Protein AF-A0A2V7MHG0-F1 (afdb_monomer_lite)

Secondary structure (DSSP, 8-state):
-HHHHHHHHHHHHHHHHHHHHHHHHS-----PPPP-----TT--HHHHHHHHHHIIIIIT-GGGTSSSSSSS--SSS-STTS--HHHHGGGTSTT--HHHHHHHHHH-TTSS--TTS-S----GGGTS-HHHHHHHHHHHHTTTS-----GGGS---------PPPPPPP-------------------------------------S--HHHHHHHTSHHHHHHHHHHHHHHIIIIIGGGSTTPPPPPHHHHHHHHHHHHHHHHHHHHTSHHHHHHHHHHHHHHHH-GGGHHHHHHHHHHHHHHHHHHHHHHHS---PPP-----SSPPPPSEEEETTEEEE-TT---GGGG-GGGHHHHHHHHHHHIIIIIHHHH-TTSSS--TTGGG-SSPPP-TTSTTSGGGSBHHHHHHHHHH-STT--GGGTT-------GGGTS-HHHHHHHHHHHHHHHTPPPB----------

Sequence (472 aa):
MWATNAKIVGIVLGTLALYTLIANKIPQVQSEVPQALTLGANVTPEQLVAAGEKVYTGIGGCTTCHGLGERAPNLLTDEKGQGTIGARCGKREPGKTCKQYLYESLDNPTAYVVSGYQPIMPVMTKQLSPAQVWSVIAFLESQGGTVDVTASDIPTTSPASPTSPTSPGGGGGAGGAAFAGEELRHHDERGPARSAGAVSGGAQMSSPLRPAIRRYAEHPFWQAVGILLLAYIVVVGVVPILPGSAIVPKSVVLQYMITVLVGVLIYVSDNEERWRQFKEPIQAVLVEPRLKVVRAVVVAGVTALVGLVAYGQVKTTVAAPPNLRSIHPAPPAEITFRGKTITLTGLENPLRRYPDSLPSYLAEGKRVYYQNCLPCHGDHLDGQGHFAPGFNPLPANFQDNGTIAQLTESFVFWRVAKGGPGLPREGTPWNSAMPVWEDFLTEREIWSVILFLYEQTGWTPRTWEKSVSGEK

Structure (mmCIF, N/CA/C/O backbone):
data_AF-A0A2V7MHG0-F1
#
_entry.id   AF-A0A2V7MHG0-F1
#
loop_
_atom_site.group_PDB
_atom_site.id
_atom_site.type_symbol
_atom_site.label_atom_id
_atom_site.label_alt_id
_atom_site.label_comp_id
_atom_site.label_asym_id
_atom_site.label_entity_id
_atom_site.label_seq_id
_atom_site.pdbx_PDB_ins_code
_atom_site.Cartn_x
_atom_site.Cartn_y
_atom_site.Cartn_z
_atom_site.occupancy
_atom_site.B_iso_or_equiv
_atom_site.auth_seq_id
_atom_site.auth_comp_id
_atom_site.auth_asym_id
_atom_site.auth_atom_id
_atom_site.pdbx_PDB_model_num
ATOM 1 N N . MET A 1 1 ? -11.656 14.873 60.793 1.00 48.03 1 MET A N 1
ATOM 2 C CA . MET A 1 1 ? -12.183 14.552 59.445 1.00 48.03 1 MET A CA 1
ATOM 3 C C . MET A 1 1 ? -11.266 15.038 58.319 1.00 48.03 1 MET A C 1
ATOM 5 O O . MET A 1 1 ? -10.893 14.219 57.492 1.00 48.03 1 MET A O 1
ATOM 9 N N . TRP A 1 2 ? -10.814 16.300 58.309 1.00 44.00 2 TRP A N 1
ATOM 10 C CA . TRP A 1 2 ? -9.915 16.827 57.261 1.00 44.00 2 TRP A CA 1
ATOM 11 C C . TRP A 1 2 ? -8.542 16.134 57.167 1.00 44.00 2 TRP A C 1
ATOM 13 O O . TRP A 1 2 ? -8.100 15.804 56.073 1.00 44.00 2 TRP A O 1
ATOM 23 N N . ALA A 1 3 ? -7.900 15.835 58.301 1.00 47.72 3 ALA A N 1
ATOM 24 C CA . ALA A 1 3 ? -6.584 15.184 58.319 1.00 47.72 3 ALA A CA 1
ATOM 25 C C . ALA A 1 3 ? -6.590 13.766 57.712 1.00 47.72 3 ALA A C 1
ATOM 27 O O . ALA A 1 3 ? -5.614 13.348 57.098 1.00 47.72 3 ALA A O 1
ATOM 28 N N . THR A 1 4 ? -7.690 13.025 57.857 1.00 51.66 4 THR A N 1
ATOM 29 C CA . THR A 1 4 ? -7.834 11.676 57.289 1.00 51.66 4 THR A CA 1
ATOM 30 C C . THR A 1 4 ? -8.115 11.741 55.790 1.00 51.66 4 THR A C 1
ATOM 32 O O . THR A 1 4 ? -7.491 11.019 55.019 1.00 51.66 4 THR A O 1
ATOM 35 N N . ASN A 1 5 ? -8.969 12.675 55.358 1.00 50.91 5 ASN A N 1
ATOM 36 C CA . ASN A 1 5 ? -9.228 12.910 53.938 1.00 50.91 5 ASN A CA 1
ATOM 37 C C . ASN A 1 5 ? -7.965 13.399 53.207 1.00 50.91 5 ASN A C 1
ATOM 39 O O . ASN A 1 5 ? -7.698 12.953 52.097 1.00 50.91 5 ASN A O 1
ATOM 43 N N . ALA A 1 6 ? -7.133 14.227 53.849 1.00 62.84 6 ALA A N 1
ATOM 44 C CA . ALA A 1 6 ? -5.852 14.670 53.298 1.00 62.84 6 ALA A CA 1
ATOM 45 C C . ALA A 1 6 ? -4.851 13.515 53.111 1.00 62.84 6 ALA A C 1
ATOM 47 O O . ALA A 1 6 ? -4.135 13.481 52.114 1.00 62.84 6 ALA A O 1
ATOM 48 N N . LYS A 1 7 ? -4.833 12.530 54.022 1.00 55.34 7 LYS A N 1
ATOM 49 C CA . LYS A 1 7 ? -3.999 11.323 53.884 1.00 55.34 7 LYS A CA 1
ATOM 50 C C . LYS A 1 7 ? -4.448 10.450 52.714 1.00 55.34 7 LYS A C 1
ATOM 52 O O . LYS A 1 7 ? -3.609 9.968 51.964 1.00 55.34 7 LYS A O 1
ATOM 57 N N . ILE A 1 8 ? -5.758 10.292 52.527 1.00 56.62 8 ILE A N 1
ATOM 58 C CA . ILE A 1 8 ? -6.320 9.515 51.413 1.00 56.62 8 ILE A CA 1
ATOM 59 C C . ILE A 1 8 ? -6.037 10.212 50.082 1.00 56.62 8 ILE A C 1
ATOM 61 O O . ILE A 1 8 ? -5.542 9.573 49.160 1.00 56.62 8 ILE A O 1
ATOM 65 N N . VAL A 1 9 ? -6.265 11.526 49.999 1.00 66.69 9 VAL A N 1
ATOM 66 C CA . VAL A 1 9 ? -5.901 12.324 48.818 1.00 66.69 9 VAL A CA 1
ATOM 67 C C . VAL A 1 9 ? -4.401 12.217 48.539 1.00 66.69 9 VAL A C 1
ATOM 69 O O . VAL A 1 9 ? -4.018 12.007 47.395 1.00 66.69 9 VAL A O 1
ATOM 72 N N . GLY A 1 10 ? -3.553 12.261 49.570 1.00 73.19 10 GLY A N 1
ATOM 73 C CA . GLY A 1 10 ? -2.109 12.065 49.436 1.00 73.19 10 GLY A CA 1
ATOM 74 C C . GLY A 1 10 ? -1.726 10.692 48.878 1.00 73.19 10 GLY A C 1
ATOM 75 O O . GLY A 1 10 ? -0.889 10.613 47.985 1.00 73.19 10 GLY A O 1
ATOM 76 N N . ILE A 1 11 ? -2.364 9.613 49.342 1.00 69.94 11 ILE A N 1
ATOM 77 C CA . ILE A 1 11 ? -2.108 8.252 48.844 1.00 69.94 11 ILE A CA 1
ATOM 78 C C . ILE A 1 11 ? -2.608 8.093 47.406 1.00 69.94 11 ILE A C 1
ATOM 80 O O . ILE A 1 11 ? -1.903 7.520 46.579 1.00 69.94 11 ILE A O 1
ATOM 84 N N . VAL A 1 12 ? -3.787 8.626 47.079 1.00 65.25 12 VAL A N 1
ATOM 85 C CA . VAL A 1 12 ? -4.346 8.571 45.720 1.00 65.25 12 VAL A CA 1
ATOM 86 C C . VAL A 1 12 ? -3.472 9.363 44.750 1.00 65.25 12 VAL A C 1
ATOM 88 O O . VAL A 1 12 ? -3.076 8.825 43.720 1.00 65.25 12 VAL A O 1
ATOM 91 N N . LEU A 1 13 ? -3.101 10.599 45.097 1.00 70.69 13 LEU A N 1
ATOM 92 C CA . LEU A 1 13 ? -2.202 11.418 44.283 1.00 70.69 13 LEU A CA 1
ATOM 93 C C . LEU A 1 13 ? -0.810 10.795 44.175 1.00 70.69 13 LEU A C 1
ATOM 95 O O . LEU A 1 13 ? -0.239 10.801 43.093 1.00 70.69 13 LEU A O 1
ATOM 99 N N . GLY A 1 14 ? -0.285 10.210 45.253 1.00 73.12 14 GLY A N 1
ATOM 100 C CA . GLY A 1 14 ? 1.003 9.515 45.246 1.00 73.12 14 GLY A CA 1
ATOM 101 C C . GLY A 1 14 ? 0.990 8.265 44.368 1.00 73.12 14 GLY A C 1
ATOM 102 O O . GLY A 1 14 ? 1.928 8.033 43.613 1.00 73.12 14 GLY A O 1
ATOM 103 N N . THR A 1 15 ? -0.097 7.495 44.404 1.00 63.59 15 THR A N 1
ATOM 104 C CA . THR A 1 15 ? -0.268 6.298 43.570 1.00 63.59 15 THR A CA 1
ATOM 105 C C . THR A 1 15 ? -0.423 6.688 42.103 1.00 63.59 15 THR A C 1
ATOM 107 O O . THR A 1 15 ? 0.276 6.145 41.254 1.00 63.59 15 THR A O 1
ATOM 110 N N . LEU A 1 16 ? -1.263 7.683 41.798 1.00 64.25 16 LEU A N 1
ATOM 111 C CA . LEU A 1 16 ? -1.399 8.227 40.444 1.00 64.25 16 LEU A CA 1
ATOM 112 C C . LEU A 1 16 ? -0.069 8.785 39.930 1.00 64.25 16 LEU A C 1
ATOM 114 O O . LEU A 1 16 ? 0.328 8.458 38.818 1.00 64.25 16 LEU A O 1
ATOM 118 N N . ALA A 1 17 ? 0.654 9.559 40.742 1.00 65.62 17 ALA A N 1
ATOM 119 C CA . ALA A 1 17 ? 1.959 10.100 40.379 1.00 65.62 17 ALA A CA 1
ATOM 120 C C . ALA A 1 17 ? 2.984 8.992 40.116 1.00 65.62 17 ALA A C 1
ATOM 122 O O . ALA A 1 17 ? 3.704 9.068 39.125 1.00 65.62 17 ALA A O 1
ATOM 123 N N . LEU A 1 18 ? 3.023 7.945 40.948 1.00 69.00 18 LEU A N 1
ATOM 124 C CA . LEU A 1 18 ? 3.916 6.800 40.774 1.00 69.00 18 LEU A CA 1
ATOM 125 C C . LEU A 1 18 ? 3.593 6.013 39.500 1.00 69.00 18 LEU A C 1
ATOM 127 O O . LEU A 1 18 ? 4.503 5.703 38.735 1.00 69.00 18 LEU A O 1
ATOM 131 N N . TYR A 1 19 ? 2.315 5.725 39.238 1.00 61.84 19 TYR A N 1
ATOM 132 C CA . TYR A 1 19 ? 1.898 5.039 38.014 1.00 61.84 19 TYR A CA 1
ATOM 133 C C . TYR A 1 19 ? 2.173 5.877 36.767 1.00 61.84 19 TYR A C 1
ATOM 135 O O . TYR A 1 19 ? 2.659 5.333 35.784 1.00 61.84 19 TYR A O 1
ATOM 143 N N . THR A 1 20 ? 1.945 7.190 36.808 1.00 65.31 20 THR A N 1
ATOM 144 C CA . THR A 1 20 ? 2.307 8.101 35.713 1.00 65.31 20 THR A CA 1
ATOM 145 C C . THR A 1 20 ? 3.825 8.160 35.510 1.00 65.31 20 THR A C 1
ATOM 147 O O . THR A 1 20 ? 4.291 8.148 34.375 1.00 65.31 20 THR A O 1
ATOM 150 N N . LEU A 1 21 ? 4.617 8.141 36.588 1.00 69.50 21 LEU A N 1
ATOM 151 C CA . LEU A 1 21 ? 6.081 8.060 36.520 1.00 69.50 21 LEU A CA 1
ATOM 152 C C . LEU A 1 21 ? 6.553 6.757 35.872 1.00 69.50 21 LEU A C 1
ATOM 154 O O . LEU A 1 21 ? 7.440 6.783 35.026 1.00 69.50 21 LEU A O 1
ATOM 158 N N . ILE A 1 22 ? 5.969 5.623 36.263 1.00 61.97 22 ILE A N 1
ATOM 159 C CA . ILE A 1 22 ? 6.299 4.312 35.695 1.00 61.97 22 ILE A CA 1
ATOM 160 C C . ILE A 1 22 ? 5.834 4.231 34.238 1.00 61.97 22 ILE A C 1
ATOM 162 O O . ILE A 1 22 ? 6.602 3.788 33.392 1.00 61.97 22 ILE A O 1
ATOM 166 N N . ALA A 1 23 ? 4.635 4.720 33.916 1.00 54.16 23 ALA A N 1
ATOM 167 C CA . ALA A 1 23 ? 4.130 4.787 32.548 1.00 54.16 23 ALA A CA 1
ATOM 168 C C . ALA A 1 23 ? 5.045 5.636 31.651 1.00 54.16 23 ALA A C 1
ATOM 170 O O . ALA A 1 23 ? 5.384 5.201 30.557 1.00 54.16 23 ALA A O 1
ATOM 171 N N . ASN A 1 24 ? 5.543 6.775 32.139 1.00 59.16 24 ASN A N 1
ATOM 172 C CA . ASN A 1 24 ? 6.528 7.591 31.420 1.00 59.16 24 ASN A CA 1
ATOM 173 C C . ASN A 1 24 ? 7.928 6.952 31.342 1.00 59.16 24 ASN A C 1
ATOM 175 O O . ASN A 1 24 ? 8.736 7.371 30.518 1.00 59.16 24 ASN A O 1
ATOM 179 N N . LYS A 1 25 ? 8.234 5.952 32.181 1.00 64.12 25 LYS A N 1
ATOM 180 C CA . LYS A 1 25 ? 9.471 5.156 32.097 1.00 64.12 25 LYS A CA 1
ATOM 181 C C . LYS A 1 25 ? 9.364 3.962 31.150 1.00 64.12 25 LYS A C 1
ATOM 183 O O . LYS A 1 25 ? 10.397 3.452 30.723 1.00 64.12 25 LYS A O 1
ATOM 188 N N . ILE A 1 26 ? 8.155 3.501 30.836 1.00 48.84 26 ILE A N 1
ATOM 189 C CA . ILE A 1 26 ? 7.943 2.519 29.771 1.00 48.84 26 ILE A CA 1
ATOM 190 C C . ILE A 1 26 ? 8.166 3.260 28.447 1.00 48.84 26 ILE A C 1
ATOM 192 O O . ILE A 1 26 ? 7.513 4.287 28.245 1.00 48.84 26 ILE A O 1
ATOM 196 N N . PRO A 1 27 ? 9.057 2.778 27.553 1.00 42.41 27 PRO A N 1
ATOM 197 C CA . PRO A 1 27 ? 9.242 3.368 26.235 1.00 42.41 27 PRO A CA 1
ATOM 198 C C . PRO A 1 27 ? 7.888 3.411 25.537 1.00 42.41 27 PRO A C 1
ATOM 200 O O . PRO A 1 27 ? 7.330 2.379 25.161 1.00 42.41 27 PRO A O 1
ATOM 203 N N . GLN A 1 28 ? 7.319 4.608 25.444 1.00 42.12 28 GLN A N 1
ATOM 204 C CA . GLN A 1 28 ? 6.084 4.816 24.718 1.00 42.12 28 GLN A CA 1
ATOM 205 C C . GLN A 1 28 ? 6.428 4.506 23.267 1.00 42.12 28 GLN A C 1
ATOM 207 O O . GLN A 1 28 ? 7.201 5.242 22.655 1.00 42.12 28 GLN A O 1
ATOM 212 N N . VAL A 1 29 ? 5.902 3.403 22.725 1.00 42.78 29 VAL A N 1
ATOM 213 C CA . VAL A 1 29 ? 5.927 3.166 21.279 1.00 42.78 29 VAL A CA 1
ATOM 214 C C . VAL A 1 29 ? 4.945 4.166 20.690 1.00 42.78 29 VAL A C 1
ATOM 216 O O . VAL A 1 29 ? 3.790 3.864 20.395 1.00 42.78 29 VAL A O 1
ATOM 219 N N . GLN A 1 30 ? 5.386 5.416 20.637 1.00 35.84 30 GLN A N 1
ATOM 220 C CA . GLN A 1 30 ? 4.719 6.422 19.864 1.00 35.84 30 GLN A CA 1
ATOM 221 C C . GLN A 1 30 ? 4.852 5.971 18.416 1.00 35.84 30 GLN A C 1
ATOM 223 O O . GLN A 1 30 ? 5.944 5.645 17.949 1.00 35.84 30 GLN A O 1
ATOM 228 N N . SER A 1 31 ? 3.746 6.008 17.682 1.00 42.22 31 SER A N 1
ATOM 229 C CA . SER A 1 31 ? 3.824 6.250 16.247 1.00 42.22 31 SER A CA 1
ATOM 230 C C . SER A 1 31 ? 4.272 7.705 16.055 1.00 42.22 31 SER A C 1
ATOM 232 O O . SER A 1 31 ? 3.534 8.521 15.513 1.00 42.22 31 SER A O 1
ATOM 234 N N . GLU A 1 32 ? 5.437 8.064 16.598 1.00 38.81 32 GLU A N 1
ATOM 235 C CA . GLU A 1 32 ? 6.089 9.319 16.279 1.00 38.81 32 GLU A CA 1
ATOM 236 C C . GLU A 1 32 ? 6.453 9.215 14.806 1.00 38.81 32 GLU A C 1
ATOM 238 O O . GLU A 1 32 ? 7.151 8.291 14.378 1.00 38.81 32 GLU A O 1
ATOM 243 N N . VAL A 1 33 ? 5.934 10.156 14.017 1.00 43.06 33 VAL A N 1
ATOM 244 C CA . VAL A 1 33 ? 6.520 10.471 12.718 1.00 43.06 33 VAL A CA 1
ATOM 245 C C . VAL A 1 33 ? 8.023 10.594 12.968 1.00 43.06 33 VAL A C 1
ATOM 247 O O . VAL A 1 33 ? 8.396 11.343 13.876 1.00 43.06 33 VAL A O 1
ATOM 250 N N . PRO A 1 34 ? 8.873 9.842 12.249 1.00 42.84 34 PRO A N 1
ATOM 251 C CA . PRO A 1 34 ? 10.302 9.864 12.485 1.00 42.84 34 PRO A CA 1
ATOM 252 C C . PRO A 1 34 ? 10.779 11.302 12.561 1.00 42.84 34 PRO A C 1
ATOM 254 O O . PRO A 1 34 ? 10.522 12.081 11.639 1.00 42.84 34 PRO A O 1
ATOM 257 N N . GLN A 1 35 ? 11.421 11.654 13.676 1.00 45.56 35 GLN A N 1
ATOM 258 C CA . GLN A 1 35 ? 12.018 12.969 13.858 1.00 45.56 35 GLN A CA 1
ATOM 259 C C . GLN A 1 35 ? 12.815 13.285 12.594 1.00 45.56 35 GLN A C 1
ATOM 261 O O . GLN A 1 35 ? 13.667 12.492 12.178 1.00 45.56 35 GLN A O 1
ATOM 266 N N . ALA A 1 36 ? 12.476 14.397 11.937 1.00 48.62 36 ALA A N 1
ATOM 267 C CA . ALA A 1 36 ? 13.204 14.848 10.767 1.00 48.62 36 ALA A CA 1
ATOM 268 C C . ALA A 1 36 ? 14.670 14.946 11.182 1.00 48.62 36 ALA A C 1
ATOM 270 O O . ALA A 1 36 ? 15.014 15.695 12.094 1.00 48.62 36 ALA A O 1
ATOM 271 N N . LEU A 1 37 ? 15.511 14.116 10.576 1.00 55.53 37 LEU A N 1
ATOM 272 C CA . LEU A 1 37 ? 16.921 14.059 10.902 1.00 55.53 37 LEU A CA 1
ATOM 273 C C . LEU A 1 37 ? 17.545 15.394 10.461 1.00 55.53 37 LEU A C 1
ATOM 275 O O . LEU A 1 37 ? 17.865 15.575 9.288 1.00 55.53 37 LEU A O 1
ATOM 279 N N . THR A 1 38 ? 17.638 16.370 11.367 1.00 54.75 38 THR A N 1
ATOM 280 C CA . THR A 1 38 ? 18.233 17.681 11.081 1.00 54.75 38 THR A CA 1
ATOM 281 C C . THR A 1 38 ? 19.745 17.556 11.160 1.00 54.75 38 THR A C 1
ATOM 283 O O . THR A 1 38 ? 20.354 17.801 12.202 1.00 54.75 38 THR A O 1
ATOM 286 N N . LEU A 1 39 ? 20.355 17.126 10.061 1.00 60.44 39 LEU A N 1
ATOM 287 C CA . LEU A 1 39 ? 21.802 17.171 9.908 1.00 60.44 39 LEU A CA 1
ATOM 288 C C . LEU A 1 39 ? 22.213 18.628 9.661 1.00 60.44 39 LEU A C 1
ATOM 290 O O . LEU A 1 39 ? 21.728 19.265 8.727 1.00 60.44 39 LEU A O 1
ATOM 294 N N . GLY A 1 40 ? 23.046 19.181 10.543 1.00 57.31 40 GLY A N 1
ATOM 295 C CA . GLY A 1 40 ? 23.592 20.532 10.390 1.00 57.31 40 GLY A CA 1
ATOM 296 C C . GLY A 1 40 ? 24.649 20.610 9.282 1.00 57.31 40 GLY A C 1
ATOM 297 O O . GLY A 1 40 ? 25.142 19.591 8.808 1.00 57.31 40 GLY A O 1
ATOM 298 N N . ALA A 1 41 ? 25.053 21.830 8.915 1.00 58.72 41 ALA A N 1
ATOM 299 C CA . ALA A 1 41 ? 26.010 22.093 7.829 1.00 58.72 41 ALA A CA 1
ATOM 300 C C . ALA A 1 41 ? 27.419 21.475 8.022 1.00 58.72 41 ALA A C 1
ATOM 302 O O . ALA A 1 41 ? 28.178 21.398 7.063 1.00 58.72 41 ALA A O 1
ATOM 303 N N . ASN A 1 42 ? 27.754 21.006 9.232 1.00 64.75 42 ASN A N 1
ATOM 304 C CA . ASN A 1 42 ? 29.045 20.400 9.590 1.00 64.75 42 ASN A CA 1
ATOM 305 C C . ASN A 1 42 ? 28.885 18.940 10.064 1.00 64.75 42 ASN A C 1
ATOM 307 O O . ASN A 1 42 ? 29.391 18.572 11.124 1.00 64.75 42 ASN A O 1
ATOM 311 N N . VAL A 1 43 ? 28.127 18.121 9.334 1.00 75.69 43 VAL A N 1
ATOM 312 C CA . VAL A 1 43 ? 27.974 16.689 9.647 1.00 75.69 43 VAL A CA 1
ATOM 313 C C . VAL A 1 43 ? 29.230 15.902 9.242 1.00 75.69 43 VAL A C 1
ATOM 315 O O . VAL A 1 43 ? 29.750 16.093 8.141 1.00 75.69 43 VAL A O 1
ATOM 318 N N . THR A 1 44 ? 29.733 15.027 10.122 1.00 83.69 44 THR A N 1
ATOM 319 C CA . THR A 1 44 ? 30.878 14.150 9.801 1.00 83.69 44 THR A CA 1
ATOM 320 C C . THR A 1 44 ? 30.431 12.889 9.043 1.00 83.69 44 THR A C 1
ATOM 322 O O . THR A 1 44 ? 29.278 12.469 9.194 1.00 83.69 44 THR A O 1
ATOM 325 N N . PRO A 1 45 ? 31.310 12.235 8.256 1.00 83.44 45 PRO A N 1
ATOM 326 C CA . PRO A 1 45 ? 30.985 10.974 7.582 1.00 83.44 45 PRO A CA 1
ATOM 327 C C . PRO A 1 45 ? 30.478 9.887 8.539 1.00 83.44 45 PRO A C 1
ATOM 329 O O . PRO A 1 45 ? 29.528 9.179 8.229 1.00 83.44 45 PRO A O 1
ATOM 332 N N . GLU A 1 46 ? 31.030 9.796 9.749 1.00 83.12 46 GLU A N 1
ATOM 333 C CA . GLU A 1 46 ? 30.615 8.816 10.760 1.00 83.12 46 GLU A CA 1
ATOM 334 C C . GLU A 1 46 ? 29.194 9.093 11.265 1.00 83.12 46 GLU A C 1
ATOM 336 O O . GLU A 1 46 ? 28.414 8.167 11.495 1.00 83.12 46 GLU A O 1
ATOM 341 N N . GLN A 1 47 ? 28.829 10.370 11.410 1.00 84.06 47 GLN A N 1
ATOM 342 C CA . GLN A 1 47 ? 27.470 10.768 11.773 1.00 84.06 47 GLN A CA 1
ATOM 343 C C . GLN A 1 47 ? 26.476 10.450 10.652 1.00 84.06 47 GLN A C 1
ATOM 345 O O . GLN A 1 47 ? 25.366 10.005 10.944 1.00 84.06 47 GLN A O 1
ATOM 350 N N . LEU A 1 48 ? 26.876 10.630 9.387 1.00 86.06 48 LEU A N 1
ATOM 351 C CA . LEU A 1 48 ? 26.075 10.240 8.223 1.00 86.06 48 LEU A CA 1
ATOM 352 C C . LEU A 1 48 ? 25.872 8.729 8.151 1.00 86.06 48 LEU A C 1
ATOM 354 O O . LEU A 1 48 ? 24.750 8.282 7.934 1.00 86.06 48 LEU A O 1
ATOM 358 N N . VAL A 1 49 ? 26.921 7.945 8.399 1.00 90.06 49 VAL A N 1
ATOM 359 C CA . VAL A 1 49 ? 26.845 6.479 8.449 1.00 90.06 49 VAL A CA 1
ATOM 360 C C . VAL A 1 49 ? 25.896 6.023 9.559 1.00 90.06 49 VAL A C 1
ATOM 362 O O . VAL A 1 49 ? 24.978 5.248 9.300 1.00 90.06 49 VAL A O 1
ATOM 365 N N . ALA A 1 50 ? 26.045 6.550 10.778 1.00 86.06 50 ALA A N 1
ATOM 366 C CA . ALA A 1 50 ? 25.179 6.191 11.904 1.00 86.06 50 ALA A CA 1
ATOM 367 C C . ALA A 1 50 ? 23.713 6.612 11.683 1.00 86.06 50 ALA A C 1
ATOM 369 O O . ALA A 1 50 ? 22.778 5.928 12.108 1.00 86.06 50 ALA A O 1
ATOM 370 N N . ALA A 1 51 ? 23.489 7.744 11.016 1.00 86.50 51 ALA A N 1
ATOM 371 C CA . ALA A 1 51 ? 22.166 8.166 10.574 1.00 86.50 51 ALA A CA 1
ATOM 372 C C . ALA A 1 51 ? 21.595 7.237 9.495 1.00 86.50 51 ALA A C 1
ATOM 374 O O . ALA A 1 51 ? 20.433 6.836 9.572 1.00 86.50 51 ALA A O 1
ATOM 375 N N . GLY A 1 52 ? 22.413 6.877 8.509 1.00 89.81 52 GLY A N 1
ATOM 376 C CA . GLY A 1 52 ? 22.052 6.001 7.406 1.00 89.81 52 GLY A CA 1
ATOM 377 C C . GLY A 1 52 ? 21.663 4.611 7.865 1.00 89.81 52 GLY A C 1
ATOM 378 O O . GLY A 1 52 ? 20.659 4.084 7.396 1.00 89.81 52 GLY A O 1
ATOM 379 N N . GLU A 1 53 ? 22.379 4.057 8.842 1.00 90.31 53 GLU A N 1
ATOM 380 C CA . GLU A 1 53 ? 22.060 2.764 9.451 1.00 90.31 53 GLU A CA 1
ATOM 381 C C . GLU A 1 53 ? 20.649 2.759 10.059 1.00 90.31 53 GLU A C 1
ATOM 383 O O . GLU A 1 53 ? 19.870 1.826 9.846 1.00 90.31 53 GLU A O 1
ATOM 388 N N . LYS A 1 54 ? 20.271 3.834 10.764 1.00 86.06 54 LYS A N 1
ATOM 389 C CA . LYS A 1 54 ? 18.924 3.984 11.343 1.00 86.06 54 LYS A CA 1
ATOM 390 C C . LYS A 1 54 ? 17.844 4.102 10.275 1.00 86.06 54 LYS A C 1
ATOM 392 O O . LYS A 1 54 ? 16.748 3.572 10.447 1.00 86.06 54 LYS A O 1
ATOM 397 N N . VAL A 1 55 ? 18.129 4.795 9.173 1.00 86.75 55 VAL A N 1
ATOM 398 C CA . VAL A 1 55 ? 17.191 4.874 8.047 1.00 86.75 55 VAL A CA 1
ATOM 399 C C . VAL A 1 55 ? 17.068 3.505 7.375 1.00 86.75 55 VAL A C 1
ATOM 401 O O . VAL A 1 55 ? 15.953 3.046 7.152 1.00 86.75 55 VAL A O 1
ATOM 404 N N . TYR A 1 56 ? 18.182 2.814 7.135 1.00 89.00 56 TYR A N 1
ATOM 405 C CA . TYR A 1 56 ? 18.220 1.502 6.493 1.00 89.00 56 TYR A CA 1
ATOM 406 C C . TYR A 1 56 ? 17.449 0.430 7.279 1.00 89.00 56 TYR A C 1
ATOM 408 O O . TYR A 1 56 ? 16.654 -0.318 6.707 1.00 89.00 56 TYR A O 1
ATOM 416 N N . THR A 1 57 ? 17.671 0.367 8.594 1.00 85.12 57 THR A N 1
ATOM 417 C CA . THR A 1 57 ? 17.059 -0.629 9.493 1.00 85.12 57 THR A CA 1
ATOM 418 C C . THR A 1 57 ? 15.668 -0.242 9.992 1.00 85.12 57 THR A C 1
ATOM 420 O O . THR A 1 57 ? 14.925 -1.110 10.447 1.00 85.12 57 THR A O 1
ATOM 423 N N . GLY A 1 58 ? 15.307 1.039 9.902 1.00 82.75 58 GLY A N 1
ATOM 424 C CA . GLY A 1 58 ? 14.035 1.574 10.370 1.00 82.75 58 GLY A CA 1
ATOM 425 C C . GLY A 1 58 ? 13.193 2.143 9.235 1.00 82.75 58 GLY A C 1
ATOM 426 O O . GLY A 1 58 ? 12.547 1.422 8.479 1.00 82.75 58 GLY A O 1
ATOM 427 N N . ILE A 1 59 ? 13.164 3.471 9.151 1.00 74.38 59 ILE A N 1
ATOM 428 C CA . ILE A 1 59 ? 12.123 4.227 8.436 1.00 74.38 59 ILE A CA 1
ATOM 429 C C . ILE A 1 59 ? 12.211 4.133 6.912 1.00 74.38 59 ILE A C 1
ATOM 431 O O . ILE A 1 59 ? 11.214 4.337 6.231 1.00 74.38 59 ILE A O 1
ATOM 435 N N . GLY A 1 60 ? 13.390 3.810 6.380 1.00 79.38 60 GLY A N 1
ATOM 436 C CA . GLY A 1 60 ? 13.599 3.551 4.959 1.00 79.38 60 GLY A CA 1
ATOM 437 C C . GLY A 1 60 ? 13.117 2.171 4.529 1.00 79.38 60 GLY A C 1
ATOM 438 O O . GLY A 1 60 ? 13.091 1.890 3.334 1.00 79.38 60 GLY A O 1
ATOM 439 N N . GLY A 1 61 ? 12.751 1.295 5.476 1.00 83.56 61 GLY A N 1
ATOM 440 C CA . GLY A 1 61 ? 12.187 -0.026 5.197 1.00 83.56 61 GLY A CA 1
ATOM 441 C C . GLY A 1 61 ? 13.093 -0.935 4.361 1.00 83.56 61 GLY A C 1
ATOM 442 O O . GLY A 1 61 ? 12.611 -1.938 3.830 1.00 83.56 61 GLY A O 1
ATOM 443 N N . CYS A 1 62 ? 14.384 -0.606 4.223 1.00 87.69 62 CYS A N 1
ATOM 444 C CA . CYS A 1 62 ? 15.287 -1.235 3.262 1.00 87.69 62 CYS A CA 1
ATOM 445 C C . CYS A 1 62 ? 15.483 -2.725 3.563 1.00 87.69 62 CYS A C 1
ATOM 447 O O . CYS A 1 62 ? 15.495 -3.539 2.638 1.00 87.69 62 CYS A O 1
ATOM 449 N N . THR A 1 63 ? 15.533 -3.092 4.847 1.00 87.25 63 THR A N 1
ATOM 450 C CA . THR A 1 63 ? 15.657 -4.479 5.333 1.00 87.25 63 THR A CA 1
ATOM 451 C C . THR A 1 63 ? 14.488 -5.384 4.945 1.00 87.25 63 THR A C 1
ATOM 453 O O . THR A 1 63 ? 14.645 -6.602 4.901 1.00 87.25 63 THR A O 1
ATOM 456 N N . THR A 1 64 ? 13.330 -4.815 4.594 1.00 83.31 64 THR A N 1
ATOM 457 C CA . THR A 1 64 ? 12.162 -5.579 4.117 1.00 83.31 64 THR A CA 1
ATOM 458 C C . THR A 1 64 ? 12.463 -6.319 2.812 1.00 83.31 64 THR A C 1
ATOM 460 O O . THR A 1 64 ? 11.871 -7.360 2.532 1.00 83.31 64 THR A O 1
ATOM 463 N N . CYS A 1 65 ? 13.368 -5.775 1.992 1.00 85.75 65 CYS A N 1
ATOM 464 C CA . CYS A 1 65 ? 13.747 -6.362 0.707 1.00 85.75 65 CYS A CA 1
ATOM 465 C C . CYS A 1 65 ? 15.234 -6.735 0.642 1.00 85.75 65 CYS A C 1
ATOM 467 O O . CYS A 1 65 ? 15.576 -7.765 0.062 1.00 85.75 65 CYS A O 1
ATOM 469 N N . HIS A 1 66 ? 16.112 -5.929 1.237 1.00 88.81 66 HIS A N 1
ATOM 470 C CA . HIS A 1 66 ? 17.560 -6.102 1.191 1.00 88.81 66 HIS A CA 1
ATOM 471 C C . HIS A 1 66 ? 18.078 -6.741 2.485 1.00 88.81 66 HIS A C 1
ATOM 473 O O . HIS A 1 66 ? 18.072 -6.113 3.537 1.00 88.81 66 HIS A O 1
ATOM 479 N N . GLY A 1 67 ? 18.553 -7.988 2.402 1.00 78.25 67 GLY A N 1
ATOM 480 C CA . GLY A 1 67 ? 19.195 -8.670 3.535 1.00 78.25 67 GLY A CA 1
ATOM 481 C C . GLY A 1 67 ? 19.348 -10.183 3.374 1.00 78.25 67 GLY A C 1
ATOM 482 O O . GLY A 1 67 ? 20.362 -10.733 3.780 1.00 78.25 67 GLY A O 1
ATOM 483 N N . LEU A 1 68 ? 18.377 -10.850 2.738 1.00 73.19 68 LEU A N 1
ATOM 484 C CA . LEU A 1 68 ? 18.432 -12.299 2.476 1.00 73.19 68 LEU A CA 1
ATOM 485 C C . LEU A 1 68 ? 18.949 -12.647 1.070 1.00 73.19 68 LEU A C 1
ATOM 487 O O . LEU A 1 68 ? 19.238 -13.803 0.795 1.00 73.19 68 LEU A O 1
ATOM 491 N N . GLY A 1 69 ? 19.043 -11.666 0.164 1.00 71.44 69 GLY A N 1
ATOM 492 C CA . GLY A 1 69 ? 19.438 -11.895 -1.232 1.00 71.44 69 GLY A CA 1
ATOM 493 C C . GLY A 1 69 ? 18.362 -12.573 -2.093 1.00 71.44 69 GLY A C 1
ATOM 494 O O . GLY A 1 69 ? 18.602 -12.846 -3.262 1.00 71.44 69 GLY A O 1
ATOM 495 N N . GLU A 1 70 ? 17.170 -12.844 -1.559 1.00 76.25 70 GLU A N 1
ATOM 496 C CA . GLU A 1 70 ? 16.087 -13.495 -2.313 1.00 76.25 70 GLU A CA 1
ATOM 497 C C . GLU A 1 70 ? 15.200 -12.477 -3.044 1.00 76.25 70 GLU A C 1
ATOM 499 O O . GLU A 1 70 ? 14.966 -12.587 -4.244 1.00 76.25 70 GLU A O 1
ATOM 504 N N . ARG A 1 71 ? 14.722 -11.455 -2.322 1.00 78.12 71 ARG A N 1
ATOM 505 C CA . ARG A 1 71 ? 13.774 -10.451 -2.837 1.00 78.12 71 ARG A CA 1
ATOM 506 C C . ARG A 1 71 ? 14.458 -9.297 -3.567 1.00 78.12 71 ARG A C 1
ATOM 508 O O . ARG A 1 71 ? 13.937 -8.794 -4.558 1.00 78.12 71 ARG A O 1
ATOM 515 N N . ALA A 1 72 ? 15.606 -8.870 -3.060 1.00 85.81 72 ALA A N 1
ATOM 516 C CA . ALA A 1 72 ? 16.457 -7.848 -3.647 1.00 85.81 72 ALA A CA 1
ATOM 517 C C . ALA A 1 72 ? 17.929 -8.202 -3.367 1.00 85.81 72 ALA A C 1
ATOM 519 O O . ALA A 1 72 ? 18.186 -9.010 -2.465 1.00 85.81 72 ALA A O 1
ATOM 520 N N . PRO A 1 73 ? 18.893 -7.607 -4.097 1.00 87.31 73 PRO A N 1
ATOM 521 C CA . PRO A 1 73 ? 20.311 -7.880 -3.889 1.00 87.31 73 PRO A CA 1
ATOM 522 C C . PRO A 1 73 ? 20.707 -7.670 -2.431 1.00 87.31 73 PRO A C 1
ATOM 524 O O . PRO A 1 73 ? 20.332 -6.662 -1.820 1.00 87.31 73 PRO A O 1
ATOM 527 N N . ASN A 1 74 ? 21.489 -8.585 -1.873 1.00 89.25 74 ASN A N 1
ATOM 528 C CA . ASN A 1 74 ? 22.022 -8.437 -0.533 1.00 89.25 74 ASN A CA 1
ATOM 529 C C . ASN A 1 74 ? 23.020 -7.274 -0.490 1.00 89.25 74 ASN A C 1
ATOM 531 O O . ASN A 1 74 ? 23.995 -7.235 -1.243 1.00 89.25 74 ASN A O 1
ATOM 535 N N . LEU A 1 75 ? 22.750 -6.277 0.350 1.00 91.81 75 LEU A N 1
ATOM 536 C CA . LEU A 1 75 ? 23.573 -5.069 0.423 1.00 91.81 75 LEU A CA 1
ATOM 537 C C . LEU A 1 75 ? 24.627 -5.154 1.529 1.00 91.81 75 LEU A C 1
ATOM 539 O O . LEU A 1 75 ? 25.735 -4.658 1.342 1.00 91.81 75 LEU A O 1
ATOM 543 N N . LEU A 1 76 ? 24.295 -5.784 2.657 1.00 88.62 76 LEU A N 1
ATOM 544 C CA . LEU A 1 76 ? 25.130 -5.758 3.861 1.00 88.62 76 LEU A CA 1
ATOM 545 C C . LEU A 1 76 ? 26.146 -6.892 3.911 1.00 88.62 76 LEU A C 1
ATOM 547 O O . LEU A 1 76 ? 27.206 -6.735 4.508 1.00 88.62 76 LEU A O 1
ATOM 551 N N . THR A 1 77 ? 25.834 -8.029 3.296 1.00 86.12 77 THR A N 1
ATOM 552 C CA . THR A 1 77 ? 26.760 -9.157 3.201 1.00 86.12 77 THR A CA 1
ATOM 553 C C . THR A 1 77 ? 27.125 -9.419 1.748 1.00 86.12 77 THR A C 1
ATOM 555 O O . THR A 1 77 ? 26.772 -8.664 0.839 1.00 86.12 77 THR A O 1
ATOM 558 N N . ASP A 1 78 ? 27.865 -10.499 1.533 1.00 81.19 78 ASP A N 1
ATOM 559 C CA . ASP A 1 78 ? 28.226 -10.954 0.204 1.00 81.19 78 ASP A CA 1
ATOM 560 C C . ASP A 1 78 ? 26.983 -11.313 -0.634 1.00 81.19 78 ASP A C 1
ATOM 562 O O . ASP A 1 78 ? 26.123 -12.079 -0.196 1.00 81.19 78 ASP A O 1
ATOM 566 N N . GLU A 1 79 ? 26.891 -10.747 -1.838 1.00 83.31 79 GLU A N 1
ATOM 567 C CA . GLU A 1 79 ? 25.868 -11.078 -2.835 1.00 83.31 79 GLU A CA 1
ATOM 568 C C . GLU A 1 79 ? 26.469 -12.064 -3.840 1.00 83.31 79 GLU A C 1
ATOM 570 O O . GLU A 1 79 ? 27.115 -11.661 -4.807 1.00 83.31 79 GLU A O 1
ATOM 575 N N . LYS A 1 80 ? 26.290 -13.369 -3.594 1.00 81.62 80 LYS A N 1
ATOM 576 C CA . LYS A 1 80 ? 26.746 -14.463 -4.480 1.00 81.62 80 LYS A CA 1
ATOM 577 C C . LYS A 1 80 ? 28.236 -14.372 -4.867 1.00 81.62 80 LYS A C 1
ATOM 579 O O . LYS A 1 80 ? 28.587 -14.595 -6.025 1.00 81.62 80 LYS A O 1
ATOM 584 N N . GLY A 1 81 ? 29.118 -14.044 -3.923 1.00 79.06 81 GLY A N 1
ATOM 585 C CA . GLY A 1 81 ? 30.563 -13.934 -4.152 1.00 79.06 81 GLY A CA 1
ATOM 586 C C . GLY A 1 81 ? 31.038 -12.585 -4.702 1.00 79.06 81 GLY A C 1
ATOM 587 O O . GLY A 1 81 ? 32.211 -12.469 -5.056 1.00 79.06 81 GLY A O 1
ATOM 588 N N . GLN A 1 82 ? 30.164 -11.577 -4.825 1.00 79.88 82 GLN A N 1
ATOM 589 C CA . GLN A 1 82 ? 30.500 -10.257 -5.385 1.00 79.88 82 GLN A CA 1
ATOM 590 C C . GLN A 1 82 ? 30.942 -9.213 -4.341 1.00 79.88 82 GLN A C 1
ATOM 592 O O . GLN A 1 82 ? 31.287 -8.089 -4.708 1.00 79.88 82 GLN A O 1
ATOM 597 N N . GLY A 1 83 ? 30.934 -9.558 -3.056 1.00 85.00 83 GLY A N 1
ATOM 598 C CA . GLY A 1 83 ? 31.193 -8.668 -1.928 1.00 85.00 83 GLY A CA 1
ATOM 599 C C . GLY A 1 83 ? 29.967 -7.864 -1.490 1.00 85.00 83 GLY A C 1
ATOM 600 O O . GLY A 1 83 ? 28.895 -7.929 -2.095 1.00 85.00 83 GLY A O 1
ATOM 601 N N . THR A 1 84 ? 30.133 -7.088 -0.420 1.00 91.88 84 THR A N 1
ATOM 602 C CA . THR A 1 84 ? 29.143 -6.135 0.113 1.00 91.88 84 THR A CA 1
ATOM 603 C C . THR A 1 84 ? 28.913 -4.961 -0.841 1.00 91.88 84 THR A C 1
ATOM 605 O O . THR A 1 84 ? 29.681 -4.752 -1.784 1.00 91.88 84 THR A O 1
ATOM 608 N N . ILE A 1 85 ? 27.847 -4.177 -0.635 1.00 93.12 85 ILE A N 1
ATOM 609 C CA . ILE A 1 85 ? 27.497 -3.103 -1.576 1.00 93.12 85 ILE A CA 1
ATOM 610 C C . ILE A 1 85 ? 28.598 -2.044 -1.697 1.00 93.12 85 ILE A C 1
ATOM 612 O O . ILE A 1 85 ? 28.928 -1.673 -2.822 1.00 93.12 85 ILE A O 1
ATOM 616 N N . GLY A 1 86 ? 29.221 -1.631 -0.590 1.00 91.62 86 GLY A N 1
ATOM 617 C CA . GLY A 1 86 ? 30.313 -0.654 -0.594 1.00 91.62 86 GLY A CA 1
ATOM 618 C C . GLY A 1 86 ? 31.565 -1.146 -1.324 1.00 91.62 86 GLY A C 1
ATOM 619 O O . GLY A 1 86 ? 32.267 -0.357 -1.948 1.00 91.62 86 GLY A O 1
ATOM 620 N N . ALA A 1 87 ? 31.811 -2.461 -1.350 1.00 90.19 87 ALA A N 1
ATOM 621 C CA . ALA A 1 87 ? 32.933 -3.042 -2.088 1.00 90.19 87 ALA A CA 1
ATOM 622 C C . ALA A 1 87 ? 32.700 -3.096 -3.613 1.00 90.19 87 ALA A C 1
ATOM 624 O O . ALA A 1 87 ? 33.660 -3.127 -4.391 1.00 90.19 87 ALA A O 1
ATOM 625 N N . ARG A 1 88 ? 31.434 -3.130 -4.059 1.00 90.94 88 ARG A N 1
ATOM 626 C CA . ARG A 1 88 ? 31.076 -3.387 -5.468 1.00 90.94 88 ARG A CA 1
ATOM 627 C C . ARG A 1 88 ? 30.422 -2.217 -6.201 1.00 90.94 88 ARG A C 1
ATOM 629 O O . ARG A 1 88 ? 30.530 -2.173 -7.422 1.00 90.94 88 ARG A O 1
ATOM 636 N N . CYS A 1 89 ? 29.763 -1.286 -5.508 1.00 91.75 89 CYS A N 1
ATOM 637 C CA . CYS A 1 89 ? 28.989 -0.173 -6.084 1.00 91.75 89 CYS A CA 1
ATOM 638 C C . CYS A 1 89 ? 29.738 0.595 -7.187 1.00 91.75 89 CYS A C 1
ATOM 640 O O . CYS A 1 89 ? 29.205 0.759 -8.279 1.00 91.75 89 CYS A O 1
ATOM 642 N N . GLY A 1 90 ? 31.000 0.975 -6.958 1.00 88.81 90 GLY A N 1
ATOM 643 C CA . GLY A 1 90 ? 31.809 1.723 -7.932 1.00 88.81 90 GLY A CA 1
ATOM 644 C C . GLY A 1 90 ? 32.235 0.930 -9.176 1.00 88.81 90 GLY A C 1
ATOM 645 O O . GLY A 1 90 ? 32.876 1.484 -10.060 1.00 88.81 90 GLY A O 1
ATOM 646 N N . LYS A 1 91 ? 31.921 -0.369 -9.248 1.00 88.56 91 LYS A N 1
ATOM 647 C CA . LYS A 1 91 ? 32.198 -1.244 -10.401 1.00 88.56 91 LYS A CA 1
ATOM 648 C C . LYS A 1 91 ? 30.919 -1.734 -11.083 1.00 88.56 91 LYS A C 1
ATOM 650 O O . LYS A 1 91 ? 31.011 -2.505 -12.033 1.00 88.56 91 LYS A O 1
ATOM 655 N N . ARG A 1 92 ? 29.739 -1.353 -10.574 1.00 86.88 92 ARG A N 1
ATOM 656 C CA . ARG A 1 92 ? 28.448 -1.834 -11.089 1.00 86.88 92 ARG A CA 1
ATOM 657 C C . ARG A 1 92 ? 28.138 -1.263 -12.457 1.00 86.88 92 ARG A C 1
ATOM 659 O O . ARG A 1 92 ? 27.721 -2.009 -13.331 1.00 86.88 92 ARG A O 1
ATOM 666 N N . GLU A 1 93 ? 28.381 0.028 -12.636 1.00 86.19 93 GLU A N 1
ATOM 667 C CA . GLU A 1 93 ? 28.103 0.711 -13.888 1.00 86.19 93 GLU A CA 1
ATOM 668 C C . GLU A 1 93 ? 29.342 1.482 -14.363 1.00 86.19 93 GLU A C 1
ATOM 670 O O . GLU A 1 93 ? 29.882 2.300 -13.609 1.00 86.19 93 GLU A O 1
ATOM 675 N N . PRO A 1 94 ? 29.828 1.229 -15.593 1.00 86.00 94 PRO A N 1
ATOM 676 C CA . PRO A 1 94 ? 30.979 1.937 -16.135 1.00 86.00 94 PRO A CA 1
ATOM 677 C C . PRO A 1 94 ? 30.775 3.457 -16.132 1.00 86.00 94 PRO A C 1
ATOM 679 O O . PRO A 1 94 ? 29.787 3.964 -16.655 1.00 86.00 94 PRO A O 1
ATOM 682 N N . GLY A 1 95 ? 31.740 4.193 -15.578 1.00 86.12 95 GLY A N 1
ATOM 683 C CA . GLY A 1 95 ? 31.743 5.660 -15.593 1.00 86.12 95 GLY A CA 1
ATOM 684 C C . GLY A 1 95 ? 30.995 6.342 -14.442 1.00 86.12 95 GLY A C 1
ATOM 685 O O . GLY A 1 95 ? 31.022 7.570 -14.385 1.00 86.12 95 GLY A O 1
ATOM 686 N N . LYS A 1 96 ? 30.389 5.593 -13.509 1.00 89.75 96 LYS A N 1
ATOM 687 C CA . LYS A 1 96 ? 29.770 6.145 -12.291 1.00 89.75 96 LYS A CA 1
ATOM 688 C C . LYS A 1 96 ? 30.604 5.859 -11.045 1.00 89.75 96 LYS A C 1
ATOM 690 O O . LYS A 1 96 ? 31.154 4.771 -10.884 1.00 89.75 96 LYS A O 1
ATOM 695 N N . THR A 1 97 ? 30.673 6.831 -10.135 1.00 93.19 97 THR A N 1
ATOM 696 C CA . THR A 1 97 ? 31.207 6.598 -8.784 1.00 93.19 97 THR A CA 1
ATOM 697 C C . THR A 1 97 ? 30.222 5.788 -7.936 1.00 93.19 97 THR A C 1
ATOM 699 O O . THR A 1 97 ? 29.048 5.654 -8.290 1.00 93.19 97 THR A O 1
ATOM 702 N N . CYS A 1 98 ? 30.680 5.270 -6.790 1.00 93.19 98 CYS A N 1
ATOM 703 C CA . CYS A 1 98 ? 29.824 4.536 -5.857 1.00 93.19 98 CYS A CA 1
ATOM 704 C C . CYS A 1 98 ? 28.598 5.366 -5.439 1.00 93.19 98 CYS A C 1
ATOM 706 O O . CYS A 1 98 ? 27.469 4.930 -5.675 1.00 93.19 98 CYS A O 1
ATOM 708 N N . LYS A 1 99 ? 28.795 6.595 -4.938 1.00 93.69 99 LYS A N 1
ATOM 709 C CA . LYS A 1 99 ? 27.678 7.482 -4.596 1.00 93.69 99 LYS A CA 1
ATOM 710 C C . LYS A 1 99 ? 26.740 7.815 -5.748 1.00 93.69 99 LYS A C 1
ATOM 712 O O . LYS A 1 99 ? 25.535 7.870 -5.533 1.00 93.69 99 LYS A O 1
ATOM 717 N N . GLN A 1 100 ? 27.253 8.017 -6.965 1.00 93.38 100 GLN A N 1
ATOM 718 C CA . GLN A 1 100 ? 26.415 8.332 -8.128 1.00 93.38 100 GLN A CA 1
ATOM 719 C C . GLN A 1 100 ? 25.507 7.154 -8.475 1.00 93.38 100 GLN A C 1
ATOM 721 O O . GLN A 1 100 ? 24.307 7.334 -8.672 1.00 93.38 100 GLN A O 1
ATOM 726 N N . TYR A 1 101 ? 26.075 5.948 -8.484 1.00 93.88 101 TYR A N 1
ATOM 727 C CA . TYR A 1 101 ? 25.332 4.713 -8.694 1.00 93.88 101 TYR A CA 1
ATOM 728 C C . TYR A 1 101 ? 24.268 4.490 -7.608 1.00 93.88 101 TYR A C 1
ATOM 730 O O . TYR A 1 101 ? 23.120 4.166 -7.911 1.00 93.88 101 TYR A O 1
ATOM 738 N N . LEU A 1 102 ? 24.625 4.686 -6.335 1.00 95.19 102 LEU A N 1
ATOM 739 C CA . LEU A 1 102 ? 23.704 4.501 -5.212 1.00 95.19 102 LEU A CA 1
ATOM 740 C C . LEU A 1 102 ? 22.583 5.548 -5.198 1.00 95.19 102 LEU A C 1
ATOM 742 O O . LEU A 1 102 ? 21.436 5.196 -4.930 1.00 95.19 102 LEU A O 1
ATOM 746 N N . TYR A 1 103 ? 22.885 6.807 -5.521 1.00 95.00 103 TYR A N 1
ATOM 747 C CA . TYR A 1 103 ? 21.876 7.858 -5.636 1.00 95.00 103 TYR A CA 1
ATOM 748 C C . TYR A 1 103 ? 20.887 7.562 -6.765 1.00 95.00 103 TYR A C 1
ATOM 750 O O . TYR A 1 103 ? 19.679 7.582 -6.537 1.00 95.00 103 TYR A O 1
ATOM 758 N N . GLU A 1 104 ? 21.372 7.212 -7.960 1.00 92.94 104 GLU A N 1
ATOM 759 C CA . GLU A 1 104 ? 20.493 6.844 -9.072 1.00 92.94 104 GLU A CA 1
ATOM 760 C C . GLU A 1 104 ? 19.680 5.583 -8.753 1.00 92.94 104 GLU A C 1
ATOM 762 O O . GLU A 1 104 ? 18.493 5.540 -9.045 1.00 92.94 104 GLU A O 1
ATOM 767 N N . SER A 1 105 ? 20.257 4.600 -8.056 1.00 93.25 105 SER A N 1
ATOM 768 C CA . SER A 1 105 ? 19.512 3.420 -7.595 1.00 93.25 105 SER A CA 1
ATOM 769 C C . SER A 1 105 ? 18.361 3.777 -6.639 1.00 93.25 105 SER A C 1
ATOM 771 O O . SER A 1 105 ? 17.381 3.043 -6.560 1.00 93.25 105 SER A O 1
ATOM 773 N N . LEU A 1 106 ? 18.456 4.891 -5.904 1.00 93.81 106 LEU A N 1
ATOM 774 C CA . LEU A 1 106 ? 17.410 5.377 -4.997 1.00 93.81 106 LEU A CA 1
ATOM 775 C C . LEU A 1 106 ? 16.398 6.303 -5.696 1.00 93.81 106 LEU A C 1
ATOM 777 O O . LEU A 1 106 ? 15.221 6.292 -5.330 1.00 93.81 106 LEU A O 1
ATOM 781 N N . ASP A 1 107 ? 16.835 7.091 -6.681 1.00 92.94 107 ASP A N 1
ATOM 782 C CA . ASP A 1 107 ? 16.016 8.078 -7.402 1.00 92.94 107 ASP A CA 1
ATOM 783 C C . ASP A 1 107 ? 15.318 7.500 -8.643 1.00 92.94 107 ASP A C 1
ATOM 785 O O . ASP A 1 107 ? 14.140 7.741 -8.904 1.00 92.94 107 ASP A O 1
ATOM 789 N N . ASN A 1 108 ? 16.030 6.655 -9.378 1.00 87.19 108 ASN A N 1
ATOM 790 C CA . ASN A 1 108 ? 15.549 5.909 -10.527 1.00 87.19 108 ASN A CA 1
ATOM 791 C C . ASN A 1 108 ? 15.983 4.432 -10.421 1.00 87.19 108 ASN A C 1
ATOM 793 O O . ASN A 1 108 ? 16.827 3.974 -11.196 1.00 87.19 108 ASN A O 1
ATOM 797 N N . PRO A 1 109 ? 15.367 3.640 -9.518 1.00 88.44 109 PRO A N 1
ATOM 798 C CA . PRO A 1 109 ? 15.721 2.232 -9.269 1.00 88.44 109 PRO A CA 1
ATOM 799 C C . PRO A 1 109 ? 15.582 1.301 -10.487 1.00 88.44 109 PRO A C 1
ATOM 801 O O . PRO A 1 109 ? 15.861 0.108 -10.397 1.00 88.44 109 PRO A O 1
ATOM 804 N N . THR A 1 110 ? 15.094 1.821 -11.612 1.00 81.44 110 THR A N 1
ATOM 805 C CA . THR A 1 110 ? 14.903 1.090 -12.869 1.00 81.44 110 THR A CA 1
ATOM 806 C C . THR A 1 110 ? 15.942 1.394 -13.921 1.00 81.44 110 THR A C 1
ATOM 808 O O . THR A 1 110 ? 16.004 0.669 -14.909 1.00 81.44 110 THR A O 1
ATOM 811 N N . ALA A 1 111 ? 16.746 2.441 -13.720 1.00 83.00 111 ALA A N 1
ATOM 812 C CA . ALA A 1 111 ? 17.829 2.779 -14.631 1.00 83.00 111 ALA A CA 1
ATOM 813 C C . ALA A 1 111 ? 18.820 1.614 -14.747 1.00 83.00 111 ALA A C 1
ATOM 815 O O . ALA A 1 111 ? 19.262 1.284 -15.846 1.00 83.00 111 ALA A O 1
ATOM 816 N N . TYR A 1 112 ? 19.102 0.957 -13.617 1.00 82.3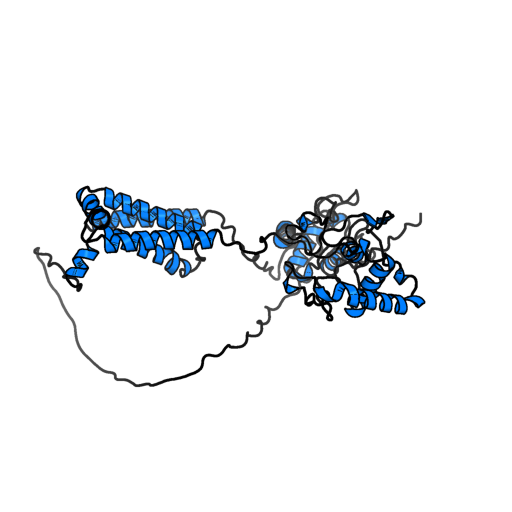1 112 TYR A N 1
ATOM 817 C CA . TYR A 1 112 ? 20.034 -0.157 -13.541 1.00 82.31 112 TYR A CA 1
ATOM 818 C C . TYR A 1 112 ? 19.544 -1.233 -12.555 1.00 82.31 112 TYR A C 1
ATOM 820 O O . TYR A 1 112 ? 19.646 -1.091 -11.336 1.00 82.31 112 TYR A O 1
ATOM 828 N N . VAL A 1 113 ? 18.986 -2.328 -13.083 1.00 84.06 113 VAL A N 1
ATOM 829 C CA . VAL A 1 113 ? 18.386 -3.417 -12.290 1.00 84.06 113 VAL A CA 1
ATOM 830 C C . VAL A 1 113 ? 19.347 -4.592 -12.235 1.00 84.06 113 VAL A C 1
ATOM 832 O O . VAL A 1 113 ? 19.684 -5.147 -13.269 1.00 84.06 113 VAL A O 1
ATOM 835 N N . VAL A 1 114 ? 19.750 -5.019 -11.038 1.00 82.19 114 VAL A N 1
ATOM 836 C CA . VAL A 1 114 ? 20.674 -6.152 -10.883 1.00 82.19 114 VAL A CA 1
ATOM 837 C C . VAL A 1 114 ? 20.092 -7.425 -11.507 1.00 82.19 114 VAL A C 1
ATOM 839 O O . VAL A 1 114 ? 19.006 -7.867 -11.128 1.00 82.19 114 VAL A O 1
ATOM 842 N N . SER A 1 115 ? 20.854 -8.048 -12.411 1.00 78.50 115 SER A N 1
ATOM 843 C CA . SER A 1 115 ? 20.512 -9.337 -13.020 1.00 78.50 115 SER A CA 1
ATOM 844 C C . SER A 1 115 ? 19.986 -10.378 -12.018 1.00 78.50 115 SER A C 1
ATOM 846 O O . SER A 1 115 ? 20.572 -10.623 -10.960 1.00 78.50 115 SER A O 1
ATOM 848 N N . GLY A 1 116 ? 18.856 -10.997 -12.370 1.00 76.50 116 GLY A N 1
ATOM 849 C CA . GLY A 1 116 ? 18.147 -11.976 -11.542 1.00 76.50 116 GLY A CA 1
ATOM 850 C C . GLY A 1 116 ? 17.116 -11.384 -10.576 1.00 76.50 116 GLY A C 1
ATOM 851 O O . GLY A 1 116 ? 16.363 -12.155 -9.984 1.00 76.50 116 GLY A O 1
ATOM 852 N N . TYR A 1 117 ? 17.026 -10.056 -10.448 1.00 78.81 117 TYR A N 1
ATOM 853 C CA . TYR A 1 117 ? 16.032 -9.389 -9.605 1.00 78.81 117 TYR A CA 1
ATOM 854 C C . TYR A 1 117 ? 14.966 -8.660 -10.415 1.00 78.81 117 TYR A C 1
ATOM 856 O O . TYR A 1 117 ? 15.201 -8.155 -11.509 1.00 78.81 117 TYR A O 1
ATOM 864 N N . GLN A 1 118 ? 13.769 -8.599 -9.838 1.00 74.81 118 GLN A N 1
ATOM 865 C CA . GLN A 1 118 ? 12.637 -7.850 -10.374 1.00 74.81 118 GLN A CA 1
ATOM 866 C C . GLN A 1 118 ? 12.808 -6.354 -10.042 1.00 74.81 118 GLN A C 1
ATOM 868 O O . GLN A 1 118 ? 13.258 -6.035 -8.937 1.00 74.81 118 GLN A O 1
ATOM 873 N N . PRO A 1 119 ? 12.410 -5.415 -10.920 1.00 80.25 119 PRO A N 1
ATOM 874 C CA . PRO A 1 119 ? 12.510 -3.980 -10.657 1.00 80.25 119 PRO A CA 1
ATOM 875 C C . PRO A 1 119 ? 11.384 -3.510 -9.725 1.00 80.25 119 PRO A C 1
ATOM 877 O O . PRO A 1 119 ? 10.526 -2.720 -10.110 1.00 80.25 119 PRO A O 1
ATOM 880 N N . ILE A 1 120 ? 11.371 -4.011 -8.491 1.00 76.81 120 ILE A N 1
ATOM 881 C CA . ILE A 1 120 ? 10.319 -3.764 -7.489 1.00 76.81 120 ILE A CA 1
ATOM 882 C C . ILE A 1 120 ? 10.660 -2.634 -6.515 1.00 76.81 120 ILE A C 1
ATOM 884 O O . ILE A 1 120 ? 9.815 -2.236 -5.715 1.00 76.81 120 ILE A O 1
ATOM 888 N N . MET A 1 121 ? 11.898 -2.134 -6.542 1.00 85.69 121 MET A N 1
ATOM 889 C CA . MET A 1 121 ? 12.342 -1.095 -5.619 1.00 85.69 121 MET A CA 1
ATOM 890 C C . MET A 1 121 ? 11.568 0.213 -5.890 1.00 85.69 121 MET A C 1
ATOM 892 O O . MET A 1 121 ? 11.519 0.666 -7.046 1.00 85.69 121 MET A O 1
ATOM 896 N N . PRO A 1 122 ? 10.915 0.800 -4.865 1.00 84.38 122 PRO A N 1
ATOM 897 C CA . PRO A 1 122 ? 10.220 2.074 -4.998 1.00 84.38 122 PRO A CA 1
ATOM 898 C C . PRO A 1 122 ? 11.220 3.230 -5.104 1.00 84.38 122 PRO A C 1
ATOM 900 O O . PRO A 1 122 ? 12.383 3.098 -4.730 1.00 84.38 122 PRO A O 1
ATOM 903 N N . VAL A 1 123 ? 10.752 4.374 -5.606 1.00 86.19 123 VAL A N 1
ATOM 904 C CA . VAL A 1 123 ? 11.558 5.599 -5.693 1.00 86.19 123 VAL A CA 1
ATOM 905 C C . VAL A 1 123 ? 11.751 6.173 -4.288 1.00 86.19 123 VAL A C 1
ATOM 907 O O . VAL A 1 123 ? 10.849 6.808 -3.736 1.00 86.19 123 VAL A O 1
ATOM 910 N N . MET A 1 124 ? 12.918 5.931 -3.697 1.00 88.38 124 MET A N 1
ATOM 911 C CA . MET A 1 124 ? 13.207 6.270 -2.303 1.00 88.38 124 MET A CA 1
ATOM 912 C C . MET A 1 124 ? 13.358 7.775 -2.091 1.00 88.38 124 MET A C 1
ATOM 914 O O . MET A 1 124 ? 12.993 8.272 -1.030 1.00 88.38 124 MET A O 1
ATOM 918 N N . THR A 1 125 ? 13.791 8.530 -3.102 1.00 87.06 125 THR A N 1
ATOM 919 C CA . THR A 1 125 ? 13.867 10.005 -3.047 1.00 87.06 125 THR A CA 1
ATOM 920 C C . THR A 1 125 ? 12.503 10.687 -2.915 1.00 87.06 125 THR A C 1
ATOM 922 O O . THR A 1 125 ? 12.430 11.838 -2.494 1.00 87.06 125 THR A O 1
ATOM 925 N N . LYS A 1 126 ? 11.404 9.980 -3.216 1.00 85.06 126 LYS A N 1
ATOM 926 C CA . LYS A 1 126 ? 10.030 10.453 -2.971 1.00 85.06 126 LYS A CA 1
ATOM 927 C C . LYS A 1 126 ? 9.509 10.105 -1.574 1.00 85.06 126 LYS A C 1
ATOM 929 O O . LYS A 1 126 ? 8.475 10.629 -1.171 1.00 85.06 126 LYS A O 1
ATOM 934 N N . GLN A 1 127 ? 10.183 9.203 -0.862 1.00 80.44 127 GLN A N 1
ATOM 935 C CA . GLN A 1 127 ? 9.770 8.704 0.455 1.00 80.44 127 GLN A CA 1
ATOM 936 C C . GLN A 1 127 ? 10.661 9.226 1.585 1.00 80.44 127 GLN A C 1
ATOM 938 O O . GLN A 1 127 ? 10.207 9.350 2.720 1.00 80.44 127 GLN A O 1
ATOM 943 N N . LEU A 1 128 ? 11.918 9.538 1.273 1.00 84.69 128 LEU A N 1
ATOM 944 C CA . LEU A 1 128 ? 12.937 9.985 2.209 1.00 84.69 128 LEU A CA 1
ATOM 945 C C . LEU A 1 128 ? 13.323 11.437 1.932 1.00 84.69 128 LEU A C 1
ATOM 947 O O . LEU A 1 128 ? 13.358 11.884 0.787 1.00 84.69 128 LEU A O 1
ATOM 951 N N . SER A 1 129 ? 13.660 12.174 2.990 1.00 86.88 129 SER A N 1
ATOM 952 C CA . SER A 1 129 ? 14.227 13.513 2.846 1.00 86.88 129 SER A CA 1
ATOM 953 C C . SER A 1 129 ? 15.620 13.450 2.201 1.00 86.88 129 SER A C 1
ATOM 955 O O . SER A 1 129 ? 16.310 12.436 2.337 1.00 86.88 129 SER A O 1
ATOM 957 N N . PRO A 1 130 ? 16.104 14.532 1.562 1.00 88.12 130 PRO A N 1
ATOM 958 C CA . PRO A 1 130 ? 17.439 14.537 0.963 1.00 88.12 130 PRO A CA 1
ATOM 959 C C . PRO A 1 130 ? 18.546 14.156 1.959 1.00 88.12 130 PRO A C 1
ATOM 961 O O . PRO A 1 130 ? 19.429 13.368 1.635 1.00 88.12 130 PRO A O 1
ATOM 964 N N . ALA A 1 131 ? 18.455 14.636 3.203 1.00 86.69 131 ALA A N 1
ATOM 965 C CA . ALA A 1 131 ? 19.379 14.268 4.275 1.00 86.69 131 ALA A CA 1
ATOM 966 C C . ALA A 1 131 ? 19.352 12.759 4.584 1.00 86.69 131 ALA A C 1
ATOM 968 O O . ALA A 1 131 ? 20.401 12.151 4.786 1.00 86.69 131 ALA A O 1
ATOM 969 N N . GLN A 1 132 ? 18.168 12.139 4.591 1.00 89.38 132 GLN A N 1
ATOM 970 C CA . GLN A 1 132 ? 18.011 10.700 4.825 1.00 89.38 132 GLN A CA 1
ATOM 971 C C . GLN A 1 132 ? 18.557 9.870 3.659 1.00 89.38 132 GLN A C 1
ATOM 973 O O . GLN A 1 132 ? 19.247 8.884 3.906 1.00 89.38 132 GLN A O 1
ATOM 978 N N . VAL A 1 133 ? 18.303 10.284 2.413 1.00 92.62 133 VAL A N 1
ATOM 979 C CA . VAL A 1 133 ? 18.837 9.630 1.205 1.00 92.62 133 VAL A CA 1
ATOM 980 C C . VAL A 1 133 ? 20.362 9.582 1.261 1.00 92.62 133 VAL A C 1
ATOM 982 O O . VAL A 1 133 ? 20.947 8.503 1.205 1.00 92.62 133 VAL A O 1
ATOM 985 N N . TRP A 1 134 ? 21.009 10.732 1.450 1.00 93.12 134 TRP A N 1
ATOM 986 C CA . TRP A 1 134 ? 22.470 10.813 1.489 1.00 93.12 134 TRP A CA 1
ATOM 987 C C . TRP A 1 134 ? 23.084 10.110 2.702 1.00 93.12 134 TRP A C 1
ATOM 989 O O . TRP A 1 134 ? 24.152 9.514 2.582 1.00 93.12 134 TRP A O 1
ATOM 999 N N . SER A 1 135 ? 22.389 10.089 3.842 1.00 92.75 135 SER A N 1
ATOM 1000 C CA . SER A 1 135 ? 22.817 9.294 5.000 1.00 92.75 135 SER A CA 1
ATOM 1001 C C . SER A 1 135 ? 22.810 7.795 4.687 1.00 92.75 135 SER A C 1
ATOM 1003 O O . SER A 1 135 ? 23.775 7.100 4.991 1.00 92.75 135 SER A O 1
ATOM 1005 N N . VAL A 1 136 ? 21.752 7.284 4.041 1.00 94.75 136 VAL A N 1
ATOM 1006 C CA . VAL A 1 136 ? 21.692 5.873 3.617 1.00 94.75 136 VAL A CA 1
ATOM 1007 C C . VAL A 1 136 ? 22.811 5.553 2.636 1.00 94.75 136 VAL A C 1
ATOM 1009 O O . VAL A 1 136 ? 23.447 4.518 2.792 1.00 94.75 136 VAL A O 1
ATOM 1012 N N . ILE A 1 137 ? 23.090 6.433 1.670 1.00 95.62 137 ILE A N 1
ATOM 1013 C CA . ILE A 1 137 ? 24.206 6.242 0.733 1.00 95.62 137 ILE A CA 1
ATOM 1014 C C . ILE A 1 137 ? 25.521 6.104 1.508 1.00 95.62 137 ILE A C 1
ATOM 1016 O O . ILE A 1 137 ? 26.192 5.091 1.342 1.00 95.62 137 ILE A O 1
ATOM 1020 N N . ALA A 1 138 ? 25.831 7.025 2.427 1.00 94.75 138 ALA A N 1
ATOM 1021 C CA . ALA A 1 138 ? 27.039 6.954 3.256 1.00 94.75 138 ALA A CA 1
ATOM 1022 C C . ALA A 1 138 ? 27.154 5.627 4.030 1.00 94.75 138 ALA A C 1
ATOM 1024 O O . ALA A 1 138 ? 28.215 5.004 4.056 1.00 94.75 138 ALA A O 1
ATOM 1025 N N . PHE A 1 139 ? 26.055 5.154 4.623 1.00 95.75 139 PHE A N 1
ATOM 1026 C CA . PHE A 1 139 ? 26.018 3.857 5.303 1.00 95.75 139 PHE A CA 1
ATOM 1027 C C . PHE A 1 139 ? 26.249 2.669 4.358 1.00 95.75 139 PHE A C 1
ATOM 1029 O O . PHE A 1 139 ? 26.914 1.703 4.733 1.00 95.75 139 PHE A O 1
ATOM 1036 N N . LEU A 1 140 ? 25.714 2.712 3.135 1.00 95.69 140 LEU A N 1
ATOM 1037 C CA . LEU A 1 140 ? 25.935 1.662 2.139 1.00 95.69 140 LEU A CA 1
ATOM 1038 C C . LEU A 1 140 ? 27.395 1.647 1.668 1.00 95.69 140 LEU A C 1
ATOM 1040 O O . LEU A 1 140 ? 27.981 0.573 1.545 1.00 95.69 140 LEU A O 1
ATOM 1044 N N . GLU A 1 141 ? 28.013 2.812 1.476 1.00 94.62 141 GLU A N 1
ATOM 1045 C CA . GLU A 1 141 ? 29.441 2.916 1.156 1.00 94.62 141 GLU A CA 1
ATOM 1046 C C . GLU A 1 141 ? 30.323 2.350 2.267 1.00 94.62 141 GLU A C 1
ATOM 1048 O O . GLU A 1 141 ? 31.282 1.632 1.983 1.00 94.62 141 GLU A O 1
ATOM 1053 N N . SER A 1 142 ? 29.964 2.582 3.535 1.00 94.38 142 SER A N 1
ATOM 1054 C CA . SER A 1 142 ? 30.721 2.047 4.671 1.00 94.38 142 SER A CA 1
ATOM 1055 C C . SER A 1 142 ? 30.669 0.518 4.774 1.00 94.38 142 SER A C 1
ATOM 1057 O O . SER A 1 142 ? 31.464 -0.067 5.510 1.00 94.38 142 SER A O 1
ATOM 1059 N N . GLN A 1 143 ? 29.773 -0.159 4.042 1.00 94.12 143 GLN A N 1
ATOM 1060 C CA . GLN A 1 143 ? 29.738 -1.622 3.968 1.00 94.12 143 GLN A CA 1
ATOM 1061 C C . GLN A 1 143 ? 30.850 -2.137 3.047 1.00 94.12 143 GLN A C 1
ATOM 1063 O O . GLN A 1 143 ? 30.597 -2.577 1.924 1.00 94.12 143 GLN A O 1
ATOM 1068 N N . GLY A 1 144 ? 32.097 -2.084 3.514 1.00 84.56 144 GLY A N 1
ATOM 1069 C CA . GLY A 1 144 ? 33.268 -2.613 2.804 1.00 84.56 144 GLY A CA 1
ATOM 1070 C C . GLY A 1 144 ? 33.868 -1.687 1.738 1.00 84.56 144 GLY A C 1
ATOM 1071 O O . GLY A 1 144 ? 34.722 -2.138 0.976 1.00 84.56 144 GLY A O 1
ATOM 1072 N N . GLY A 1 145 ? 33.442 -0.422 1.681 1.00 87.75 145 GLY A N 1
ATOM 1073 C CA . GLY A 1 145 ? 34.009 0.631 0.836 1.00 87.75 145 GLY A CA 1
ATOM 1074 C C . GLY A 1 145 ? 34.475 1.852 1.637 1.00 87.75 145 GLY A C 1
ATOM 1075 O O . GLY A 1 145 ? 34.440 1.872 2.869 1.00 87.75 145 GLY A O 1
ATOM 1076 N N . THR A 1 146 ? 34.943 2.878 0.925 1.00 87.62 146 THR A N 1
ATOM 1077 C CA . THR A 1 146 ? 35.282 4.190 1.495 1.00 87.62 146 THR A CA 1
ATOM 1078 C C . THR A 1 146 ? 34.098 5.135 1.347 1.00 87.62 146 THR A C 1
ATOM 1080 O O . THR A 1 146 ? 33.581 5.268 0.242 1.00 87.62 146 THR A O 1
ATOM 1083 N N . VAL A 1 147 ? 33.708 5.811 2.428 1.00 91.31 147 VAL A N 1
ATOM 1084 C CA . VAL A 1 147 ? 32.625 6.805 2.405 1.00 91.31 147 VAL A CA 1
ATOM 1085 C C . VAL A 1 147 ? 33.113 8.074 1.706 1.00 91.31 147 VAL A C 1
ATOM 1087 O O . VAL A 1 147 ? 34.056 8.708 2.182 1.00 91.31 147 VAL A O 1
ATOM 1090 N N . ASP A 1 148 ? 32.484 8.431 0.587 1.00 87.94 148 ASP A N 1
ATOM 1091 C CA . ASP A 1 148 ? 32.794 9.621 -0.217 1.00 87.94 148 ASP A CA 1
ATOM 1092 C C . ASP A 1 148 ? 31.692 10.704 -0.149 1.00 87.94 148 ASP A C 1
ATOM 1094 O O . ASP A 1 148 ? 31.862 11.812 -0.676 1.00 87.94 148 ASP A O 1
ATOM 1098 N N . VAL A 1 149 ? 30.580 10.400 0.535 1.00 87.81 149 VAL A N 1
ATOM 1099 C CA . VAL A 1 149 ? 29.494 11.343 0.833 1.00 87.81 149 VAL A CA 1
ATOM 1100 C C . VAL A 1 149 ? 29.947 12.401 1.839 1.00 87.81 149 VAL A C 1
ATOM 1102 O O . VAL A 1 149 ? 30.488 12.110 2.908 1.00 87.81 149 VAL A O 1
ATOM 1105 N N . THR A 1 150 ? 29.648 13.655 1.518 1.00 84.25 150 THR A N 1
ATOM 1106 C CA . THR A 1 150 ? 30.000 14.845 2.293 1.00 84.25 150 THR A CA 1
ATOM 1107 C C . THR A 1 150 ? 28.779 15.725 2.554 1.00 84.25 150 THR A C 1
ATOM 1109 O O . THR A 1 150 ? 27.735 15.590 1.916 1.00 84.25 150 THR A O 1
ATOM 1112 N N . ALA A 1 151 ? 28.916 16.697 3.460 1.00 78.69 151 ALA A N 1
ATOM 1113 C CA . ALA A 1 151 ? 27.864 17.677 3.730 1.00 78.69 151 ALA A CA 1
ATOM 1114 C C . ALA A 1 151 ? 27.434 18.471 2.476 1.00 78.69 151 ALA A C 1
ATOM 1116 O O . ALA A 1 151 ? 26.277 18.871 2.386 1.00 78.69 151 ALA A O 1
ATOM 1117 N N . SER A 1 152 ? 28.326 18.663 1.494 1.00 81.62 152 SER A N 1
ATOM 1118 C CA . SER A 1 152 ? 28.004 19.341 0.228 1.00 81.62 152 SER A CA 1
ATOM 1119 C C . SER A 1 152 ? 27.115 18.533 -0.715 1.00 81.62 152 SER A C 1
ATOM 1121 O O . SER A 1 152 ? 26.502 19.123 -1.600 1.00 81.62 152 SER A O 1
ATOM 1123 N N . ASP A 1 153 ? 27.026 17.212 -0.541 1.00 83.12 153 ASP A N 1
ATOM 1124 C CA . ASP A 1 153 ? 26.137 16.377 -1.353 1.00 83.12 153 ASP A CA 1
ATOM 1125 C C . ASP A 1 153 ? 24.665 16.534 -0.910 1.00 83.12 153 ASP A C 1
ATOM 1127 O O . ASP A 1 153 ? 23.750 16.291 -1.695 1.00 83.12 153 ASP A O 1
ATOM 1131 N N . ILE A 1 154 ? 24.414 17.002 0.322 1.00 82.94 154 ILE A N 1
ATOM 1132 C CA . ILE A 1 154 ? 23.067 17.210 0.866 1.00 82.94 154 ILE A CA 1
ATOM 1133 C C . ILE A 1 154 ? 22.525 18.565 0.387 1.00 82.94 154 ILE A C 1
ATOM 1135 O O . ILE A 1 154 ? 23.042 19.608 0.794 1.00 82.94 154 ILE A O 1
ATOM 1139 N N . PRO A 1 155 ? 21.443 18.599 -0.415 1.00 75.12 155 PRO A N 1
ATOM 1140 C CA . PRO A 1 155 ? 20.812 19.851 -0.803 1.00 75.12 155 PRO A CA 1
ATOM 1141 C C . PRO A 1 155 ? 20.343 20.604 0.444 1.00 75.12 155 PRO A C 1
ATOM 1143 O O . PRO A 1 155 ? 19.574 20.067 1.244 1.00 75.12 155 PRO A O 1
ATOM 1146 N N . THR A 1 156 ? 20.769 21.858 0.609 1.00 57.47 156 THR A N 1
ATOM 1147 C CA . THR A 1 156 ? 20.255 22.729 1.669 1.00 57.47 156 THR A CA 1
ATOM 1148 C C . THR A 1 156 ? 18.786 23.023 1.385 1.00 57.47 156 THR A C 1
ATOM 1150 O O . THR A 1 156 ? 18.455 23.904 0.590 1.00 57.47 156 THR A O 1
ATOM 1153 N N . THR A 1 157 ? 17.876 22.281 2.006 1.00 43.59 157 THR A N 1
ATOM 1154 C CA . THR A 1 157 ? 16.461 22.641 1.978 1.00 43.59 157 THR A CA 1
ATOM 1155 C C . THR A 1 157 ? 16.269 23.900 2.818 1.00 43.59 157 THR A C 1
ATOM 1157 O O . THR A 1 157 ? 16.334 23.841 4.047 1.00 43.59 157 THR A O 1
ATOM 1160 N N . SER A 1 158 ? 16.001 25.033 2.160 1.00 31.69 158 SER A N 1
ATOM 1161 C CA . SER A 1 158 ? 15.222 26.116 2.771 1.00 31.69 158 SER A CA 1
ATOM 1162 C C . SER A 1 158 ? 13.947 25.521 3.382 1.00 31.69 158 SER A C 1
ATOM 1164 O O . SER A 1 158 ? 13.387 24.585 2.800 1.00 31.69 158 SER A O 1
ATOM 1166 N N . PRO A 1 159 ? 13.482 26.018 4.542 1.00 37.28 159 PRO A N 1
ATOM 1167 C CA . PRO A 1 159 ? 12.293 25.483 5.188 1.00 37.28 159 PRO A CA 1
ATOM 1168 C C . PRO A 1 159 ? 11.117 25.512 4.211 1.00 37.28 159 PRO A C 1
ATOM 1170 O O . PRO A 1 159 ? 10.934 26.479 3.469 1.00 37.28 159 PRO A O 1
ATOM 1173 N N . ALA A 1 160 ? 10.366 24.411 4.196 1.00 31.50 160 ALA A N 1
ATOM 1174 C CA . ALA A 1 160 ? 9.198 24.198 3.359 1.00 31.50 160 ALA A CA 1
ATOM 1175 C C . ALA A 1 160 ? 8.334 25.465 3.261 1.00 31.50 160 ALA A C 1
ATOM 1177 O O . ALA A 1 160 ? 7.961 26.061 4.273 1.00 31.50 160 ALA A O 1
ATOM 1178 N N . SER A 1 161 ? 8.007 25.867 2.030 1.00 25.89 161 SER A N 1
ATOM 1179 C CA . SER A 1 161 ? 6.957 26.859 1.806 1.00 25.89 161 SER A CA 1
ATOM 1180 C C . SER A 1 161 ? 5.649 26.339 2.414 1.00 25.89 161 SER A C 1
ATOM 1182 O O . SER A 1 161 ? 5.356 25.146 2.286 1.00 25.89 161 SER A O 1
ATOM 1184 N N . PRO A 1 162 ? 4.874 27.196 3.098 1.00 34.44 162 PRO A N 1
ATOM 1185 C CA . PRO A 1 162 ? 3.667 26.775 3.781 1.00 34.44 162 PRO A CA 1
ATOM 1186 C C . PRO A 1 162 ? 2.655 26.274 2.752 1.00 34.44 162 PRO A C 1
ATOM 1188 O O . PRO A 1 162 ? 2.365 26.933 1.754 1.00 34.44 162 PRO A O 1
ATOM 1191 N N . THR A 1 163 ? 2.120 25.089 3.019 1.00 29.73 163 THR A N 1
ATOM 1192 C CA . THR A 1 163 ? 0.928 24.539 2.378 1.00 29.73 163 THR A CA 1
ATOM 1193 C C . THR A 1 163 ? -0.164 25.601 2.261 1.00 29.73 163 THR A C 1
ATOM 1195 O O . THR A 1 163 ? -0.508 26.260 3.244 1.00 29.73 163 THR A O 1
ATOM 1198 N N . SER A 1 164 ? -0.706 25.754 1.052 1.00 27.42 164 SER A N 1
ATOM 1199 C CA . SER A 1 164 ? -1.838 26.628 0.752 1.00 27.42 164 SER A CA 1
ATOM 1200 C C . SER A 1 164 ? -3.075 26.279 1.599 1.00 27.42 164 SER A C 1
ATOM 1202 O O . SER A 1 164 ? -3.268 25.115 1.959 1.00 27.42 164 SER A O 1
ATOM 1204 N N . PRO A 1 165 ? -3.916 27.275 1.927 1.00 33.84 165 PRO A N 1
ATOM 1205 C CA . PRO A 1 165 ? -4.996 27.132 2.891 1.00 33.84 165 PRO A CA 1
ATOM 1206 C C . PRO A 1 165 ? -6.206 26.408 2.295 1.00 33.84 165 PRO A C 1
ATOM 1208 O O . PRO A 1 165 ? -6.677 26.727 1.203 1.00 33.84 165 PRO A O 1
ATOM 1211 N N . THR A 1 166 ? -6.751 25.472 3.064 1.00 28.66 166 THR A N 1
ATOM 1212 C CA . THR A 1 166 ? -8.079 24.890 2.859 1.00 28.66 166 THR A CA 1
ATOM 1213 C C . THR A 1 166 ? -9.148 25.989 2.899 1.00 28.66 166 THR A C 1
ATOM 1215 O O . THR A 1 166 ? -9.159 26.825 3.803 1.00 28.66 166 THR A O 1
ATOM 1218 N N . SER A 1 167 ? -10.045 25.990 1.911 1.00 28.42 167 SER A N 1
ATOM 1219 C CA . SER A 1 167 ? -11.158 26.936 1.777 1.00 28.42 167 SER A CA 1
ATOM 1220 C C . SER A 1 167 ? -12.139 26.912 2.967 1.00 28.42 167 SER A C 1
ATOM 1222 O O . SER A 1 167 ? -12.346 25.857 3.572 1.00 28.42 167 SER A O 1
ATOM 1224 N N . PRO A 1 168 ? -12.793 28.048 3.282 1.00 33.56 168 PRO A N 1
ATOM 1225 C CA . PRO A 1 168 ? -13.704 28.171 4.414 1.00 33.56 168 PRO A CA 1
ATOM 1226 C C . PRO A 1 168 ? -15.130 27.716 4.059 1.00 33.56 168 PRO A C 1
ATOM 1228 O O . PRO A 1 168 ? -15.768 28.254 3.156 1.00 33.56 168 PRO A O 1
ATOM 1231 N N . GLY A 1 169 ? -15.644 26.740 4.810 1.00 28.58 169 GLY A N 1
ATOM 1232 C CA . GLY A 1 169 ? -17.071 26.416 4.873 1.00 28.58 169 GLY A CA 1
ATOM 1233 C C . GLY A 1 169 ? -17.811 27.420 5.761 1.00 28.58 169 GLY A C 1
ATOM 1234 O O . GLY A 1 169 ? -17.367 27.724 6.866 1.00 28.58 169 GLY A O 1
ATOM 1235 N N . GLY A 1 170 ? -18.907 27.965 5.237 1.00 29.77 170 GLY A N 1
ATOM 1236 C CA . GLY A 1 170 ? -19.610 29.131 5.761 1.00 29.77 170 GLY A CA 1
ATOM 1237 C C . GLY A 1 170 ? -20.298 28.975 7.120 1.00 29.77 170 GLY A C 1
ATOM 1238 O O . GLY A 1 170 ? -20.834 27.928 7.473 1.00 29.77 170 GLY A O 1
ATOM 1239 N N . GLY A 1 171 ? -20.359 30.102 7.826 1.00 27.02 171 GLY A N 1
ATOM 1240 C CA . GLY A 1 171 ? -21.273 30.366 8.930 1.00 27.02 171 GLY A CA 1
ATOM 1241 C C . GLY A 1 171 ? -21.739 31.814 8.821 1.00 27.02 171 GLY A C 1
ATOM 1242 O O . GLY A 1 171 ? -20.962 32.738 9.045 1.00 27.02 171 GLY A O 1
ATOM 1243 N N . GLY A 1 172 ? -22.984 32.011 8.393 1.00 27.14 172 GLY A N 1
ATOM 1244 C CA . GLY A 1 172 ? -23.614 33.322 8.333 1.00 27.14 172 GLY A CA 1
ATOM 1245 C C . GLY A 1 172 ? -24.102 33.797 9.703 1.00 27.14 172 GLY A C 1
ATOM 1246 O O . GLY A 1 172 ? -24.602 33.006 10.494 1.00 27.14 172 GLY A O 1
ATOM 1247 N N . GLY A 1 173 ? -24.031 35.114 9.907 1.00 24.81 173 GLY A N 1
ATOM 1248 C CA . GLY A 1 173 ? -25.159 35.893 10.424 1.00 24.81 173 GLY A CA 1
ATOM 1249 C C . GLY A 1 173 ? -25.305 36.105 11.937 1.00 24.81 173 GLY A C 1
ATOM 1250 O O . GLY A 1 173 ? -25.913 35.294 12.620 1.00 24.81 173 GLY A O 1
ATOM 1251 N N . ALA A 1 174 ? -24.957 37.336 12.341 1.00 27.67 174 ALA A N 1
ATOM 1252 C CA . ALA A 1 174 ? -25.830 38.308 13.029 1.00 27.67 174 ALA A CA 1
ATOM 1253 C C . ALA A 1 174 ? -25.681 38.570 14.551 1.00 27.67 174 ALA A C 1
ATOM 1255 O O . ALA A 1 174 ? -26.016 37.737 15.383 1.00 27.67 174 ALA A O 1
ATOM 1256 N N . GLY A 1 175 ? -25.358 39.848 14.845 1.00 26.02 175 GLY A N 1
ATOM 1257 C CA . GLY A 1 175 ? -25.850 40.673 15.971 1.00 26.02 175 GLY A CA 1
ATOM 1258 C C . GLY A 1 175 ? -25.054 40.591 17.282 1.00 26.02 175 GLY A C 1
ATOM 1259 O O . GLY A 1 175 ? -24.832 39.503 17.780 1.00 26.02 175 GLY A O 1
ATOM 1260 N N . GLY A 1 176 ? -24.614 41.657 17.959 1.00 24.34 176 GLY A N 1
ATOM 1261 C CA . GLY A 1 176 ? -24.831 43.103 17.853 1.00 24.34 176 GLY A CA 1
ATOM 1262 C C . GLY A 1 176 ? -24.685 43.748 19.255 1.00 24.34 176 GLY A C 1
ATOM 1263 O O . GLY A 1 176 ? -25.128 43.145 20.224 1.00 24.34 176 GLY A O 1
ATOM 1264 N N . ALA A 1 177 ? -24.109 44.964 19.309 1.00 27.59 177 ALA A N 1
ATOM 1265 C CA . ALA A 1 177 ? -23.986 45.936 20.431 1.00 27.59 177 ALA A CA 1
ATOM 1266 C C . ALA A 1 177 ? -23.145 45.528 21.676 1.00 27.59 177 ALA A C 1
ATOM 1268 O O . ALA A 1 177 ? -23.431 44.532 22.322 1.00 27.59 177 ALA A O 1
ATOM 1269 N N . ALA A 1 178 ? -22.018 46.161 22.046 1.00 25.58 178 ALA A N 1
ATOM 1270 C CA . ALA A 1 178 ? -21.653 47.575 22.282 1.00 25.58 178 ALA A CA 1
ATOM 1271 C C . ALA A 1 178 ? -22.302 48.219 23.528 1.00 25.58 178 ALA A C 1
ATOM 1273 O O . ALA A 1 178 ? -23.521 48.218 23.631 1.00 25.58 178 ALA A O 1
ATOM 1274 N N . PHE A 1 179 ? -21.438 48.747 24.416 1.00 26.56 179 PHE A N 1
ATOM 1275 C CA . PHE A 1 179 ? -21.472 49.969 25.265 1.00 26.56 179 PHE A CA 1
ATOM 1276 C C . PHE A 1 179 ? -20.687 49.692 26.573 1.00 26.56 179 PHE A C 1
ATOM 1278 O O . PHE A 1 179 ? -21.005 48.754 27.295 1.00 26.56 179 PHE A O 1
ATOM 1285 N N . ALA A 1 180 ? -19.477 50.256 26.739 1.00 25.83 180 ALA A N 1
ATOM 1286 C CA . ALA A 1 180 ? -19.175 51.541 27.411 1.00 25.83 180 ALA A CA 1
ATOM 1287 C C . ALA A 1 180 ? -19.695 5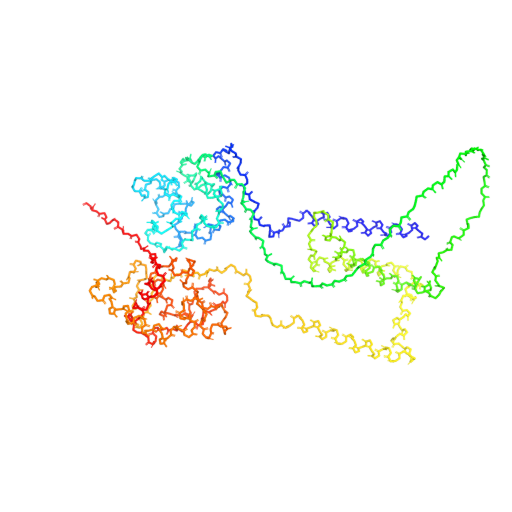1.538 28.862 1.00 25.83 180 ALA A C 1
ATOM 1289 O O . ALA A 1 180 ? -20.892 51.409 29.069 1.00 25.83 180 ALA A O 1
ATOM 1290 N N . GLY A 1 181 ? -18.879 51.559 29.912 1.00 25.00 181 GLY A N 1
ATOM 1291 C CA . GLY A 1 181 ? -17.807 52.500 30.244 1.00 25.00 181 GLY A CA 1
ATOM 1292 C C . GLY A 1 181 ? -18.146 53.039 31.645 1.00 25.00 181 GLY A C 1
ATOM 1293 O O . GLY A 1 181 ? -19.327 53.141 31.954 1.00 25.00 181 GLY A O 1
ATOM 1294 N N . GLU A 1 182 ? -17.152 53.249 32.506 1.00 26.22 182 GLU A N 1
ATOM 1295 C CA . GLU A 1 182 ? -17.026 54.376 33.455 1.00 26.22 182 GLU A CA 1
ATOM 1296 C C . GLU A 1 182 ? -16.094 53.988 34.618 1.00 26.22 182 GLU A C 1
ATOM 1298 O O . GLU A 1 182 ? -16.101 52.887 35.167 1.00 26.22 182 GLU A O 1
ATOM 1303 N N . GLU A 1 183 ? -15.262 54.961 34.929 1.00 26.80 183 GLU A N 1
ATOM 1304 C CA . GLU A 1 183 ? -14.085 55.003 35.769 1.00 26.80 183 GLU A CA 1
ATOM 1305 C C . GLU A 1 183 ? -14.430 55.577 37.167 1.00 26.80 183 GLU A C 1
ATOM 1307 O O . GLU A 1 183 ? -15.510 56.122 37.381 1.00 26.80 183 GLU A O 1
ATOM 1312 N N . LEU A 1 184 ? -13.440 55.535 38.070 1.00 27.62 184 LEU A N 1
ATOM 1313 C CA . LEU A 1 184 ? -13.184 56.451 39.201 1.00 27.62 184 LEU A CA 1
ATOM 1314 C C . LEU A 1 184 ? -13.532 56.023 40.640 1.00 27.62 184 LEU A C 1
ATOM 1316 O O . LEU A 1 184 ? -14.678 56.055 41.068 1.00 27.62 184 LEU A O 1
ATOM 1320 N N . ARG A 1 185 ? -12.421 55.937 41.406 1.00 27.30 185 ARG A N 1
ATOM 1321 C CA . ARG A 1 185 ? -12.140 56.655 42.680 1.00 27.30 185 ARG A CA 1
ATOM 1322 C C . ARG A 1 185 ? -12.862 56.139 43.935 1.00 27.30 185 ARG A C 1
ATOM 1324 O O . ARG A 1 185 ? -14.021 55.784 43.892 1.00 27.30 185 ARG A O 1
ATOM 1331 N N . HIS A 1 186 ? -12.289 56.137 45.136 1.00 27.20 186 HIS A N 1
ATOM 1332 C CA . HIS A 1 186 ? -10.996 56.551 45.694 1.00 27.20 186 HIS A CA 1
ATOM 1333 C C . HIS A 1 186 ? -11.002 56.141 47.187 1.00 27.20 186 HIS A C 1
ATOM 1335 O O . HIS A 1 186 ? -12.086 56.056 47.756 1.00 27.20 186 HIS A O 1
ATOM 1341 N N . HIS A 1 187 ? -9.810 56.093 47.804 1.00 28.50 187 HIS A N 1
ATOM 1342 C CA . HIS A 1 187 ? -9.530 56.375 49.234 1.00 28.50 187 HIS A CA 1
ATOM 1343 C C . HIS A 1 187 ? -10.068 55.358 50.277 1.00 28.50 187 HIS A C 1
ATOM 1345 O O . HIS A 1 187 ? -11.155 54.822 50.145 1.00 28.50 187 HIS A O 1
ATOM 1351 N N . ASP A 1 188 ? -9.389 55.023 51.374 1.00 30.47 188 ASP A N 1
ATOM 1352 C CA . ASP A 1 188 ? -8.114 55.471 51.940 1.00 30.47 188 ASP A CA 1
ATOM 1353 C C . ASP A 1 188 ? -7.666 54.497 53.055 1.00 30.47 188 ASP A C 1
ATOM 1355 O O . ASP A 1 188 ? -8.500 53.894 53.725 1.00 30.47 188 ASP A O 1
ATOM 1359 N N . GLU A 1 189 ? -6.340 54.415 53.225 1.00 29.97 189 GLU A N 1
ATOM 1360 C CA . GLU A 1 189 ? -5.560 54.410 54.488 1.00 29.97 189 GLU A CA 1
ATOM 1361 C C . GLU A 1 189 ? -5.837 53.319 55.563 1.00 29.97 189 GLU A C 1
ATOM 1363 O O . GLU A 1 189 ? -6.895 53.231 56.172 1.00 29.97 189 GLU A O 1
ATOM 1368 N N . ARG A 1 190 ? -4.896 52.377 55.778 1.00 28.08 190 ARG A N 1
ATOM 1369 C CA . ARG A 1 190 ? -3.795 52.401 56.791 1.00 28.08 190 ARG A CA 1
ATOM 1370 C C . ARG A 1 190 ? -4.298 52.471 58.246 1.00 28.08 190 ARG A C 1
ATOM 1372 O O . ARG A 1 190 ? -4.736 53.509 58.705 1.00 28.08 190 ARG A O 1
ATOM 1379 N N . GLY A 1 191 ? -4.235 51.383 59.021 1.00 28.14 191 GLY A N 1
ATOM 1380 C CA . GLY A 1 191 ? -3.063 51.002 59.839 1.00 28.14 191 GLY A CA 1
ATOM 1381 C C . GLY A 1 191 ? -3.350 51.242 61.346 1.00 28.14 191 GLY A C 1
ATOM 1382 O O . GLY A 1 191 ? -4.374 51.825 61.667 1.00 28.14 191 GLY A O 1
ATOM 1383 N N . PRO A 1 192 ? -2.472 50.875 62.297 1.00 44.00 192 PRO A N 1
ATOM 1384 C CA . PRO A 1 192 ? -2.144 49.498 62.676 1.00 44.00 192 PRO A CA 1
ATOM 1385 C C . PRO A 1 192 ? -2.197 49.221 64.210 1.00 44.00 192 PRO A C 1
ATOM 1387 O O . PRO A 1 192 ? -2.241 50.128 65.030 1.00 44.00 192 PRO A O 1
ATOM 1390 N N . ALA A 1 193 ? -1.999 47.939 64.554 1.00 27.78 193 ALA A N 1
ATOM 1391 C CA . ALA A 1 193 ? -1.180 47.429 65.671 1.00 27.78 193 ALA A CA 1
ATOM 1392 C C . ALA A 1 193 ? -1.774 47.146 67.080 1.00 27.78 193 ALA A C 1
ATOM 1394 O O . ALA A 1 193 ? -2.405 47.985 67.709 1.00 27.78 193 ALA A O 1
ATOM 1395 N N . ARG A 1 194 ? -1.302 45.990 67.604 1.00 28.97 194 ARG A N 1
ATOM 1396 C CA . ARG A 1 194 ? -1.214 45.503 69.009 1.00 28.97 194 ARG A CA 1
ATOM 1397 C C . ARG A 1 194 ? -2.528 44.986 69.619 1.00 28.97 194 ARG A C 1
ATOM 1399 O O . ARG A 1 194 ? -3.564 45.591 69.443 1.00 28.97 194 ARG A O 1
ATOM 1406 N N . SER A 1 195 ? -2.594 43.897 70.384 1.00 28.06 195 SER A N 1
ATOM 1407 C CA . SER A 1 195 ? -1.645 42.879 70.859 1.00 28.06 195 SER A CA 1
ATOM 1408 C C . SER A 1 195 ? -2.445 41.835 71.664 1.00 28.06 195 SER A C 1
ATOM 1410 O O . SER A 1 195 ? -3.401 42.218 72.323 1.00 28.06 195 SER A O 1
ATOM 1412 N N . ALA A 1 196 ? -1.956 40.590 71.695 1.00 29.25 196 ALA A N 1
ATOM 1413 C CA . ALA A 1 196 ? -2.115 39.588 72.762 1.00 29.25 196 ALA A CA 1
ATOM 1414 C C . ALA A 1 196 ? -3.510 39.003 73.100 1.00 29.25 196 ALA A C 1
ATOM 1416 O O . ALA A 1 196 ? -4.430 39.700 73.502 1.00 29.25 196 ALA A O 1
ATOM 1417 N N . GLY A 1 197 ? -3.565 37.663 73.130 1.00 27.47 197 GLY A N 1
ATOM 1418 C CA . GLY A 1 197 ? -4.247 36.949 74.218 1.00 27.47 197 GLY A CA 1
ATOM 1419 C C . GLY A 1 197 ? -5.515 36.155 73.887 1.00 27.47 197 GLY A C 1
ATOM 1420 O O . GLY A 1 197 ? -6.615 36.663 74.012 1.00 27.47 197 GLY A O 1
ATOM 1421 N N . ALA A 1 198 ? -5.315 34.861 73.619 1.00 27.67 198 ALA A N 1
ATOM 1422 C CA . ALA A 1 198 ? -6.119 33.722 74.086 1.00 27.67 198 ALA A CA 1
ATOM 1423 C C . ALA A 1 198 ? -7.606 33.536 73.668 1.00 27.67 198 ALA A C 1
ATOM 1425 O O . ALA A 1 198 ? -8.523 34.150 74.192 1.00 27.67 198 ALA A O 1
ATOM 1426 N N . VAL A 1 199 ? -7.798 32.506 72.828 1.00 34.78 199 VAL A N 1
ATOM 1427 C CA . VAL A 1 199 ? -8.789 31.404 72.913 1.00 34.78 199 VAL A CA 1
ATOM 1428 C C . VAL A 1 199 ? -10.263 31.745 73.204 1.00 34.78 199 VAL A C 1
ATOM 1430 O O . VAL A 1 199 ? -10.649 31.949 74.348 1.00 34.78 199 VAL A O 1
ATOM 1433 N N . SER A 1 200 ? -11.133 31.570 72.198 1.00 29.09 200 SER A N 1
ATOM 1434 C CA . SER A 1 200 ? -12.341 30.712 72.275 1.00 29.09 200 SER A CA 1
ATOM 1435 C C . SER A 1 200 ? -13.173 30.756 70.979 1.00 29.09 200 SER A C 1
ATOM 1437 O O . SER A 1 200 ? -13.323 31.798 70.356 1.00 29.09 200 SER A O 1
ATOM 1439 N N . GLY A 1 201 ? -13.732 29.604 70.587 1.00 30.09 201 GLY A N 1
ATOM 1440 C CA . GLY A 1 201 ? -14.934 29.528 69.744 1.00 30.09 201 GLY A CA 1
ATOM 1441 C C . GLY A 1 201 ? -14.746 29.677 68.232 1.00 30.09 201 GLY A C 1
ATOM 1442 O O . GLY A 1 201 ? -15.067 30.711 67.658 1.00 30.09 201 GLY A O 1
ATOM 1443 N N . GLY A 1 202 ? -14.325 28.605 67.554 1.00 28.36 202 GLY A N 1
ATOM 1444 C CA . GLY A 1 202 ? -14.435 28.506 66.097 1.00 28.36 202 GLY A CA 1
ATOM 1445 C C . GLY A 1 202 ? -15.901 28.535 65.654 1.00 28.36 202 GLY A C 1
ATOM 1446 O O . GLY A 1 202 ? -16.615 27.541 65.784 1.00 28.36 202 GLY A O 1
ATOM 1447 N N . ALA A 1 203 ? -16.333 29.682 65.133 1.00 33.44 203 ALA A N 1
ATOM 1448 C CA . ALA A 1 203 ? -17.594 29.851 64.433 1.00 33.44 203 ALA A CA 1
ATOM 1449 C C . ALA A 1 203 ? -17.610 28.970 63.173 1.00 33.44 203 ALA A C 1
ATOM 1451 O O . ALA A 1 203 ? -16.718 29.039 62.325 1.00 33.44 203 ALA A O 1
ATOM 1452 N N . GLN A 1 204 ? -18.629 28.121 63.064 1.00 37.66 204 GLN A N 1
ATOM 1453 C CA . GLN A 1 204 ? -18.896 27.330 61.869 1.00 37.66 204 GLN A CA 1
ATOM 1454 C C . GLN A 1 204 ? -19.226 28.282 60.710 1.00 37.66 204 GLN A C 1
ATOM 1456 O O . GLN A 1 204 ? -20.233 28.984 60.747 1.00 37.66 204 GLN A O 1
ATOM 1461 N N . MET A 1 205 ? -18.376 28.309 59.682 1.00 35.22 205 MET A N 1
ATOM 1462 C CA . MET A 1 205 ? -18.669 28.979 58.415 1.00 35.22 205 MET A CA 1
ATOM 1463 C C . MET A 1 205 ? -19.750 28.196 57.662 1.00 35.22 205 MET A C 1
ATOM 1465 O O . MET A 1 205 ? -19.525 27.085 57.180 1.00 35.22 205 MET A O 1
ATOM 1469 N N . SER A 1 206 ? -20.936 28.789 57.572 1.00 41.09 206 SER A N 1
ATOM 1470 C CA . SER A 1 206 ? -22.084 28.294 56.815 1.00 41.09 206 SER A CA 1
ATOM 1471 C C . SER A 1 206 ? -21.839 28.427 55.305 1.00 41.09 206 SER A C 1
ATOM 1473 O O . SER A 1 206 ? -21.680 29.530 54.790 1.00 41.09 206 SER A O 1
ATOM 1475 N N . SER A 1 207 ? -21.822 27.298 54.593 1.00 46.16 207 SER A N 1
ATOM 1476 C CA . SER A 1 207 ? -21.725 27.204 53.125 1.00 46.16 207 SER A CA 1
ATOM 1477 C C . SER A 1 207 ? -23.093 27.473 52.451 1.00 46.16 207 SER A C 1
ATOM 1479 O O . SER A 1 207 ? -24.117 27.094 53.024 1.00 46.16 207 SER A O 1
ATOM 1481 N N . PRO A 1 208 ? -23.166 28.083 51.246 1.00 52.22 208 PRO A N 1
ATOM 1482 C CA . PRO A 1 208 ? -24.400 28.653 50.671 1.00 52.22 208 PRO A CA 1
ATOM 1483 C C . PRO A 1 208 ? -25.385 27.649 50.021 1.00 52.22 208 PRO A C 1
ATOM 1485 O O . PRO A 1 208 ? -26.260 28.045 49.251 1.00 52.22 208 PRO A O 1
ATOM 1488 N N . LEU A 1 209 ? -25.280 26.343 50.289 1.00 51.56 209 LEU A N 1
ATOM 1489 C CA . LEU A 1 209 ? -26.104 25.316 49.629 1.00 51.56 209 LEU A CA 1
ATOM 1490 C C . LEU A 1 209 ? -27.444 25.073 50.352 1.00 51.56 209 LEU A C 1
ATOM 1492 O O . LEU A 1 209 ? -27.494 24.917 51.571 1.00 51.56 209 LEU A O 1
ATOM 1496 N N . ARG A 1 210 ? -28.546 24.982 49.585 1.00 60.06 210 ARG A N 1
ATOM 1497 C CA . ARG A 1 210 ? -29.902 24.694 50.104 1.00 60.06 210 ARG A CA 1
ATOM 1498 C C . ARG A 1 210 ? -29.920 23.371 50.908 1.00 60.06 210 ARG A C 1
ATOM 1500 O O . ARG A 1 210 ? -29.330 22.386 50.461 1.00 60.06 210 ARG A O 1
ATOM 1507 N N . PRO A 1 211 ? -30.650 23.282 52.039 1.00 58.66 211 PRO A N 1
ATOM 1508 C CA . PRO A 1 211 ? -30.548 22.172 53.002 1.00 58.66 211 PRO A CA 1
ATOM 1509 C C . PRO A 1 211 ? -30.888 20.776 52.448 1.00 58.66 211 PRO A C 1
ATOM 1511 O O . PRO A 1 211 ? -30.357 19.781 52.937 1.00 58.66 211 PRO A O 1
ATOM 1514 N N . ALA A 1 212 ? -31.721 20.676 51.407 1.00 58.59 212 ALA A N 1
ATOM 1515 C CA . ALA A 1 212 ? -32.001 19.405 50.732 1.00 58.59 212 ALA A CA 1
ATOM 1516 C C . ALA A 1 212 ? -30.799 18.895 49.912 1.00 58.59 212 ALA A C 1
ATOM 1518 O O . ALA A 1 212 ? -30.477 17.714 49.963 1.00 58.59 212 ALA A O 1
ATOM 1519 N N . ILE A 1 213 ? -30.092 19.792 49.215 1.00 59.38 213 ILE A N 1
ATOM 1520 C CA . ILE A 1 213 ? -28.906 19.468 48.402 1.00 59.38 213 ILE A CA 1
ATOM 1521 C C . ILE A 1 213 ? -27.746 19.041 49.308 1.00 59.38 213 ILE A C 1
ATOM 1523 O O . ILE A 1 213 ? -27.007 18.115 48.983 1.00 59.38 213 ILE A O 1
ATOM 1527 N N . ARG A 1 214 ? -27.644 19.657 50.491 1.00 63.19 214 ARG A N 1
ATOM 1528 C CA . ARG A 1 214 ? -26.658 19.309 51.516 1.00 63.19 214 ARG A CA 1
ATOM 1529 C C . ARG A 1 214 ? -26.774 17.850 51.976 1.00 63.19 214 ARG A C 1
ATOM 1531 O O . ARG A 1 214 ? -25.762 17.163 52.025 1.00 63.19 214 ARG A O 1
ATOM 1538 N N . ARG A 1 215 ? -27.992 17.343 52.213 1.00 61.94 215 ARG A N 1
ATOM 1539 C CA . ARG A 1 215 ? -28.199 15.930 52.597 1.00 61.94 215 ARG A CA 1
ATOM 1540 C C . ARG A 1 215 ? -27.761 14.946 51.513 1.00 61.94 215 ARG A C 1
ATOM 1542 O O . ARG A 1 215 ? -27.199 13.909 51.837 1.00 61.94 215 ARG A O 1
ATOM 1549 N N . TYR A 1 216 ? -27.997 15.266 50.241 1.00 66.00 216 TYR A N 1
ATOM 1550 C CA . TYR A 1 216 ? -27.559 14.416 49.129 1.00 66.00 216 TYR A CA 1
ATOM 1551 C C . TYR A 1 216 ? -26.039 14.472 48.923 1.00 66.00 216 TYR A C 1
ATOM 1553 O O . TYR A 1 216 ? -25.429 13.435 48.693 1.00 66.00 216 TYR A O 1
ATOM 1561 N N . ALA A 1 217 ? -25.410 15.642 49.062 1.00 66.56 217 ALA A N 1
ATOM 1562 C CA . ALA A 1 217 ? -23.959 15.808 48.921 1.00 66.56 217 ALA A CA 1
ATOM 1563 C C . ALA A 1 217 ? -23.147 15.214 50.092 1.00 66.56 217 ALA A C 1
ATOM 1565 O O . ALA A 1 217 ? -21.988 14.834 49.925 1.00 66.56 217 ALA A O 1
ATOM 1566 N N . GLU A 1 218 ? -23.741 15.121 51.283 1.00 76.44 218 GLU A N 1
ATOM 1567 C CA . GLU A 1 218 ? -23.125 14.503 52.465 1.00 76.44 218 GLU A CA 1
ATOM 1568 C C . GLU A 1 218 ? -23.290 12.970 52.491 1.00 76.44 218 GLU A C 1
ATOM 1570 O O . GLU A 1 218 ? -22.628 12.295 53.276 1.00 76.44 218 GLU A O 1
ATOM 1575 N N . HIS A 1 219 ? -24.127 12.403 51.614 1.00 86.38 219 HIS A N 1
ATOM 1576 C CA . HIS A 1 219 ? -24.412 10.971 51.586 1.00 86.38 219 HIS A CA 1
ATOM 1577 C C . HIS A 1 219 ? -23.268 10.164 50.926 1.00 86.38 219 HIS A C 1
ATOM 1579 O O . HIS A 1 219 ? -22.915 10.449 49.773 1.00 86.38 219 HIS A O 1
ATOM 1585 N N . PRO A 1 220 ? -22.744 9.093 51.565 1.00 86.25 220 PRO A N 1
ATOM 1586 C CA . PRO A 1 220 ? -21.574 8.346 51.078 1.00 86.25 220 PRO A CA 1
ATOM 1587 C C . PRO A 1 220 ? -21.700 7.822 49.639 1.00 86.25 220 PRO A C 1
ATOM 1589 O O . PRO A 1 220 ? -20.739 7.854 48.874 1.00 86.25 220 PRO A O 1
ATOM 1592 N N . PHE A 1 221 ? -22.897 7.377 49.242 1.00 87.00 221 PHE A N 1
ATOM 1593 C CA . PHE A 1 221 ? -23.177 6.918 47.873 1.00 87.00 221 PHE A CA 1
ATOM 1594 C C . PHE A 1 221 ? -22.969 8.011 46.814 1.00 87.00 221 PHE A C 1
ATOM 1596 O O . PHE A 1 221 ? -22.281 7.797 45.819 1.00 87.00 221 PHE A O 1
ATOM 1603 N N . TRP A 1 222 ? -23.527 9.203 47.026 1.00 86.50 222 TRP A N 1
ATOM 1604 C CA . TRP A 1 222 ? -23.430 10.291 46.052 1.00 86.50 222 TRP A CA 1
ATOM 1605 C C . TRP A 1 222 ? -22.043 10.932 46.046 1.00 86.50 222 TRP A C 1
ATOM 1607 O O . TRP A 1 222 ? -21.585 11.373 44.996 1.00 86.50 222 TRP A O 1
ATOM 1617 N N . GLN A 1 223 ? -21.335 10.898 47.179 1.00 86.50 223 GLN A N 1
ATOM 1618 C CA . GLN A 1 223 ? -19.915 11.247 47.239 1.00 86.50 223 GLN A CA 1
ATOM 1619 C C . GLN A 1 223 ? -19.065 10.298 46.391 1.00 86.50 223 GLN A C 1
ATOM 1621 O O . GLN A 1 223 ? -18.249 10.762 45.599 1.00 86.50 223 GLN A O 1
ATOM 1626 N N . ALA A 1 224 ? -19.287 8.985 46.496 1.00 86.12 224 ALA A N 1
ATOM 1627 C CA . ALA A 1 224 ? -18.596 7.989 45.681 1.00 86.12 224 ALA A CA 1
ATOM 1628 C C . ALA A 1 224 ? -18.834 8.205 44.175 1.00 86.12 224 ALA A C 1
ATOM 1630 O O . ALA A 1 224 ? -17.881 8.236 43.396 1.00 86.12 224 ALA A O 1
ATOM 1631 N N . VAL A 1 225 ? -20.092 8.424 43.772 1.00 88.56 225 VAL A N 1
ATOM 1632 C CA . VAL A 1 225 ? -20.450 8.745 42.378 1.00 88.56 225 VAL A CA 1
ATOM 1633 C C . VAL A 1 225 ? -19.783 10.046 41.924 1.00 88.56 225 VAL A C 1
ATOM 1635 O O . VAL A 1 225 ? -19.195 10.090 40.846 1.00 88.56 225 VAL A O 1
ATOM 1638 N N . GLY A 1 226 ? -19.818 11.091 42.754 1.00 88.56 226 GLY A N 1
ATOM 1639 C CA . GLY A 1 226 ? -19.188 12.377 42.456 1.00 88.56 226 GLY A CA 1
ATOM 1640 C C . GLY A 1 226 ? -17.673 12.274 42.277 1.00 88.56 226 GLY A C 1
ATOM 1641 O O . GLY A 1 226 ? -17.136 12.842 41.330 1.00 88.56 226 GLY A O 1
ATOM 1642 N N . ILE A 1 227 ? -16.988 11.504 43.129 1.00 89.25 227 ILE A N 1
ATOM 1643 C CA . ILE A 1 227 ? -15.540 11.263 43.029 1.00 89.25 227 ILE A CA 1
ATOM 1644 C C . ILE A 1 227 ? -15.201 10.522 41.733 1.00 89.25 227 ILE A C 1
ATOM 1646 O O . ILE A 1 227 ? -14.257 10.908 41.047 1.00 89.25 227 ILE A O 1
ATOM 1650 N N . LEU A 1 228 ? -15.973 9.497 41.363 1.00 87.88 228 LEU A N 1
ATOM 1651 C CA . LEU A 1 228 ? -15.761 8.758 40.115 1.00 87.88 228 LEU A CA 1
ATOM 1652 C C . LEU A 1 228 ? -15.982 9.639 38.880 1.00 87.88 228 LEU A C 1
ATOM 1654 O O . LEU A 1 228 ? -15.166 9.619 37.960 1.00 87.88 228 LEU A O 1
ATOM 1658 N N . LEU A 1 229 ? -17.044 10.446 38.861 1.00 90.50 229 LEU A N 1
ATOM 1659 C CA . LEU A 1 229 ? -17.304 11.375 37.759 1.00 90.50 229 LEU A CA 1
ATOM 1660 C C . LEU A 1 229 ? -16.210 12.442 37.650 1.00 90.50 229 LEU A C 1
ATOM 1662 O O . LEU A 1 229 ? -15.719 12.704 36.554 1.00 90.50 229 LEU A O 1
ATOM 1666 N N . LEU A 1 230 ? -15.784 13.015 38.778 1.00 91.50 230 LEU A N 1
ATOM 1667 C CA . LEU A 1 230 ? -14.700 13.993 38.809 1.00 91.50 230 LEU A CA 1
ATOM 1668 C C . LEU A 1 230 ? -13.386 13.380 38.313 1.00 91.50 230 LEU A C 1
ATOM 1670 O O . LEU A 1 230 ? -12.715 13.982 37.481 1.00 91.50 230 LEU A O 1
ATOM 1674 N N . ALA A 1 231 ? -13.037 12.177 38.772 1.00 89.38 231 ALA A N 1
ATOM 1675 C CA . ALA A 1 231 ? -11.838 11.477 38.322 1.00 89.38 231 ALA A CA 1
ATOM 1676 C C . ALA A 1 231 ? -11.871 11.203 36.812 1.00 89.38 231 ALA A C 1
ATOM 1678 O O . ALA A 1 231 ? -10.877 11.445 36.131 1.00 89.38 231 ALA A O 1
ATOM 1679 N N . TYR A 1 232 ? -13.018 10.781 36.273 1.00 89.62 232 TYR A N 1
ATOM 1680 C CA . TYR A 1 232 ? -13.186 10.588 34.834 1.00 89.62 232 TYR A CA 1
ATOM 1681 C C . TYR A 1 232 ? -12.986 11.894 34.054 1.00 89.62 232 TYR A C 1
ATOM 1683 O O . TYR A 1 232 ? -12.240 11.916 33.076 1.00 89.62 232 TYR A O 1
ATOM 1691 N N . ILE A 1 233 ? -13.592 12.996 34.510 1.00 91.81 233 ILE A N 1
ATOM 1692 C CA . ILE A 1 233 ? -13.436 14.322 33.891 1.00 91.81 233 ILE A CA 1
ATOM 1693 C C . ILE A 1 233 ? -11.980 14.790 33.953 1.00 91.81 233 ILE A C 1
ATOM 1695 O O . ILE A 1 233 ? -11.478 15.344 32.981 1.00 91.81 233 ILE A O 1
ATOM 1699 N N . VAL A 1 234 ? -11.270 14.543 35.054 1.00 88.38 234 VAL A N 1
ATOM 1700 C CA . VAL A 1 234 ? -9.846 14.882 35.161 1.00 88.38 234 VAL A CA 1
ATOM 1701 C C . VAL A 1 234 ? -9.023 14.064 34.166 1.00 88.38 234 VAL A C 1
ATOM 1703 O O . VAL A 1 234 ? -8.257 14.636 33.397 1.00 88.38 234 VAL A O 1
ATOM 1706 N N . VAL A 1 235 ? -9.207 12.744 34.124 1.00 85.19 235 VAL A N 1
ATOM 1707 C CA . VAL A 1 235 ? -8.420 11.850 33.258 1.00 85.19 235 VAL A CA 1
ATOM 1708 C C . VAL A 1 235 ? -8.702 12.087 31.771 1.00 85.19 235 VAL A C 1
ATOM 1710 O O . VAL A 1 235 ? -7.777 12.067 30.967 1.00 85.19 235 VAL A O 1
ATOM 1713 N N . VAL A 1 236 ? -9.959 12.309 31.386 1.00 85.81 236 VAL A N 1
ATOM 1714 C CA . VAL A 1 236 ? -10.350 12.444 29.972 1.00 85.81 236 VAL A CA 1
ATOM 1715 C C . VAL A 1 236 ? -10.351 13.896 29.504 1.00 85.81 236 VAL A C 1
ATOM 1717 O O . VAL A 1 236 ? -10.036 14.164 28.351 1.00 85.81 236 VAL A O 1
ATOM 1720 N N . GLY A 1 237 ? -10.712 14.835 30.375 1.00 84.81 237 GLY A N 1
ATOM 1721 C CA . GLY A 1 237 ? -10.854 16.249 30.035 1.00 84.81 237 GLY A CA 1
ATOM 1722 C C . GLY A 1 237 ? -9.634 17.094 30.383 1.00 84.81 237 GLY A C 1
ATOM 1723 O O . GLY A 1 237 ? -9.266 17.953 29.595 1.00 84.81 237 GLY A O 1
ATOM 1724 N N . VAL A 1 238 ? -8.993 16.870 31.535 1.00 83.56 238 VAL A N 1
ATOM 1725 C CA . VAL A 1 238 ? -7.906 17.745 32.019 1.00 83.56 238 VAL A CA 1
ATOM 1726 C C . VAL A 1 238 ? -6.530 17.243 31.593 1.00 83.56 238 VAL A C 1
ATOM 1728 O O . VAL A 1 238 ? -5.725 18.034 31.112 1.00 83.56 238 VAL A O 1
ATOM 1731 N N . VAL A 1 239 ? -6.255 15.940 31.726 1.00 81.88 239 VAL A N 1
ATOM 1732 C CA . VAL A 1 239 ? -4.939 15.365 31.389 1.00 81.88 239 VAL A CA 1
ATOM 1733 C C . VAL A 1 239 ? -4.523 15.663 29.942 1.00 81.88 239 VAL A C 1
ATOM 1735 O O . VAL A 1 239 ? -3.396 16.110 29.766 1.00 81.88 239 VAL A O 1
ATOM 1738 N N . PRO A 1 240 ? -5.385 15.539 28.912 1.00 80.44 240 PRO A N 1
ATOM 1739 C CA . PRO A 1 240 ? -4.980 15.853 27.537 1.00 80.44 240 PRO A CA 1
ATOM 1740 C C . PRO A 1 240 ? -4.663 17.333 27.278 1.00 80.44 240 PRO A C 1
ATOM 1742 O O . PRO A 1 240 ? -4.048 17.646 26.266 1.00 80.44 240 PRO A O 1
ATOM 1745 N N . ILE A 1 241 ? -5.093 18.246 28.157 1.00 81.50 241 ILE A N 1
ATOM 1746 C CA . ILE A 1 241 ? -4.856 19.694 28.025 1.00 81.50 241 ILE A CA 1
ATOM 1747 C C . ILE A 1 241 ? -3.504 20.090 28.646 1.00 81.50 241 ILE A C 1
ATOM 1749 O O . ILE A 1 241 ? -2.974 21.163 28.361 1.00 81.50 241 ILE A O 1
ATOM 1753 N N . LEU A 1 242 ? -2.914 19.234 29.488 1.00 78.75 242 LEU A N 1
ATOM 1754 C CA . LEU A 1 242 ? -1.634 19.522 30.126 1.00 78.75 242 LEU A CA 1
ATOM 1755 C C . LEU A 1 242 ? -0.484 19.482 29.096 1.00 78.75 242 LEU A C 1
ATOM 1757 O O . LEU A 1 242 ? -0.433 18.570 28.265 1.00 78.75 242 LEU A O 1
ATOM 1761 N N . PRO A 1 243 ? 0.470 20.427 29.149 1.00 67.69 243 PRO A N 1
ATOM 1762 C CA . PRO A 1 243 ? 1.578 20.487 28.197 1.00 67.69 243 PRO A CA 1
ATOM 1763 C C . PRO A 1 243 ? 2.432 19.211 28.253 1.00 67.69 243 PRO A C 1
ATOM 1765 O O . PRO A 1 243 ? 2.851 18.787 29.327 1.00 67.69 243 PRO A O 1
ATOM 1768 N N . GLY A 1 244 ? 2.686 18.604 27.087 1.00 71.44 244 GLY A N 1
ATOM 1769 C CA . GLY A 1 244 ? 3.421 17.336 26.959 1.00 71.44 244 GLY A CA 1
ATOM 1770 C C . GLY A 1 244 ? 2.564 16.068 27.097 1.00 71.44 244 GLY A C 1
ATOM 1771 O O . GLY A 1 244 ? 3.113 14.969 27.110 1.00 71.44 244 GLY A O 1
ATOM 1772 N N . SER A 1 245 ? 1.238 16.200 27.185 1.00 68.25 245 SER A N 1
ATOM 1773 C CA . SER A 1 245 ? 0.308 15.068 27.318 1.00 68.25 245 SER A CA 1
ATOM 1774 C C . SER A 1 245 ? -0.317 14.692 25.979 1.00 68.25 245 SER A C 1
ATOM 1776 O O . SER A 1 245 ? -0.686 15.561 25.192 1.00 68.25 245 SER A O 1
ATOM 1778 N N . ALA A 1 246 ? -0.497 13.394 25.740 1.00 70.88 246 ALA A N 1
ATOM 1779 C CA . ALA A 1 246 ? -1.273 12.881 24.613 1.00 70.88 246 ALA A CA 1
ATOM 1780 C C . ALA A 1 246 ? -2.711 12.531 25.037 1.00 70.88 246 ALA A C 1
ATOM 1782 O O . ALA A 1 246 ? -3.033 12.455 26.226 1.00 70.88 246 ALA A O 1
ATOM 1783 N N . ILE A 1 247 ? -3.578 12.270 24.054 1.00 76.06 247 ILE A N 1
ATOM 1784 C CA . ILE A 1 247 ? -4.917 11.719 24.301 1.00 76.06 247 ILE A CA 1
ATOM 1785 C C . ILE A 1 247 ? -4.766 10.383 25.040 1.00 76.06 247 ILE A C 1
ATOM 1787 O O . ILE A 1 247 ? -4.107 9.465 24.549 1.00 76.06 247 ILE A O 1
ATOM 1791 N N . VAL A 1 248 ? -5.388 10.266 26.217 1.00 74.81 248 VAL A N 1
ATOM 1792 C CA . VAL A 1 248 ? -5.261 9.078 27.070 1.00 74.81 248 VAL A CA 1
ATOM 1793 C C . VAL A 1 248 ? -5.932 7.869 26.394 1.00 74.81 248 VAL A C 1
ATOM 1795 O O . VAL A 1 248 ? -7.135 7.919 26.112 1.00 74.81 248 VAL A O 1
ATOM 1798 N N . PRO A 1 249 ? -5.210 6.756 26.147 1.00 78.00 249 PRO A N 1
ATOM 1799 C CA . PRO A 1 249 ? -5.796 5.554 25.559 1.00 78.00 249 PRO A CA 1
ATOM 1800 C C . PRO A 1 249 ? -6.924 4.978 26.423 1.00 78.00 249 PRO A C 1
ATOM 1802 O O . PRO A 1 249 ? -6.841 4.969 27.651 1.00 78.00 249 PRO A O 1
ATOM 1805 N N . LYS A 1 250 ? -7.959 4.405 25.793 1.00 74.25 250 LYS A N 1
ATOM 1806 C CA . LYS A 1 250 ? -9.131 3.850 26.504 1.00 74.25 250 LYS A CA 1
ATOM 1807 C C . LYS A 1 250 ? -8.766 2.794 27.560 1.00 74.25 250 LYS A C 1
ATOM 1809 O O . LYS A 1 250 ? -9.409 2.736 28.604 1.00 74.25 250 LYS A O 1
ATOM 1814 N N . SER A 1 251 ? -7.738 1.983 27.308 1.00 74.12 251 SER A N 1
ATOM 1815 C CA . SER A 1 251 ? -7.225 0.983 28.258 1.00 74.12 251 SER A CA 1
ATOM 1816 C C . SER A 1 251 ? -6.631 1.619 29.517 1.00 74.12 251 SER A C 1
ATOM 1818 O O . SER A 1 251 ? -6.851 1.127 30.620 1.00 74.12 251 SER A O 1
ATOM 1820 N N . VAL A 1 252 ? -5.928 2.739 29.359 1.00 79.94 252 VAL A N 1
ATOM 1821 C CA . VAL A 1 252 ? -5.308 3.489 30.455 1.00 79.94 252 VAL A CA 1
ATOM 1822 C C . VAL A 1 252 ? -6.377 4.215 31.275 1.00 79.94 252 VAL A C 1
ATOM 1824 O O . VAL A 1 252 ? -6.364 4.142 32.503 1.00 79.94 252 VAL A O 1
ATOM 1827 N N . VAL A 1 253 ? -7.372 4.827 30.617 1.00 81.94 253 VAL A N 1
ATOM 1828 C CA . VAL A 1 253 ? -8.544 5.403 31.304 1.00 81.94 253 VAL A CA 1
ATOM 1829 C C . VAL A 1 253 ? -9.233 4.343 32.168 1.00 81.94 253 VAL A C 1
ATOM 1831 O O . VAL A 1 253 ? -9.524 4.598 33.335 1.00 81.94 253 VAL A O 1
ATOM 1834 N N . LEU A 1 254 ? -9.449 3.136 31.632 1.00 77.88 254 LEU A N 1
ATOM 1835 C CA . LEU A 1 254 ? -10.060 2.031 32.373 1.00 77.88 254 LEU A CA 1
ATOM 1836 C C . LEU A 1 254 ? -9.259 1.668 33.636 1.00 77.88 254 LEU A C 1
ATOM 1838 O O . LEU A 1 254 ? -9.848 1.526 34.705 1.00 77.88 254 LEU A O 1
ATOM 1842 N N . GLN A 1 255 ? -7.931 1.560 33.539 1.00 78.56 255 GLN A N 1
ATOM 1843 C CA . GLN A 1 255 ? -7.063 1.245 34.683 1.00 78.56 255 GLN A CA 1
ATOM 1844 C C . GLN A 1 255 ? -7.133 2.313 35.783 1.00 78.56 255 GLN A C 1
ATOM 1846 O O . GLN A 1 255 ? -7.292 1.979 36.962 1.00 78.56 255 GLN A O 1
ATOM 1851 N N . TYR A 1 256 ? -7.070 3.596 35.415 1.00 85.19 256 TYR A N 1
ATOM 1852 C CA . TYR A 1 256 ? -7.213 4.687 36.380 1.00 85.19 256 TYR A CA 1
ATOM 1853 C C . TYR A 1 256 ? -8.585 4.668 37.057 1.00 85.19 256 TYR A C 1
ATOM 1855 O O . TYR A 1 256 ? -8.664 4.760 38.283 1.00 85.19 256 TYR A O 1
ATOM 1863 N N . MET A 1 257 ? -9.661 4.473 36.291 1.00 89.69 257 MET A N 1
ATOM 1864 C CA . MET A 1 257 ? -11.015 4.429 36.844 1.00 89.69 257 MET A CA 1
ATOM 1865 C C . MET A 1 257 ? -11.237 3.234 37.777 1.00 89.69 257 MET A C 1
ATOM 1867 O O . MET A 1 257 ? -11.863 3.401 38.823 1.00 89.69 257 MET A O 1
ATOM 1871 N N . ILE A 1 258 ? -10.685 2.057 37.461 1.00 81.50 258 ILE A N 1
ATOM 1872 C CA . ILE A 1 258 ? -10.701 0.891 38.361 1.00 81.50 258 ILE A CA 1
ATOM 1873 C C . ILE A 1 258 ? -9.954 1.206 39.660 1.00 81.50 258 ILE A C 1
ATOM 1875 O O . ILE A 1 258 ? -10.442 0.894 40.743 1.00 81.50 258 ILE A O 1
ATOM 1879 N N . THR A 1 259 ? -8.799 1.862 39.569 1.00 86.94 259 THR A N 1
ATOM 1880 C CA . THR A 1 259 ? -7.990 2.208 40.746 1.00 86.94 259 THR A CA 1
ATOM 1881 C C . THR A 1 259 ? -8.737 3.173 41.670 1.00 86.94 259 THR A C 1
ATOM 1883 O O . THR A 1 259 ? -8.800 2.956 42.881 1.00 86.94 259 THR A O 1
ATOM 1886 N N . VAL A 1 260 ? -9.368 4.207 41.103 1.00 89.56 260 VAL A N 1
ATOM 1887 C CA . VAL A 1 260 ? -10.210 5.149 41.858 1.00 89.56 260 VAL A CA 1
ATOM 1888 C C . VAL A 1 260 ? -11.416 4.434 42.467 1.00 89.56 260 VAL A C 1
ATOM 1890 O O . VAL A 1 260 ? -11.710 4.646 43.640 1.00 89.56 260 VAL A O 1
ATOM 1893 N N . LEU A 1 261 ? -12.080 3.550 41.715 1.00 85.94 261 LEU A N 1
ATOM 1894 C CA . LEU A 1 261 ? -13.200 2.752 42.216 1.00 85.94 261 LEU A CA 1
ATOM 1895 C C . LEU A 1 261 ? -12.798 1.895 43.419 1.00 85.94 261 LEU A C 1
ATOM 1897 O O . LEU A 1 261 ? -13.490 1.920 44.433 1.00 85.94 261 LEU A O 1
ATOM 1901 N N . VAL A 1 262 ? -11.677 1.175 43.337 1.00 87.81 262 VAL A N 1
ATOM 1902 C CA . VAL A 1 262 ? -11.163 0.363 44.448 1.00 87.81 262 VAL A CA 1
ATOM 1903 C C . VAL A 1 262 ? -10.868 1.242 45.664 1.00 87.81 262 VAL A C 1
ATOM 1905 O O . VAL A 1 262 ? -11.297 0.910 46.766 1.00 87.81 262 VAL A O 1
ATOM 1908 N N . GLY A 1 263 ? -10.221 2.397 45.478 1.00 86.94 263 GLY A N 1
ATOM 1909 C CA . GLY A 1 263 ? -9.960 3.341 46.569 1.00 86.94 263 GLY A CA 1
ATOM 1910 C C . GLY A 1 263 ? -11.238 3.863 47.237 1.00 86.94 263 GLY A C 1
ATOM 1911 O O . GLY A 1 263 ? -11.324 3.910 48.465 1.00 86.94 263 GLY A O 1
ATOM 1912 N N . VAL A 1 264 ? -12.257 4.199 46.440 1.00 88.56 264 VAL A N 1
ATOM 1913 C CA . VAL A 1 264 ? -13.574 4.624 46.937 1.00 88.56 264 VAL A CA 1
ATOM 1914 C C . VAL A 1 264 ? -14.259 3.492 47.706 1.00 88.56 264 VAL A C 1
ATOM 1916 O O . VAL A 1 264 ? -14.770 3.726 48.799 1.00 88.56 264 VAL A O 1
ATOM 1919 N N . LEU A 1 265 ? -14.243 2.263 47.186 1.00 84.19 265 LEU A N 1
ATOM 1920 C CA . LEU A 1 265 ? -14.850 1.111 47.856 1.00 84.19 265 LEU A CA 1
ATOM 1921 C C . LEU A 1 265 ? -14.163 0.794 49.185 1.00 84.19 265 LEU A C 1
ATOM 1923 O O . LEU A 1 265 ? -14.859 0.601 50.178 1.00 84.19 265 LEU A O 1
ATOM 1927 N N . ILE A 1 266 ? -12.827 0.820 49.230 1.00 87.81 266 ILE A N 1
ATOM 1928 C CA . ILE A 1 266 ? -12.061 0.644 50.472 1.00 87.81 266 ILE A CA 1
ATOM 1929 C C . ILE A 1 266 ? -12.491 1.697 51.499 1.00 87.81 266 I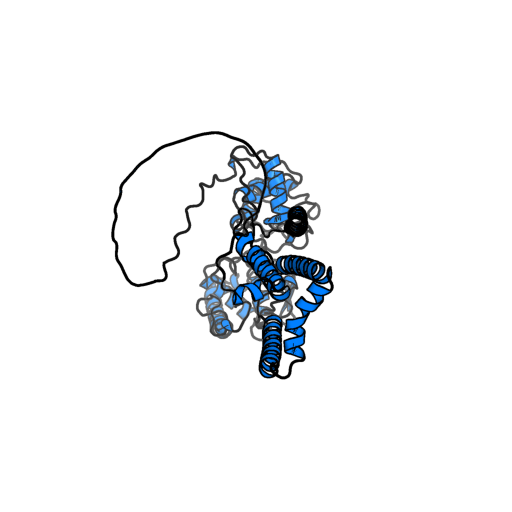LE A C 1
ATOM 1931 O O . ILE A 1 266 ? -12.876 1.340 52.611 1.00 87.81 266 ILE A O 1
ATOM 1935 N N . TYR A 1 267 ? -12.523 2.977 51.113 1.00 86.06 267 TYR A N 1
ATOM 1936 C CA . TYR A 1 267 ? -12.924 4.072 52.003 1.00 86.06 267 TYR A CA 1
ATOM 1937 C C . TYR A 1 267 ? -14.336 3.902 52.576 1.00 86.06 267 TYR A C 1
ATOM 1939 O O . TYR A 1 267 ? -14.571 4.123 53.766 1.00 86.06 267 TYR A O 1
ATOM 1947 N N . VAL A 1 268 ? -15.288 3.525 51.725 1.00 87.06 268 VAL A N 1
ATOM 1948 C CA . VAL A 1 268 ? -16.679 3.349 52.141 1.00 87.06 268 VAL A CA 1
ATOM 1949 C C . VAL A 1 268 ? -16.835 2.104 53.024 1.00 87.06 268 VAL A C 1
ATOM 1951 O O . VAL A 1 268 ? -17.618 2.138 53.972 1.00 87.06 268 VAL A O 1
ATOM 1954 N N . SER A 1 269 ? -16.081 1.035 52.752 1.00 87.44 269 SER A N 1
ATOM 1955 C CA . SER A 1 269 ? -16.127 -0.228 53.505 1.00 87.44 269 SER A CA 1
ATOM 1956 C C . SER A 1 269 ? -15.428 -0.191 54.869 1.00 87.44 269 SER A C 1
ATOM 1958 O O . SER A 1 269 ? -15.717 -1.027 55.716 1.00 87.44 269 SER A O 1
ATOM 1960 N N . ASP A 1 270 ? -14.553 0.788 55.110 1.00 90.44 270 ASP A N 1
ATOM 1961 C CA . ASP A 1 270 ? -13.762 0.918 56.346 1.00 90.44 270 ASP A CA 1
ATOM 1962 C C . ASP A 1 270 ? -14.612 1.218 57.601 1.00 90.44 270 ASP A C 1
ATOM 1964 O O . ASP A 1 270 ? -14.140 1.146 58.731 1.00 90.44 270 ASP A O 1
ATOM 1968 N N . ASN A 1 271 ? -15.886 1.581 57.435 1.00 89.94 271 ASN A N 1
ATOM 1969 C CA . ASN A 1 271 ? -16.783 1.855 58.553 1.00 89.94 271 ASN A CA 1
ATOM 1970 C C . ASN A 1 271 ? -18.179 1.284 58.284 1.00 89.94 271 ASN A C 1
ATOM 1972 O O . ASN A 1 271 ? -18.810 1.642 57.291 1.00 89.94 271 ASN A O 1
ATOM 1976 N N . GLU A 1 272 ? -18.678 0.460 59.208 1.00 87.38 272 GLU A N 1
ATOM 1977 C CA . GLU A 1 272 ? -19.960 -0.243 59.068 1.00 87.38 272 GLU A CA 1
ATOM 1978 C C . GLU A 1 272 ? -21.156 0.714 58.908 1.00 87.38 272 GLU A C 1
ATOM 1980 O O . GLU A 1 272 ? -22.066 0.453 58.121 1.00 87.38 272 GLU A O 1
ATOM 1985 N N . GLU A 1 273 ? -21.137 1.867 59.584 1.00 88.50 273 GLU A N 1
ATOM 1986 C CA . GLU A 1 273 ? -22.178 2.892 59.452 1.00 88.50 273 GLU A CA 1
ATOM 1987 C C . GLU A 1 273 ? -22.162 3.515 58.049 1.00 88.50 273 GLU A C 1
ATOM 1989 O O . GLU A 1 273 ? -23.206 3.611 57.400 1.00 88.50 273 GLU A O 1
ATOM 1994 N N . ARG A 1 274 ? -20.975 3.876 57.533 1.00 87.12 274 ARG A N 1
ATOM 1995 C CA . ARG A 1 274 ? -20.833 4.389 56.155 1.00 87.12 274 ARG A CA 1
ATOM 1996 C C . ARG A 1 274 ? -21.206 3.340 55.119 1.00 87.12 274 ARG A C 1
ATOM 1998 O O . ARG A 1 274 ? -21.849 3.682 54.131 1.00 87.12 274 ARG A O 1
ATOM 2005 N N . TRP A 1 275 ? -20.832 2.084 55.338 1.00 88.06 275 TRP A N 1
ATOM 2006 C CA . TRP A 1 275 ? -21.168 0.980 54.448 1.00 88.06 275 TRP A CA 1
ATOM 2007 C C . TRP A 1 275 ? -22.676 0.736 54.392 1.00 88.06 275 TRP A C 1
ATOM 2009 O O . TRP A 1 275 ? -23.240 0.537 53.312 1.00 88.06 275 TRP A O 1
ATOM 2019 N N . ARG A 1 276 ? -23.358 0.801 55.542 1.00 88.81 276 ARG A N 1
ATOM 2020 C CA . ARG A 1 276 ? -24.818 0.698 55.613 1.00 88.81 276 ARG A CA 1
ATOM 2021 C C . ARG A 1 276 ? -25.495 1.838 54.856 1.00 88.81 276 ARG A C 1
ATOM 2023 O O . ARG A 1 276 ? -26.311 1.562 53.982 1.00 88.81 276 ARG A O 1
ATOM 2030 N N . GLN A 1 277 ? -25.104 3.084 55.127 1.00 87.81 277 GLN A N 1
ATOM 2031 C CA . GLN A 1 277 ? -25.642 4.266 54.441 1.00 87.81 277 GLN A CA 1
ATOM 2032 C C . GLN A 1 277 ? -25.348 4.234 52.935 1.00 87.81 277 GLN A C 1
ATOM 2034 O O . GLN A 1 277 ? -26.210 4.530 52.120 1.00 87.81 277 GLN A O 1
ATOM 2039 N N . PHE A 1 278 ? -24.157 3.800 52.520 1.00 87.94 278 PHE A N 1
ATOM 2040 C CA . PHE A 1 278 ? -23.812 3.664 51.105 1.00 87.94 278 PHE A CA 1
ATOM 2041 C C . PHE A 1 278 ? -24.735 2.700 50.347 1.00 87.94 278 PHE A C 1
ATOM 2043 O O . PHE A 1 278 ? -25.110 2.981 49.209 1.00 87.94 278 PHE A O 1
ATOM 2050 N N . LYS A 1 279 ? -25.108 1.574 50.966 1.00 87.25 279 LYS A N 1
ATOM 2051 C CA . LYS A 1 279 ? -25.993 0.568 50.358 1.00 87.25 279 LYS A CA 1
ATOM 2052 C C . LYS A 1 279 ? -27.465 0.971 50.368 1.00 87.25 279 LYS A C 1
ATOM 2054 O O . LYS A 1 279 ? -28.226 0.429 49.567 1.00 87.25 279 LYS A O 1
ATOM 2059 N N . GLU A 1 280 ? -27.866 1.890 51.242 1.00 88.94 280 GLU A N 1
ATOM 2060 C CA . GLU A 1 280 ? -29.264 2.268 51.463 1.00 88.94 280 GLU A CA 1
ATOM 2061 C C . GLU A 1 280 ? -30.002 2.650 50.164 1.00 88.94 280 GLU A C 1
ATOM 2063 O O . GLU A 1 280 ? -31.049 2.057 49.904 1.00 88.94 280 GLU A O 1
ATOM 2068 N N . PRO A 1 281 ? -29.469 3.503 49.263 1.00 85.50 281 PRO A N 1
ATOM 2069 C CA . PRO A 1 281 ? -30.164 3.855 48.022 1.00 85.50 281 PRO A CA 1
ATOM 2070 C C . PRO A 1 281 ? -30.315 2.666 47.064 1.00 85.50 281 PRO A C 1
ATOM 2072 O O . PRO A 1 281 ? -31.327 2.541 46.376 1.00 85.50 281 PRO A O 1
ATOM 2075 N N . ILE A 1 282 ? -29.318 1.776 47.027 1.00 83.69 282 ILE A N 1
ATOM 2076 C CA . ILE A 1 282 ? -29.321 0.581 46.172 1.00 83.69 282 ILE A CA 1
ATOM 2077 C C . ILE A 1 282 ? -30.384 -0.400 46.676 1.00 83.69 282 ILE A C 1
ATOM 2079 O O . ILE A 1 282 ? -31.219 -0.876 45.905 1.00 83.69 282 ILE A O 1
ATOM 2083 N N . GLN A 1 283 ? -30.383 -0.677 47.981 1.00 81.81 283 GLN A N 1
ATOM 2084 C CA . GLN A 1 283 ? -31.366 -1.551 48.615 1.00 81.81 283 GLN A CA 1
ATOM 2085 C C . GLN A 1 283 ? -32.776 -0.968 48.525 1.00 81.81 283 GLN A C 1
ATOM 2087 O O . GLN A 1 283 ? -33.711 -1.710 48.231 1.00 81.81 283 GLN A O 1
ATOM 2092 N N . ALA A 1 284 ? -32.929 0.349 48.682 1.00 86.06 284 ALA A N 1
ATOM 2093 C CA . ALA A 1 284 ? -34.207 1.028 48.529 1.00 86.06 284 ALA A CA 1
ATOM 2094 C C . ALA A 1 284 ? -34.801 0.771 47.137 1.00 86.06 284 ALA A C 1
ATOM 2096 O O . ALA A 1 284 ? -35.922 0.273 47.020 1.00 86.06 284 ALA A O 1
ATOM 2097 N N . VAL A 1 285 ? -34.030 1.008 46.069 1.00 86.00 285 VAL A N 1
ATOM 2098 C CA . VAL A 1 285 ? -34.483 0.760 44.690 1.00 86.00 285 VAL A CA 1
ATOM 2099 C C . VAL A 1 285 ? -34.813 -0.721 44.460 1.00 86.00 285 VAL A C 1
ATOM 2101 O O . VAL A 1 285 ? -35.813 -1.026 43.805 1.00 86.00 285 VAL A O 1
ATOM 2104 N N . LEU A 1 286 ? -34.026 -1.648 45.017 1.00 78.81 286 LEU A N 1
ATOM 2105 C CA . LEU A 1 286 ? -34.181 -3.096 44.818 1.00 78.81 286 LEU A CA 1
ATOM 2106 C C . LEU A 1 286 ? -35.269 -3.759 45.672 1.00 78.81 286 LEU A C 1
ATOM 2108 O O . LEU A 1 286 ? -35.783 -4.803 45.270 1.00 78.81 286 LEU A O 1
ATOM 2112 N N . VAL A 1 287 ? -35.651 -3.183 46.812 1.00 85.12 287 VAL A N 1
ATOM 2113 C CA . VAL A 1 287 ? -36.570 -3.824 47.770 1.00 85.12 287 VAL A CA 1
ATOM 2114 C C . VAL A 1 287 ? -37.874 -3.046 47.923 1.00 85.12 287 VAL A C 1
ATOM 2116 O O . VAL A 1 287 ? -38.943 -3.653 47.875 1.00 85.12 287 VAL A O 1
ATOM 2119 N N . GLU A 1 288 ? -37.840 -1.715 48.000 1.00 86.06 288 GLU A N 1
ATOM 2120 C CA . GLU A 1 288 ? -39.020 -0.933 48.377 1.00 86.06 288 GLU A CA 1
ATOM 2121 C C . GLU A 1 288 ? -40.142 -0.979 47.320 1.00 86.06 288 GLU A C 1
ATOM 2123 O O . GLU A 1 288 ? -39.917 -0.631 46.154 1.00 86.06 288 GLU A O 1
ATOM 2128 N N . PRO A 1 289 ? -41.390 -1.323 47.705 1.00 83.25 289 PRO A N 1
ATOM 2129 C CA . PRO A 1 289 ? -42.519 -1.387 46.775 1.00 83.25 289 PRO A CA 1
ATOM 2130 C C . PRO A 1 289 ? -42.853 -0.048 46.108 1.00 83.25 289 PRO A C 1
ATOM 2132 O O . PRO A 1 289 ? -43.296 -0.031 44.961 1.00 83.25 289 PRO A O 1
ATOM 2135 N N . ARG A 1 290 ? -42.615 1.076 46.799 1.00 90.88 290 ARG A N 1
ATOM 2136 C CA . ARG A 1 290 ? -42.885 2.425 46.271 1.00 90.88 290 ARG A CA 1
ATOM 2137 C C . ARG A 1 290 ? -41.992 2.791 45.078 1.00 90.88 290 ARG A C 1
ATOM 2139 O O . ARG A 1 290 ? -42.382 3.611 44.258 1.00 90.88 290 ARG A O 1
ATOM 2146 N N . LEU A 1 291 ? -40.817 2.164 44.958 1.00 86.69 291 LEU A N 1
ATOM 2147 C CA . LEU A 1 291 ? -39.841 2.425 43.895 1.00 86.69 291 LEU A CA 1
ATOM 2148 C C . LEU A 1 291 ? -39.942 1.422 42.732 1.00 86.69 291 LEU A C 1
ATOM 2150 O O . LEU A 1 291 ? -39.056 1.388 41.881 1.00 86.69 291 LEU A O 1
ATOM 2154 N N . LYS A 1 292 ? -41.020 0.626 42.642 1.00 81.31 292 LYS A N 1
ATOM 2155 C CA . LYS A 1 292 ? -41.218 -0.373 41.570 1.00 81.31 292 LYS A CA 1
ATOM 2156 C C . LYS A 1 292 ? -41.077 0.205 40.158 1.00 81.31 292 LYS A C 1
ATOM 2158 O O . LYS A 1 292 ? -40.442 -0.422 39.317 1.00 81.31 292 LYS A O 1
ATOM 2163 N N . VAL A 1 293 ? -41.623 1.399 39.907 1.00 88.62 293 VAL A N 1
ATOM 2164 C CA . VAL A 1 293 ? -41.510 2.069 38.597 1.00 88.62 293 VAL A CA 1
ATOM 2165 C C . VAL A 1 293 ? -40.060 2.456 38.308 1.00 88.62 293 VAL A C 1
ATOM 2167 O O . VAL A 1 293 ? -39.547 2.149 37.237 1.00 88.62 293 VAL A O 1
ATOM 2170 N N . VAL A 1 294 ? -39.369 3.052 39.284 1.00 86.12 294 VAL A N 1
ATOM 2171 C CA . VAL A 1 294 ? -37.948 3.420 39.163 1.00 86.12 294 VAL A CA 1
ATOM 2172 C C . VAL A 1 294 ? -37.095 2.182 38.888 1.00 86.12 294 VAL A C 1
ATOM 2174 O O . VAL A 1 294 ? -36.266 2.198 37.985 1.00 86.12 294 VAL A O 1
ATOM 2177 N N . ARG A 1 295 ? -37.343 1.078 39.601 1.00 82.81 295 ARG A N 1
ATOM 2178 C CA . ARG A 1 295 ? -36.668 -0.206 39.375 1.00 82.81 295 ARG A CA 1
ATOM 2179 C C . ARG A 1 295 ? -36.883 -0.725 37.956 1.00 82.81 295 ARG A C 1
ATOM 2181 O O . ARG A 1 295 ? -35.915 -1.115 37.315 1.00 82.81 295 ARG A O 1
ATOM 2188 N N . ALA A 1 296 ? -38.123 -0.718 37.463 1.00 80.38 296 ALA A N 1
ATOM 2189 C CA . ALA A 1 296 ? -38.438 -1.165 36.108 1.00 80.38 296 ALA A CA 1
ATOM 2190 C C . ALA A 1 296 ? -37.713 -0.320 35.046 1.00 80.38 296 ALA A C 1
ATOM 2192 O O . ALA A 1 296 ? -37.130 -0.875 34.117 1.00 80.38 296 ALA A O 1
ATOM 2193 N N . VAL A 1 297 ? -37.674 1.005 35.229 1.00 91.19 297 VAL A N 1
ATOM 2194 C CA . VAL A 1 297 ? -36.937 1.929 34.351 1.00 91.19 297 VAL A CA 1
ATOM 2195 C C . VAL A 1 297 ? -35.432 1.659 34.392 1.00 91.19 297 VAL A C 1
ATOM 2197 O O . VAL A 1 297 ? -34.806 1.586 33.339 1.00 91.19 297 VAL A O 1
ATOM 2200 N N . VAL A 1 298 ? -34.847 1.467 35.579 1.00 83.50 298 VAL A N 1
ATOM 2201 C CA . VAL A 1 298 ? -33.415 1.158 35.728 1.00 83.50 298 VAL A CA 1
ATOM 2202 C C . VAL A 1 298 ? -33.067 -0.165 35.046 1.00 83.50 298 VAL A C 1
ATOM 2204 O O . VAL A 1 298 ? -32.096 -0.213 34.299 1.00 83.50 298 VAL A O 1
ATOM 2207 N N . VAL A 1 299 ? -33.864 -1.220 35.244 1.00 82.75 299 VAL A N 1
ATOM 2208 C CA . VAL A 1 299 ? -33.634 -2.524 34.598 1.00 82.75 299 VAL A CA 1
ATOM 2209 C C . VAL A 1 299 ? -33.716 -2.396 33.077 1.00 82.75 299 VAL A C 1
ATOM 2211 O O . VAL A 1 299 ? -32.779 -2.796 32.393 1.00 82.75 299 VAL A O 1
ATOM 2214 N N . ALA A 1 300 ? -34.772 -1.773 32.546 1.00 85.81 300 ALA A N 1
ATOM 2215 C CA . ALA A 1 300 ? -34.916 -1.561 31.106 1.00 85.81 300 ALA A CA 1
ATOM 2216 C C . ALA A 1 300 ? -33.766 -0.720 30.524 1.00 85.81 300 ALA A C 1
ATOM 2218 O O . ALA A 1 300 ? -33.224 -1.056 29.471 1.00 85.81 300 ALA A O 1
ATOM 2219 N N . GLY A 1 301 ? -33.354 0.338 31.229 1.00 89.31 301 GLY A N 1
ATOM 2220 C CA . GLY A 1 301 ? -32.243 1.201 30.832 1.00 89.31 301 GLY A CA 1
ATOM 2221 C C . GLY A 1 301 ? -30.899 0.473 30.818 1.00 89.31 301 GLY A C 1
ATOM 2222 O O . GLY A 1 301 ? -30.153 0.599 29.851 1.00 89.31 301 GLY A O 1
ATOM 2223 N N . VAL A 1 302 ? -30.603 -0.334 31.844 1.00 78.94 302 VAL A N 1
ATOM 2224 C CA . VAL A 1 302 ? -29.384 -1.159 31.893 1.00 78.94 302 VAL A CA 1
ATOM 2225 C C . VAL A 1 302 ? -29.390 -2.189 30.767 1.00 78.94 302 VAL A C 1
ATOM 2227 O O . VAL A 1 302 ? -28.388 -2.319 30.069 1.00 78.94 302 VAL A O 1
ATOM 2230 N N . THR A 1 303 ? -30.511 -2.877 30.527 1.00 81.94 303 THR A N 1
ATOM 2231 C CA . THR A 1 303 ? -30.631 -3.836 29.419 1.00 81.94 303 THR A CA 1
ATOM 2232 C C . THR A 1 303 ? -30.418 -3.163 28.061 1.00 81.94 303 THR A C 1
ATOM 2234 O O . THR A 1 303 ? -29.652 -3.672 27.244 1.00 81.94 303 THR A O 1
ATOM 2237 N N . ALA A 1 304 ? -31.028 -1.997 27.827 1.00 87.50 304 ALA A N 1
ATOM 2238 C CA . ALA A 1 304 ? -30.838 -1.231 26.597 1.00 87.50 304 ALA A CA 1
ATOM 2239 C C . ALA A 1 304 ? -29.387 -0.754 26.429 1.00 87.50 304 ALA A C 1
ATOM 2241 O O . ALA A 1 304 ? -28.821 -0.892 25.348 1.00 87.50 304 ALA A O 1
ATOM 2242 N N . LEU A 1 305 ? -28.759 -0.249 27.496 1.00 81.00 305 LEU A N 1
ATOM 2243 C CA . LEU A 1 305 ? -27.362 0.186 27.480 1.00 81.00 305 LEU A CA 1
ATOM 2244 C C . LEU A 1 305 ? -26.414 -0.975 27.158 1.00 81.00 305 LEU A C 1
ATOM 2246 O O . LEU A 1 305 ? -25.553 -0.828 26.295 1.00 81.00 305 LEU A O 1
ATOM 2250 N N . VAL A 1 306 ? -26.588 -2.131 27.807 1.00 77.50 306 VAL A N 1
ATOM 2251 C CA . VAL A 1 306 ? -25.800 -3.341 27.517 1.00 77.50 306 VAL A CA 1
ATOM 2252 C C . VAL A 1 306 ? -25.992 -3.764 26.061 1.00 77.50 306 VAL A C 1
ATOM 2254 O O . VAL A 1 306 ? -25.008 -4.048 25.383 1.00 77.50 306 VAL A O 1
ATOM 2257 N N . GLY A 1 307 ? -27.228 -3.735 25.553 1.00 77.81 307 GLY A N 1
ATOM 2258 C CA . GLY A 1 307 ? -27.523 -4.011 24.147 1.00 77.81 307 GLY A CA 1
ATOM 2259 C C . GLY A 1 307 ? -26.827 -3.043 23.184 1.00 77.81 307 GLY A C 1
ATOM 2260 O O . GLY A 1 307 ? -26.219 -3.482 22.212 1.00 77.81 307 GLY A O 1
ATOM 2261 N N . LEU A 1 308 ? -26.851 -1.737 23.470 1.00 84.00 308 LEU A N 1
ATOM 2262 C CA . LEU A 1 308 ? -26.177 -0.710 22.665 1.00 84.00 308 LEU A CA 1
ATOM 2263 C C . LEU A 1 308 ? -24.652 -0.870 22.678 1.00 84.00 308 LEU A C 1
ATOM 2265 O O . LEU A 1 308 ? -24.016 -0.752 21.630 1.00 84.00 308 LEU A O 1
ATOM 2269 N N . VAL A 1 309 ? -24.062 -1.161 23.841 1.00 73.12 309 VAL A N 1
ATOM 2270 C CA . VAL A 1 309 ? -22.620 -1.416 23.975 1.00 73.12 309 VAL A CA 1
ATOM 2271 C C . VAL A 1 309 ? -22.229 -2.678 23.210 1.00 73.12 309 VAL A C 1
ATOM 2273 O O . VAL A 1 309 ? -21.299 -2.628 22.407 1.00 73.12 309 VAL A O 1
ATOM 2276 N N . ALA A 1 310 ? -22.964 -3.779 23.390 1.00 73.50 310 ALA A N 1
ATOM 2277 C CA . ALA A 1 310 ? -22.717 -5.032 22.683 1.00 73.50 310 ALA A CA 1
ATOM 2278 C C . ALA A 1 310 ? -22.851 -4.856 21.163 1.00 73.50 310 ALA A C 1
ATOM 2280 O O . ALA A 1 310 ? -21.983 -5.295 20.413 1.00 73.50 310 ALA A O 1
ATOM 2281 N N . TYR A 1 311 ? -23.880 -4.140 20.700 1.00 78.19 311 TYR A N 1
ATOM 2282 C CA . TYR A 1 311 ? -24.029 -3.797 19.288 1.00 78.19 311 TYR A CA 1
ATOM 2283 C C . TYR A 1 311 ? -22.834 -2.985 18.777 1.00 78.19 311 TYR A C 1
ATOM 2285 O O . TYR A 1 311 ? -22.276 -3.317 17.739 1.00 78.19 311 TYR A O 1
ATOM 2293 N N . GLY A 1 312 ? -22.382 -1.969 19.517 1.00 74.44 312 GLY A N 1
ATOM 2294 C CA . GLY A 1 312 ? -21.203 -1.183 19.146 1.00 74.44 312 GLY A CA 1
ATOM 2295 C C . GLY A 1 312 ? -19.902 -1.993 19.094 1.00 74.44 312 GLY A C 1
ATOM 2296 O O . GLY A 1 312 ? -19.034 -1.686 18.282 1.00 74.44 312 GLY A O 1
ATOM 2297 N N . GLN A 1 313 ? -19.769 -3.026 19.930 1.00 69.25 313 GLN A N 1
ATOM 2298 C CA . GLN A 1 313 ? -18.603 -3.916 19.953 1.00 69.25 313 GLN A CA 1
ATOM 2299 C C . GLN A 1 313 ? -18.629 -4.980 18.849 1.00 69.25 313 GLN A C 1
ATOM 2301 O O . GLN A 1 313 ? -17.573 -5.352 18.345 1.00 69.25 313 GLN A O 1
ATOM 2306 N N . VAL A 1 314 ? -19.814 -5.481 18.490 1.00 75.81 314 VAL A N 1
ATOM 2307 C CA . VAL A 1 314 ? -19.981 -6.602 17.547 1.00 75.81 314 VAL A CA 1
ATOM 2308 C C . VAL A 1 314 ? -20.303 -6.126 16.129 1.00 75.81 314 VAL A C 1
ATOM 2310 O O . VAL A 1 314 ? -20.135 -6.888 15.178 1.00 75.81 314 VAL A O 1
ATOM 2313 N N . LYS A 1 315 ? -20.739 -4.870 15.949 1.00 79.12 315 LYS A N 1
ATOM 2314 C CA . LYS A 1 315 ? -20.991 -4.293 14.626 1.00 79.12 315 LYS A CA 1
ATOM 2315 C C . LYS A 1 315 ? -19.737 -4.441 13.767 1.00 79.12 315 LYS A C 1
ATOM 2317 O O . LYS A 1 315 ? -18.708 -3.821 14.026 1.00 79.12 315 LYS A O 1
ATOM 2322 N N . THR A 1 316 ? -19.850 -5.254 12.722 1.00 61.56 316 THR A N 1
ATOM 2323 C CA . THR A 1 316 ? -18.771 -5.509 11.772 1.00 61.56 316 THR A CA 1
ATOM 2324 C C . THR A 1 316 ? -18.360 -4.204 11.106 1.00 61.56 316 THR A C 1
ATOM 2326 O O . THR A 1 316 ? -19.196 -3.506 10.525 1.00 61.56 316 THR A O 1
ATOM 2329 N N . THR A 1 317 ? -17.073 -3.878 11.172 1.00 60.81 317 THR A N 1
ATOM 2330 C CA . THR A 1 317 ? -16.492 -2.795 10.383 1.00 60.81 317 THR A CA 1
ATOM 2331 C C . THR A 1 317 ? -15.804 -3.424 9.177 1.00 60.81 317 THR A C 1
ATOM 2333 O O . THR A 1 317 ? -15.053 -4.387 9.308 1.00 60.81 317 THR A O 1
ATOM 2336 N N . VAL A 1 318 ? -16.068 -2.900 7.980 1.00 58.44 318 VAL A N 1
ATOM 2337 C CA . VAL A 1 318 ? -15.333 -3.280 6.761 1.00 58.44 318 VAL A CA 1
ATOM 2338 C C . VAL A 1 318 ? -14.101 -2.377 6.651 1.00 58.44 318 VAL A C 1
ATOM 2340 O O . VAL A 1 318 ? -13.885 -1.697 5.653 1.00 58.44 318 VAL A O 1
ATOM 2343 N N . ALA A 1 319 ? -13.342 -2.274 7.742 1.00 55.84 319 ALA A N 1
ATOM 2344 C CA . ALA A 1 319 ? -12.104 -1.511 7.774 1.00 55.84 319 ALA A CA 1
ATOM 2345 C C . ALA A 1 319 ? -10.945 -2.452 7.468 1.00 55.84 319 ALA A C 1
ATOM 2347 O O . ALA A 1 319 ? -10.866 -3.552 8.022 1.00 55.84 319 ALA A O 1
ATOM 2348 N N . ALA A 1 320 ? -10.045 -2.020 6.588 1.00 51.91 320 ALA A N 1
ATOM 2349 C CA . ALA A 1 320 ? -8.867 -2.810 6.315 1.00 51.91 320 ALA A CA 1
ATOM 2350 C C . ALA A 1 320 ? -7.968 -2.912 7.546 1.00 51.91 320 ALA A C 1
ATOM 2352 O O . ALA A 1 320 ? -7.752 -1.886 8.195 1.00 51.91 320 ALA A O 1
ATOM 2353 N N . PRO A 1 321 ? -7.451 -4.107 7.907 1.00 48.75 321 PRO A N 1
ATOM 2354 C CA . PRO A 1 321 ? -6.485 -4.173 8.982 1.00 48.75 321 PRO A CA 1
ATOM 2355 C C . PRO A 1 321 ? -5.274 -3.316 8.592 1.00 48.75 321 PRO A C 1
ATOM 2357 O O . PRO A 1 321 ? -4.876 -3.335 7.424 1.00 48.75 321 PRO A O 1
ATOM 2360 N N . PRO A 1 322 ? -4.681 -2.582 9.546 1.00 50.28 322 PRO A N 1
ATOM 2361 C CA . PRO A 1 322 ? -3.627 -1.592 9.305 1.00 50.28 322 PRO A CA 1
ATOM 2362 C C . PRO A 1 322 ? -2.263 -2.205 8.927 1.00 50.28 322 PRO A C 1
ATOM 2364 O O . PRO A 1 322 ? -1.225 -1.583 9.132 1.00 50.28 322 PRO A O 1
ATOM 2367 N N . ASN A 1 323 ? -2.240 -3.427 8.388 1.00 49.47 323 ASN A N 1
ATOM 2368 C CA . ASN A 1 323 ? -1.015 -4.055 7.912 1.00 49.47 323 ASN A CA 1
ATOM 2369 C C . ASN A 1 323 ? -0.453 -3.264 6.723 1.00 49.47 323 ASN A C 1
ATOM 2371 O O . ASN A 1 323 ? -1.197 -2.853 5.830 1.00 49.47 323 ASN A O 1
ATOM 2375 N N . LEU A 1 324 ? 0.870 -3.092 6.702 1.00 47.72 324 LEU A N 1
ATOM 2376 C CA . LEU A 1 324 ? 1.609 -2.533 5.573 1.00 47.72 324 LEU A CA 1
ATOM 2377 C C . LEU A 1 324 ? 1.301 -3.346 4.307 1.00 47.72 324 LEU A C 1
ATOM 2379 O O . LEU A 1 324 ? 1.722 -4.490 4.154 1.00 47.72 324 LEU A O 1
ATOM 2383 N N . ARG A 1 325 ? 0.524 -2.741 3.407 1.00 59.03 325 ARG A N 1
ATOM 2384 C CA . ARG A 1 325 ? 0.181 -3.280 2.091 1.00 59.03 325 ARG A CA 1
ATOM 2385 C C . ARG A 1 325 ? 1.418 -3.245 1.195 1.00 59.03 325 ARG A C 1
ATOM 2387 O O . ARG A 1 325 ? 1.968 -2.171 0.959 1.00 59.03 325 ARG A O 1
ATOM 2394 N N . SER A 1 326 ? 1.774 -4.370 0.577 1.00 60.28 326 SER A N 1
ATOM 2395 C CA . SER A 1 326 ? 2.571 -4.313 -0.651 1.00 60.28 326 SER A CA 1
ATOM 2396 C C . SER A 1 326 ? 1.624 -4.003 -1.812 1.00 60.28 326 SER A C 1
ATOM 2398 O O . SER A 1 326 ? 0.793 -4.827 -2.183 1.00 60.28 326 SER A O 1
ATOM 2400 N N . ILE A 1 327 ? 1.676 -2.772 -2.339 1.00 61.03 327 ILE A N 1
ATOM 2401 C CA . ILE A 1 327 ? 0.816 -2.328 -3.457 1.00 61.03 327 ILE A CA 1
ATOM 2402 C C . ILE A 1 327 ? 1.059 -3.188 -4.707 1.00 61.03 327 ILE A C 1
ATOM 2404 O O . ILE A 1 327 ? 0.121 -3.402 -5.473 1.00 61.03 327 ILE A O 1
ATOM 2408 N N . HIS A 1 328 ? 2.272 -3.735 -4.828 1.00 69.56 328 HIS A N 1
ATOM 2409 C CA . HIS A 1 328 ? 2.740 -4.595 -5.907 1.00 69.56 328 HIS A CA 1
ATOM 2410 C C . HIS A 1 328 ? 3.408 -5.840 -5.296 1.00 69.56 328 HIS A C 1
ATOM 2412 O O . HIS A 1 328 ? 4.605 -5.796 -5.003 1.00 69.56 328 HIS A O 1
ATOM 2418 N N . PRO A 1 329 ? 2.657 -6.927 -5.029 1.00 69.81 329 PRO A N 1
ATOM 2419 C CA . PRO A 1 329 ? 3.241 -8.156 -4.488 1.00 69.81 329 PRO A CA 1
ATOM 2420 C C . PRO A 1 329 ? 4.269 -8.717 -5.471 1.00 69.81 329 PRO A C 1
ATOM 2422 O O . PRO A 1 329 ? 4.081 -8.575 -6.676 1.00 69.81 329 PRO A O 1
ATOM 2425 N N . ALA A 1 330 ? 5.336 -9.357 -4.988 1.00 70.69 330 ALA A N 1
ATOM 2426 C CA . ALA A 1 330 ? 6.373 -9.864 -5.886 1.00 70.69 330 ALA A CA 1
ATOM 2427 C C . ALA A 1 330 ? 5.778 -10.888 -6.880 1.00 70.69 330 ALA A C 1
ATOM 2429 O O . ALA A 1 330 ? 5.085 -11.817 -6.445 1.00 70.69 330 ALA A O 1
ATOM 2430 N N . PRO A 1 331 ? 6.002 -10.737 -8.200 1.00 77.00 331 PRO A N 1
ATOM 2431 C CA . PRO A 1 331 ? 5.528 -11.719 -9.164 1.00 77.00 331 PRO A CA 1
ATOM 2432 C C . PRO A 1 331 ? 6.318 -13.028 -8.993 1.00 77.00 331 PRO A C 1
ATOM 2434 O O . PRO A 1 331 ? 7.501 -12.994 -8.640 1.00 77.00 331 PRO A O 1
ATOM 2437 N N . PRO A 1 332 ? 5.705 -14.192 -9.259 1.00 81.44 332 PRO A N 1
ATOM 2438 C CA . PRO A 1 332 ? 6.455 -15.440 -9.349 1.00 81.44 332 PRO A CA 1
ATOM 2439 C C . PRO A 1 332 ? 7.453 -15.383 -10.519 1.00 81.44 332 PRO A C 1
ATOM 2441 O O . PRO A 1 332 ? 7.238 -14.667 -11.495 1.00 81.44 332 PRO A O 1
ATOM 2444 N N . ALA A 1 333 ? 8.535 -16.162 -10.454 1.00 80.12 333 ALA A N 1
ATOM 2445 C CA . ALA A 1 333 ? 9.508 -16.225 -11.550 1.00 80.12 333 ALA A CA 1
ATOM 2446 C C . ALA A 1 333 ? 8.889 -16.786 -12.846 1.00 80.12 333 ALA A C 1
ATOM 2448 O O . ALA A 1 333 ? 9.231 -16.347 -13.946 1.00 80.12 333 ALA A O 1
ATOM 2449 N N . GLU A 1 334 ? 7.953 -17.727 -12.707 1.00 85.69 334 GLU A N 1
ATOM 2450 C CA . GLU A 1 334 ? 7.268 -18.397 -13.809 1.00 85.69 334 GLU A CA 1
ATOM 2451 C C . GLU A 1 334 ? 5.779 -18.558 -13.517 1.00 85.69 334 GLU A C 1
ATOM 2453 O O . GLU A 1 334 ? 5.357 -18.677 -12.363 1.00 85.69 334 GLU A O 1
ATOM 2458 N N . ILE A 1 335 ? 4.980 -18.594 -14.580 1.00 89.12 335 ILE A N 1
ATOM 2459 C CA . ILE A 1 335 ? 3.550 -18.889 -14.527 1.00 89.12 335 ILE A CA 1
ATOM 2460 C C . ILE A 1 335 ? 3.174 -19.889 -15.611 1.00 89.12 335 ILE A C 1
ATOM 2462 O O . ILE A 1 335 ? 3.763 -19.912 -16.686 1.00 89.12 335 ILE A O 1
ATOM 2466 N N . THR A 1 336 ? 2.140 -20.687 -15.369 1.00 90.12 336 THR A N 1
ATOM 2467 C CA . THR A 1 336 ? 1.535 -21.525 -16.411 1.00 90.12 336 THR A CA 1
ATOM 2468 C C . THR A 1 336 ? 0.357 -20.787 -17.030 1.00 90.12 336 THR A C 1
ATOM 2470 O O . THR A 1 336 ? -0.638 -20.587 -16.348 1.00 90.12 336 THR A O 1
ATOM 2473 N N . PHE A 1 337 ? 0.429 -20.404 -18.299 1.00 89.81 337 PHE A N 1
ATOM 2474 C CA . PHE A 1 337 ? -0.668 -19.803 -19.058 1.00 89.81 337 PHE A CA 1
ATOM 2475 C C . PHE A 1 337 ? -1.247 -20.843 -20.022 1.00 89.81 337 PHE A C 1
ATOM 2477 O O . PHE A 1 337 ? -0.568 -21.257 -20.960 1.00 89.81 337 PHE A O 1
ATOM 2484 N N . ARG A 1 338 ? -2.481 -21.311 -19.788 1.00 89.88 338 ARG A N 1
ATOM 2485 C CA . ARG A 1 338 ? -3.153 -22.333 -20.628 1.00 89.88 338 ARG A CA 1
ATOM 2486 C C . ARG A 1 338 ? -2.271 -23.557 -20.960 1.00 89.88 338 ARG A C 1
ATOM 2488 O O . ARG A 1 338 ? -2.215 -24.011 -22.099 1.00 89.88 338 ARG A O 1
ATOM 2495 N N . GLY A 1 339 ? -1.539 -24.069 -19.968 1.00 86.56 339 GLY A N 1
ATOM 2496 C CA . GLY A 1 339 ? -0.634 -25.221 -20.114 1.00 86.56 339 GLY A CA 1
ATOM 2497 C C . GLY A 1 339 ? 0.771 -24.899 -20.647 1.00 86.56 339 GLY A C 1
ATOM 2498 O O . GLY A 1 339 ? 1.628 -25.777 -20.642 1.00 86.56 339 GLY A O 1
ATOM 2499 N N . LYS A 1 340 ? 1.042 -23.653 -21.053 1.00 91.19 340 LYS A N 1
ATOM 2500 C CA . LYS A 1 340 ? 2.372 -23.171 -21.453 1.00 91.19 340 LYS A CA 1
ATOM 2501 C C . LYS A 1 340 ? 3.058 -22.480 -20.276 1.00 91.19 340 LYS A C 1
ATOM 2503 O O . LYS A 1 340 ? 2.507 -21.542 -19.707 1.00 91.19 340 LYS A O 1
ATOM 2508 N N . THR A 1 341 ? 4.268 -22.900 -19.927 1.00 91.25 341 THR A N 1
ATOM 2509 C CA . THR A 1 341 ? 5.093 -22.186 -18.941 1.00 91.25 341 THR A CA 1
ATOM 2510 C C . THR A 1 341 ? 5.651 -20.904 -19.562 1.00 91.25 341 THR A C 1
ATOM 2512 O O . THR A 1 341 ? 6.223 -20.932 -20.651 1.00 91.25 341 THR A O 1
ATOM 2515 N N . ILE A 1 342 ? 5.467 -19.779 -18.875 1.00 88.69 342 ILE A N 1
ATOM 2516 C CA . ILE A 1 342 ? 5.982 -18.458 -19.232 1.00 88.69 342 ILE A CA 1
ATOM 2517 C C . ILE A 1 342 ? 6.856 -17.967 -18.077 1.00 88.69 342 ILE A C 1
ATOM 2519 O O . ILE A 1 342 ? 6.365 -17.755 -16.968 1.00 88.69 342 ILE A O 1
ATOM 2523 N N . THR A 1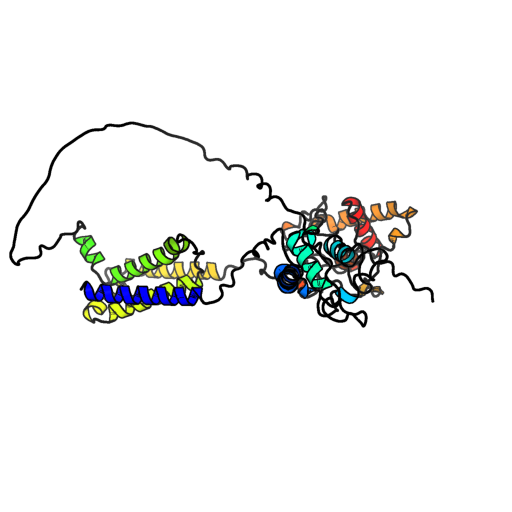 343 ? 8.139 -17.752 -18.347 1.00 89.00 343 THR A N 1
ATOM 2524 C CA . THR A 1 343 ? 9.064 -17.087 -17.422 1.00 89.00 343 THR A CA 1
ATOM 2525 C C . THR A 1 343 ? 8.828 -15.578 -17.481 1.00 89.00 343 THR A C 1
ATOM 2527 O O . THR A 1 343 ? 8.877 -14.998 -18.560 1.00 89.00 343 THR A O 1
ATOM 2530 N N . LEU A 1 344 ? 8.535 -14.940 -16.343 1.00 85.81 344 LEU A N 1
ATOM 2531 C CA . LEU A 1 344 ? 8.205 -13.506 -16.270 1.00 85.81 344 LEU A CA 1
ATOM 2532 C C . LEU A 1 344 ? 9.444 -12.611 -16.150 1.00 85.81 344 LEU A C 1
ATOM 2534 O O . LEU A 1 344 ? 9.424 -11.453 -16.581 1.00 85.81 344 LEU A O 1
ATOM 2538 N N . THR A 1 345 ? 10.517 -13.142 -15.564 1.00 81.38 345 THR A N 1
ATOM 2539 C CA . THR A 1 345 ? 11.813 -12.465 -15.453 1.00 81.38 345 THR A CA 1
ATOM 2540 C C . THR A 1 345 ? 12.412 -12.254 -16.839 1.00 81.38 345 THR A C 1
ATOM 2542 O O . THR A 1 345 ? 12.583 -13.212 -17.588 1.00 81.38 345 THR A O 1
ATOM 2545 N N . GLY A 1 346 ? 12.733 -11.008 -17.189 1.00 79.75 346 GLY A N 1
ATOM 2546 C CA . GLY A 1 346 ? 13.288 -10.679 -18.507 1.00 79.75 346 GLY A CA 1
ATOM 2547 C C . GLY A 1 346 ? 12.272 -10.705 -19.655 1.00 79.75 346 GLY A C 1
ATOM 2548 O O . GLY A 1 346 ? 12.643 -10.446 -20.798 1.00 79.75 346 GLY A O 1
ATOM 2549 N N . LEU A 1 347 ? 10.998 -11.014 -19.386 1.00 86.25 347 LEU A N 1
ATOM 2550 C CA . LEU A 1 347 ? 9.977 -11.049 -20.424 1.00 86.25 347 LEU A CA 1
ATOM 2551 C C . LEU A 1 347 ? 9.564 -9.628 -20.804 1.00 86.25 347 LEU A C 1
ATOM 2553 O O . LEU A 1 347 ? 9.077 -8.855 -19.976 1.00 86.25 347 LEU A O 1
ATOM 2557 N N . GLU A 1 348 ? 9.745 -9.313 -22.077 1.00 88.94 348 GLU A N 1
ATOM 2558 C CA . GLU A 1 348 ? 9.239 -8.102 -22.713 1.00 88.94 348 GLU A CA 1
ATOM 2559 C C . GLU A 1 348 ? 7.982 -8.421 -23.518 1.00 88.94 348 GLU A C 1
ATOM 2561 O O . GLU A 1 348 ? 7.774 -9.563 -23.941 1.00 88.94 348 GLU A O 1
ATOM 2566 N N . ASN A 1 349 ? 7.156 -7.406 -23.769 1.00 93.19 349 ASN A N 1
ATOM 2567 C CA . ASN A 1 349 ? 5.963 -7.568 -24.583 1.00 93.19 349 ASN A CA 1
ATOM 2568 C C . ASN A 1 349 ? 6.346 -7.977 -26.023 1.00 93.19 349 ASN A C 1
ATOM 2570 O O . ASN A 1 349 ? 6.922 -7.169 -26.763 1.00 93.19 349 ASN A O 1
ATOM 2574 N N . PRO A 1 350 ? 6.021 -9.211 -26.464 1.00 93.81 350 PRO A N 1
ATOM 2575 C CA . PRO A 1 350 ? 6.488 -9.745 -27.741 1.00 93.81 350 PRO A CA 1
ATOM 2576 C C . PRO A 1 350 ? 5.931 -8.978 -28.944 1.00 93.81 350 PRO A C 1
ATOM 2578 O O . PRO A 1 350 ? 6.529 -9.008 -30.021 1.00 93.81 350 PRO A O 1
ATOM 2581 N N . LEU A 1 351 ? 4.814 -8.264 -28.771 1.00 94.62 351 LEU A N 1
ATOM 2582 C CA . LEU A 1 351 ? 4.180 -7.481 -29.830 1.00 94.62 351 LEU A CA 1
ATOM 2583 C C . LEU A 1 351 ? 5.007 -6.251 -30.225 1.00 94.62 351 LEU A C 1
ATOM 2585 O O . LEU A 1 351 ? 4.922 -5.808 -31.369 1.00 94.62 351 LEU A O 1
ATOM 2589 N N . ARG A 1 352 ? 5.881 -5.753 -29.336 1.00 90.12 352 ARG A N 1
ATOM 2590 C CA . ARG A 1 352 ? 6.784 -4.625 -29.631 1.00 90.12 352 ARG A CA 1
ATOM 2591 C C . ARG A 1 352 ? 7.829 -4.939 -30.705 1.00 90.12 352 ARG A C 1
ATOM 2593 O O . ARG A 1 352 ? 8.396 -4.017 -31.278 1.00 90.12 352 ARG A O 1
ATOM 2600 N N . ARG A 1 353 ? 8.059 -6.220 -31.022 1.00 91.81 353 ARG A N 1
ATOM 2601 C CA . ARG A 1 353 ? 8.981 -6.651 -32.091 1.00 91.81 353 ARG A CA 1
ATOM 2602 C C . ARG A 1 353 ? 8.438 -6.412 -33.504 1.00 91.81 353 ARG A C 1
ATOM 2604 O O . ARG A 1 353 ? 9.191 -6.551 -34.461 1.00 91.81 353 ARG A O 1
ATOM 2611 N N . TYR A 1 354 ? 7.159 -6.061 -33.637 1.00 92.62 354 TYR A N 1
ATOM 2612 C CA . TYR A 1 354 ? 6.483 -5.870 -34.921 1.00 92.62 354 TYR A CA 1
ATOM 2613 C C . TYR A 1 354 ? 5.930 -4.438 -35.026 1.00 92.62 354 TYR A C 1
ATOM 2615 O O . TYR A 1 354 ? 4.716 -4.243 -34.912 1.00 92.62 354 TYR A O 1
ATOM 2623 N N . PRO A 1 355 ? 6.796 -3.425 -35.220 1.00 90.94 355 PRO A N 1
ATOM 2624 C CA . PRO A 1 355 ? 6.394 -2.016 -35.203 1.00 90.94 355 PRO A CA 1
ATOM 2625 C C . PRO A 1 355 ? 5.326 -1.687 -36.254 1.00 90.94 355 PRO A C 1
ATOM 2627 O O . PRO A 1 355 ? 4.377 -0.971 -35.947 1.00 90.94 355 PRO A O 1
ATOM 2630 N N . ASP A 1 356 ? 5.400 -2.292 -37.442 1.00 94.56 356 ASP A N 1
ATOM 2631 C CA . ASP A 1 356 ? 4.421 -2.078 -38.520 1.00 94.56 356 ASP A CA 1
ATOM 2632 C C . ASP A 1 356 ? 3.005 -2.547 -38.144 1.00 94.56 356 ASP A C 1
ATOM 2634 O O . ASP A 1 356 ? 2.008 -2.042 -38.653 1.00 94.56 356 ASP A O 1
ATOM 2638 N N . SER A 1 357 ? 2.902 -3.514 -37.228 1.00 95.62 357 SER A N 1
ATOM 2639 C CA . SER A 1 357 ? 1.626 -4.044 -36.732 1.00 95.62 357 SER A CA 1
ATOM 2640 C C . SER A 1 357 ? 1.164 -3.375 -35.434 1.00 95.62 357 SER A C 1
ATOM 2642 O O . SER A 1 357 ? 0.041 -3.624 -34.994 1.00 95.62 357 SER A O 1
ATOM 2644 N N . LEU A 1 358 ? 1.976 -2.502 -34.826 1.00 94.19 358 LEU A N 1
ATOM 2645 C CA . LEU A 1 358 ? 1.674 -1.874 -33.539 1.00 94.19 358 LEU A CA 1
ATOM 2646 C C . LEU A 1 358 ? 0.336 -1.109 -33.525 1.00 94.19 358 LEU A C 1
ATOM 2648 O O . LEU A 1 358 ? -0.423 -1.305 -32.573 1.00 94.19 358 LEU A O 1
ATOM 2652 N N . PRO A 1 359 ? -0.040 -0.337 -34.569 1.00 96.50 359 PRO A N 1
ATOM 2653 C CA . PRO A 1 359 ? -1.349 0.318 -34.606 1.00 96.50 359 PRO A CA 1
ATOM 2654 C C . PRO A 1 359 ? -2.519 -0.673 -34.531 1.00 96.50 359 PRO A C 1
ATOM 2656 O O . PRO A 1 359 ? -3.535 -0.394 -33.895 1.00 96.50 359 PRO A O 1
ATOM 2659 N N . SER A 1 360 ? -2.369 -1.856 -35.138 1.00 97.31 360 SER A N 1
ATOM 2660 C CA . SER A 1 360 ? -3.397 -2.901 -35.089 1.00 97.31 360 SER A CA 1
ATOM 2661 C C . SER A 1 360 ? -3.512 -3.534 -33.699 1.00 97.31 360 SER A C 1
ATOM 2663 O O . SER A 1 360 ? -4.626 -3.738 -33.216 1.00 97.31 360 SER A O 1
ATOM 2665 N N . TYR A 1 361 ? -2.387 -3.754 -33.008 1.00 97.69 361 TYR A N 1
ATOM 2666 C CA . TYR A 1 361 ? -2.380 -4.265 -31.635 1.00 97.69 361 TYR A CA 1
ATOM 2667 C C . TYR A 1 361 ? -2.949 -3.253 -30.639 1.00 97.69 361 TYR A C 1
ATOM 2669 O O . TYR A 1 361 ? -3.698 -3.630 -29.745 1.00 97.69 361 TYR A O 1
ATOM 2677 N N . LEU A 1 362 ? -2.674 -1.958 -30.818 1.00 97.38 362 LEU A N 1
ATOM 2678 C CA . LEU A 1 362 ? -3.283 -0.902 -30.004 1.00 97.38 362 LEU A CA 1
ATOM 2679 C C . LEU A 1 362 ? -4.802 -0.834 -30.206 1.00 97.38 362 LEU A C 1
ATOM 2681 O O . LEU A 1 362 ? -5.549 -0.709 -29.234 1.00 97.38 362 LEU A O 1
ATOM 2685 N N . ALA A 1 363 ? -5.278 -0.970 -31.448 1.00 97.94 363 ALA A N 1
ATOM 2686 C CA . ALA A 1 363 ? -6.708 -1.031 -31.741 1.00 97.94 363 ALA A CA 1
ATOM 2687 C C . ALA A 1 363 ? -7.377 -2.271 -31.115 1.00 97.94 363 ALA A C 1
ATOM 2689 O O . ALA A 1 363 ? -8.466 -2.167 -30.545 1.00 97.94 363 ALA A O 1
ATOM 2690 N N . GLU A 1 364 ? -6.715 -3.432 -31.166 1.00 98.38 364 GLU A N 1
ATOM 2691 C CA . GLU A 1 364 ? -7.165 -4.649 -30.483 1.00 98.38 364 GLU A CA 1
ATOM 2692 C C . GLU A 1 364 ? -7.203 -4.455 -28.962 1.00 98.38 364 GLU A C 1
ATOM 2694 O O . GLU A 1 364 ? -8.216 -4.754 -28.330 1.00 98.38 364 GLU A O 1
ATOM 2699 N N . GLY A 1 365 ? -6.147 -3.888 -28.380 1.00 97.94 365 GLY A N 1
ATOM 2700 C CA . GLY A 1 365 ? -6.051 -3.604 -26.952 1.00 97.94 365 GLY A CA 1
ATOM 2701 C C . GLY A 1 365 ? -7.139 -2.661 -26.463 1.00 97.94 365 GLY A C 1
ATOM 2702 O O . GLY A 1 365 ? -7.781 -2.929 -25.447 1.00 97.94 365 GLY A O 1
ATOM 2703 N N . LYS A 1 366 ? -7.421 -1.607 -27.237 1.00 97.88 366 LYS A N 1
ATOM 2704 C CA . LYS A 1 366 ? -8.541 -0.699 -26.986 1.00 97.88 366 LYS A CA 1
ATOM 2705 C C . LYS A 1 366 ? -9.863 -1.464 -26.976 1.00 97.88 366 LYS A C 1
ATOM 2707 O O . LYS A 1 366 ? -10.618 -1.363 -26.013 1.00 97.88 366 LYS A O 1
ATOM 2712 N N . ARG A 1 367 ? -10.145 -2.277 -28.002 1.00 98.25 367 ARG A N 1
ATOM 2713 C CA . ARG A 1 367 ? -11.370 -3.098 -28.049 1.00 98.25 367 ARG A CA 1
ATOM 2714 C C . ARG A 1 367 ? -11.494 -3.982 -26.804 1.00 98.25 367 ARG A C 1
ATOM 2716 O O . ARG A 1 367 ? -12.554 -3.996 -26.181 1.00 98.25 367 ARG A O 1
ATOM 2723 N N . VAL A 1 368 ? -10.423 -4.685 -26.435 1.00 98.19 368 VAL A N 1
ATOM 2724 C CA . VAL A 1 368 ? -10.392 -5.567 -25.261 1.00 98.19 368 VAL A CA 1
ATOM 2725 C C . VAL A 1 368 ? -10.675 -4.779 -23.981 1.00 98.19 368 VAL A C 1
ATOM 2727 O O . VAL A 1 368 ? -11.534 -5.201 -23.206 1.00 98.19 368 VAL A O 1
ATOM 2730 N N . TYR A 1 369 ? -10.038 -3.620 -23.785 1.00 97.94 369 TYR A N 1
ATOM 2731 C CA . TYR A 1 369 ? -10.245 -2.775 -22.607 1.00 97.94 369 TYR A CA 1
ATOM 2732 C C . TYR A 1 369 ? -11.707 -2.346 -22.451 1.00 97.94 369 TYR A C 1
ATOM 2734 O O . TYR A 1 369 ? -12.310 -2.558 -21.398 1.00 97.94 369 TYR A O 1
ATOM 2742 N N . TYR A 1 370 ? -12.293 -1.779 -23.509 1.00 96.88 370 TYR A N 1
ATOM 2743 C CA . TYR A 1 370 ? -13.658 -1.251 -23.466 1.00 96.88 370 TYR A CA 1
ATOM 2744 C C . TYR A 1 370 ? -14.717 -2.346 -23.289 1.00 96.88 370 TYR A C 1
ATOM 2746 O O . TYR A 1 370 ? -15.752 -2.091 -22.680 1.00 96.88 370 TYR A O 1
ATOM 2754 N N . GLN A 1 371 ? -14.464 -3.562 -23.780 1.00 96.31 371 GLN A N 1
ATOM 2755 C CA . GLN A 1 371 ? -15.387 -4.691 -23.626 1.00 96.31 371 GLN A CA 1
ATOM 2756 C C . GLN A 1 371 ? -15.318 -5.344 -22.240 1.00 96.31 371 GLN A C 1
ATOM 2758 O O . GLN A 1 371 ? -16.330 -5.844 -21.758 1.00 96.31 371 GLN A O 1
ATOM 2763 N N . ASN A 1 372 ? -14.140 -5.355 -21.610 1.00 96.50 372 ASN A N 1
ATOM 2764 C CA . ASN A 1 372 ? -13.862 -6.251 -20.485 1.00 96.50 372 ASN A CA 1
ATOM 2765 C C . ASN A 1 372 ? -13.411 -5.528 -19.209 1.00 96.50 372 ASN A C 1
ATOM 2767 O O . ASN A 1 372 ? -13.801 -5.905 -18.106 1.00 96.50 372 ASN A O 1
ATOM 2771 N N . CYS A 1 373 ? -12.578 -4.495 -19.337 1.00 95.88 373 CYS A N 1
ATOM 2772 C CA . CYS A 1 373 ? -11.878 -3.868 -18.213 1.00 95.88 373 CYS A CA 1
ATOM 2773 C C . CYS A 1 373 ? -12.563 -2.578 -17.739 1.00 95.88 373 CYS A C 1
ATOM 2775 O O . CYS A 1 373 ? -12.584 -2.290 -16.539 1.00 95.88 373 CYS A O 1
ATOM 2777 N N . LEU A 1 374 ? -13.158 -1.835 -18.677 1.00 96.25 374 LEU A N 1
ATOM 2778 C CA . LEU A 1 374 ? -13.863 -0.569 -18.464 1.00 96.25 374 LEU A CA 1
ATOM 2779 C C . LEU A 1 374 ? -14.862 -0.589 -17.294 1.00 96.25 374 LEU A C 1
ATOM 2781 O O . LEU A 1 374 ? -14.832 0.355 -16.500 1.00 96.25 374 LEU A O 1
ATOM 2785 N N . PRO A 1 375 ? -15.716 -1.622 -17.116 1.00 94.81 375 PRO A N 1
ATOM 2786 C CA . PRO A 1 375 ? -16.736 -1.587 -16.069 1.00 94.81 375 PRO A CA 1
ATOM 2787 C C . PRO A 1 375 ? -16.168 -1.441 -14.651 1.00 94.81 375 PRO A C 1
ATOM 2789 O O . PRO A 1 375 ? -16.852 -0.914 -13.777 1.00 94.81 375 PRO A O 1
ATOM 2792 N N . CYS A 1 376 ? -14.920 -1.863 -14.427 1.00 94.38 376 CYS A N 1
ATOM 2793 C CA . CYS A 1 376 ? -14.237 -1.728 -13.140 1.00 94.38 376 CYS A CA 1
ATOM 2794 C C . CYS A 1 376 ? -13.174 -0.620 -13.154 1.00 94.38 376 CYS A C 1
ATOM 2796 O O . CYS A 1 376 ? -13.060 0.117 -12.182 1.00 94.38 376 CYS A O 1
ATOM 2798 N N . HIS A 1 377 ? -12.407 -0.476 -14.236 1.00 94.75 377 HIS A N 1
ATOM 2799 C CA . HIS A 1 377 ? -11.258 0.438 -14.277 1.00 94.75 377 HIS A CA 1
ATOM 2800 C C . HIS A 1 377 ? -11.564 1.845 -14.821 1.00 94.75 377 HIS A C 1
ATOM 2802 O O . HIS A 1 377 ? -10.711 2.722 -14.704 1.00 94.75 377 HIS A O 1
ATOM 2808 N N . GLY A 1 378 ? -12.765 2.082 -15.359 1.00 94.75 378 GLY A N 1
ATOM 2809 C CA . GLY A 1 378 ? -13.200 3.398 -15.843 1.00 94.75 378 GLY A CA 1
ATOM 2810 C C . GLY A 1 378 ? -12.704 3.728 -17.253 1.00 94.75 378 GLY A C 1
ATOM 2811 O O . GLY A 1 378 ? -11.754 3.131 -17.758 1.00 94.75 378 GLY A O 1
ATOM 2812 N N . ASP A 1 379 ? -13.359 4.671 -17.924 1.00 93.00 379 ASP A N 1
ATOM 2813 C CA . ASP A 1 379 ? -12.965 5.177 -19.250 1.00 93.00 379 ASP A CA 1
ATOM 2814 C C . ASP A 1 379 ? -11.710 6.052 -19.194 1.00 93.00 379 ASP A C 1
ATOM 2816 O O . ASP A 1 379 ? -10.904 6.033 -20.123 1.00 93.00 379 ASP A O 1
ATOM 2820 N N . HIS A 1 380 ? -11.505 6.743 -18.074 1.00 91.12 380 HIS A N 1
ATOM 2821 C CA . HIS A 1 380 ? -10.310 7.533 -17.788 1.00 91.12 380 HIS A CA 1
ATOM 2822 C C . HIS A 1 380 ? -9.118 6.715 -17.269 1.00 91.12 380 HIS A C 1
ATOM 2824 O O . HIS A 1 380 ? -8.068 7.293 -16.992 1.00 91.12 380 HIS A O 1
ATOM 2830 N N . LEU A 1 381 ? -9.238 5.385 -17.163 1.00 93.62 381 LEU A N 1
ATOM 2831 C CA . LEU A 1 381 ? -8.214 4.501 -16.583 1.00 93.62 381 LEU A CA 1
ATOM 2832 C C . LEU A 1 381 ? -7.888 4.828 -15.112 1.00 93.62 381 LEU A C 1
ATOM 2834 O O . LEU A 1 381 ? -6.787 4.565 -14.636 1.00 93.62 381 LEU A O 1
ATOM 2838 N N . ASP A 1 382 ? -8.828 5.427 -14.390 1.00 91.62 382 ASP A N 1
ATOM 2839 C CA . ASP A 1 382 ? -8.635 5.993 -13.055 1.00 91.62 382 ASP A CA 1
ATOM 2840 C C . ASP A 1 382 ? -9.104 5.070 -11.918 1.00 91.62 382 ASP A C 1
ATOM 2842 O O . ASP A 1 382 ? -9.026 5.426 -10.742 1.00 91.62 382 ASP A O 1
ATOM 2846 N N . GLY A 1 383 ? -9.570 3.865 -12.256 1.00 91.75 383 GLY A N 1
ATOM 2847 C CA . GLY A 1 383 ? -10.105 2.910 -11.290 1.00 91.75 383 GLY A CA 1
ATOM 2848 C C . GLY A 1 383 ? -11.526 3.238 -10.826 1.00 91.75 383 GLY A C 1
ATOM 2849 O O . GLY A 1 383 ? -12.007 2.593 -9.897 1.00 91.75 383 GLY A O 1
ATOM 2850 N N . GLN A 1 384 ? -12.208 4.204 -11.458 1.00 93.06 384 GLN A N 1
ATOM 2851 C CA . GLN A 1 384 ? -13.561 4.650 -11.101 1.00 93.06 384 GLN A CA 1
ATOM 2852 C C . GLN A 1 384 ? -14.634 4.107 -12.058 1.00 93.06 384 GLN A C 1
ATOM 2854 O O . GLN A 1 384 ? -15.591 4.796 -12.409 1.00 93.06 384 GLN A O 1
ATOM 2859 N N . GLY A 1 385 ? -14.498 2.849 -12.492 1.00 93.31 385 GLY A N 1
ATOM 2860 C CA . GLY A 1 385 ? -15.532 2.192 -13.292 1.00 93.31 385 GLY A CA 1
ATOM 2861 C C . GLY A 1 385 ? -16.858 2.057 -12.535 1.00 93.31 385 GLY A C 1
ATOM 2862 O O . GLY A 1 385 ? -16.905 2.111 -11.307 1.00 93.31 385 GLY A O 1
ATOM 2863 N N . HIS A 1 386 ? -17.950 1.827 -13.266 1.00 93.75 386 HIS A N 1
ATOM 2864 C CA . HIS A 1 386 ? -19.300 1.713 -12.701 1.00 93.75 386 HIS A CA 1
ATOM 2865 C C . HIS A 1 386 ? -19.406 0.717 -11.528 1.00 93.75 386 HIS A C 1
ATOM 2867 O O . HIS A 1 386 ? -20.154 0.951 -10.581 1.00 93.75 386 HIS A O 1
ATOM 2873 N N . PHE A 1 387 ? -18.631 -0.372 -11.560 1.00 91.06 387 PHE A N 1
ATOM 2874 C CA . PHE A 1 387 ? -18.605 -1.387 -10.503 1.00 91.06 387 PHE A CA 1
ATOM 2875 C C . PHE A 1 387 ? -17.526 -1.164 -9.434 1.00 91.06 387 PHE A C 1
ATOM 2877 O O . PHE A 1 387 ? -17.517 -1.882 -8.435 1.00 91.06 387 PHE A O 1
ATOM 2884 N N . ALA A 1 388 ? -16.640 -0.175 -9.591 1.00 88.62 388 ALA A N 1
ATOM 2885 C CA . ALA A 1 388 ? -15.540 0.090 -8.661 1.00 88.62 388 ALA A CA 1
ATOM 2886 C C . ALA A 1 388 ? -15.972 0.243 -7.188 1.00 88.62 388 ALA A C 1
ATOM 2888 O O . ALA A 1 388 ? -15.321 -0.368 -6.338 1.00 88.62 388 ALA A O 1
ATOM 2889 N N . PRO A 1 389 ? -17.075 0.951 -6.847 1.00 87.31 389 PRO A N 1
ATOM 2890 C CA . PRO A 1 389 ? -17.489 1.131 -5.450 1.00 87.31 389 PRO A CA 1
ATOM 2891 C C . PRO A 1 389 ? -17.849 -0.168 -4.715 1.00 87.31 389 PRO A C 1
ATOM 2893 O O . PRO A 1 389 ? -17.911 -0.179 -3.488 1.00 87.31 389 PRO A O 1
ATOM 2896 N N . GLY A 1 390 ? -18.102 -1.260 -5.446 1.00 83.81 390 GLY A N 1
ATOM 2897 C CA . GLY A 1 390 ? -18.393 -2.574 -4.872 1.00 83.81 390 GLY A CA 1
ATOM 2898 C C . GLY A 1 390 ? -17.160 -3.322 -4.360 1.00 83.81 390 GLY A C 1
ATOM 2899 O O . GLY A 1 390 ? -17.311 -4.370 -3.732 1.00 83.81 390 GLY A O 1
ATOM 2900 N N . PHE A 1 391 ? -15.951 -2.811 -4.612 1.00 81.44 391 PHE A N 1
ATOM 2901 C CA . PHE A 1 391 ? -14.703 -3.488 -4.276 1.00 81.44 391 PHE A CA 1
ATOM 2902 C C . PHE A 1 391 ? -13.900 -2.727 -3.223 1.00 81.44 391 PHE A C 1
ATOM 2904 O O . PHE A 1 391 ? -13.756 -1.508 -3.258 1.00 81.44 391 PHE A O 1
ATOM 2911 N N . ASN A 1 392 ? -13.323 -3.483 -2.293 1.00 72.31 392 ASN A N 1
ATOM 2912 C CA . ASN A 1 392 ? -12.292 -3.006 -1.387 1.00 72.31 392 ASN A CA 1
ATOM 2913 C C . ASN A 1 392 ? -11.127 -4.005 -1.462 1.00 72.31 392 ASN A C 1
ATOM 2915 O O . ASN A 1 392 ? -11.362 -5.181 -1.182 1.00 72.31 392 ASN A O 1
ATOM 2919 N N . PRO A 1 393 ? -9.908 -3.593 -1.855 1.00 76.12 393 PRO A N 1
ATOM 2920 C CA . PRO A 1 393 ? -9.532 -2.270 -2.347 1.00 76.12 393 PRO A CA 1
ATOM 2921 C C . PRO A 1 393 ? -10.207 -1.942 -3.682 1.00 76.12 393 PRO A C 1
ATOM 2923 O O . PRO A 1 393 ? -10.593 -2.841 -4.433 1.00 76.12 393 PRO A O 1
ATOM 2926 N N . LEU A 1 394 ? -10.300 -0.646 -3.979 1.00 84.31 394 LEU A N 1
ATOM 2927 C CA . LEU A 1 394 ? -10.738 -0.164 -5.286 1.00 84.31 394 LEU A CA 1
ATOM 2928 C C . LEU A 1 394 ? -9.813 -0.693 -6.404 1.00 84.31 394 LEU A C 1
ATOM 2930 O O . LEU A 1 394 ? -8.627 -0.957 -6.150 1.00 84.31 394 LEU A O 1
ATOM 2934 N N . PRO A 1 395 ? -10.326 -0.831 -7.641 1.00 89.19 395 PRO A N 1
ATOM 2935 C CA . PRO A 1 395 ? -9.503 -1.082 -8.819 1.00 89.19 395 PRO A CA 1
ATOM 2936 C C . PRO A 1 395 ? -8.354 -0.069 -8.940 1.00 89.19 395 PRO A C 1
ATOM 2938 O O . PRO A 1 395 ? -8.468 1.081 -8.521 1.00 89.19 395 PRO A O 1
ATOM 2941 N N . ALA A 1 396 ? -7.222 -0.505 -9.495 1.00 87.88 396 ALA A N 1
ATOM 2942 C CA . ALA A 1 396 ? -6.041 0.347 -9.616 1.00 87.88 396 ALA A CA 1
ATOM 2943 C C . ALA A 1 396 ? -6.301 1.554 -10.536 1.00 87.88 396 ALA A C 1
ATOM 2945 O O . ALA A 1 396 ? -6.850 1.389 -11.627 1.00 87.88 396 ALA A O 1
ATOM 2946 N N . ASN A 1 397 ? -5.850 2.731 -10.092 1.00 90.38 397 ASN A N 1
ATOM 2947 C CA . ASN A 1 397 ? -5.823 3.967 -10.868 1.00 90.38 397 ASN A CA 1
ATOM 2948 C C . ASN A 1 397 ? -4.554 4.013 -11.728 1.00 90.38 397 ASN A C 1
ATOM 2950 O O . ASN A 1 397 ? -3.485 4.341 -11.223 1.00 90.38 397 ASN A O 1
ATOM 2954 N N . PHE A 1 398 ? -4.665 3.712 -13.019 1.00 92.88 398 PHE A N 1
ATOM 2955 C CA . PHE A 1 398 ? -3.525 3.667 -13.936 1.00 92.88 398 PHE A CA 1
ATOM 2956 C C . PHE A 1 398 ? -2.947 5.048 -14.287 1.00 92.88 398 PHE A C 1
ATOM 2958 O O . PHE A 1 398 ? -1.843 5.125 -14.822 1.00 92.88 398 PHE A O 1
ATOM 2965 N N . GLN A 1 399 ? -3.648 6.136 -13.957 1.00 88.38 399 GLN A N 1
ATOM 2966 C CA . GLN A 1 399 ? -3.147 7.506 -14.124 1.00 88.38 399 GLN A CA 1
ATOM 2967 C C . GLN A 1 399 ? -2.134 7.895 -13.040 1.00 88.38 399 GLN A C 1
ATOM 2969 O O . GLN A 1 399 ? -1.341 8.812 -13.235 1.00 88.38 399 GLN A O 1
ATOM 2974 N N . ASP A 1 400 ? -2.128 7.211 -11.895 1.00 81.81 400 ASP A N 1
ATOM 2975 C CA . ASP A 1 400 ? -1.160 7.481 -10.836 1.00 81.81 400 ASP A CA 1
ATOM 2976 C C . ASP A 1 400 ? 0.204 6.866 -11.188 1.00 81.81 400 ASP A C 1
ATOM 2978 O O . ASP A 1 400 ? 0.324 5.658 -11.420 1.00 81.81 400 ASP A O 1
ATOM 2982 N N . ASN A 1 401 ? 1.256 7.691 -11.148 1.00 76.69 401 ASN A N 1
ATOM 2983 C CA . ASN A 1 401 ? 2.643 7.266 -11.322 1.00 76.69 401 ASN A CA 1
ATOM 2984 C C . ASN A 1 401 ? 3.048 6.146 -10.346 1.00 76.69 401 ASN A C 1
ATOM 2986 O O . ASN A 1 401 ? 3.998 5.433 -10.629 1.00 76.69 401 ASN A O 1
ATOM 2990 N N . GLY A 1 402 ? 2.374 5.966 -9.208 1.00 74.44 402 GLY A N 1
ATOM 2991 C CA . GLY A 1 402 ? 2.594 4.851 -8.279 1.00 74.44 402 GLY A CA 1
ATOM 2992 C C . GLY A 1 402 ? 2.090 3.479 -8.759 1.00 74.44 402 GLY A C 1
ATOM 2993 O O . GLY A 1 402 ? 2.315 2.480 -8.070 1.00 74.44 402 GLY A O 1
ATOM 2994 N N . THR A 1 403 ? 1.414 3.402 -9.912 1.00 82.88 403 THR A N 1
ATOM 2995 C CA . THR A 1 403 ? 0.772 2.175 -10.413 1.00 82.88 403 THR A CA 1
ATOM 2996 C C . THR A 1 403 ? 1.540 1.526 -11.566 1.00 82.88 403 THR A C 1
ATOM 2998 O O . THR A 1 403 ? 2.642 1.033 -11.344 1.00 82.88 403 THR A O 1
ATOM 3001 N N . ILE A 1 404 ? 0.991 1.492 -12.784 1.00 87.44 404 ILE A N 1
ATOM 3002 C CA . ILE A 1 404 ? 1.562 0.780 -13.938 1.00 87.44 404 ILE A CA 1
ATOM 3003 C C . ILE A 1 404 ? 2.905 1.358 -14.388 1.00 87.44 404 ILE A C 1
ATOM 3005 O O . ILE A 1 404 ? 3.744 0.611 -14.886 1.00 87.44 404 ILE A O 1
ATOM 3009 N N . ALA A 1 405 ? 3.167 2.641 -14.127 1.00 84.06 405 ALA A N 1
ATOM 3010 C CA . ALA A 1 405 ? 4.466 3.263 -14.384 1.00 84.06 405 ALA A CA 1
ATOM 3011 C C . ALA A 1 405 ? 5.602 2.642 -13.547 1.00 84.06 405 ALA A C 1
ATOM 3013 O O . ALA A 1 405 ? 6.765 2.692 -13.934 1.00 84.06 405 ALA A O 1
ATOM 3014 N N . GLN A 1 406 ? 5.280 2.024 -12.404 1.00 81.69 406 GLN A N 1
ATOM 3015 C CA . GLN A 1 406 ? 6.261 1.331 -11.565 1.00 81.69 406 GLN A CA 1
ATOM 3016 C C . GLN A 1 406 ? 6.360 -0.168 -11.869 1.00 81.69 406 GLN A C 1
ATOM 3018 O O . GLN A 1 406 ? 6.950 -0.903 -11.082 1.00 81.69 406 GLN A O 1
ATOM 3023 N N . LEU A 1 407 ? 5.780 -0.642 -12.974 1.00 86.19 407 LEU A N 1
ATOM 3024 C CA . LEU A 1 407 ? 5.666 -2.066 -13.285 1.00 86.19 407 LEU A CA 1
ATOM 3025 C C . LEU A 1 407 ? 6.266 -2.392 -14.655 1.00 86.19 407 LEU A C 1
ATOM 3027 O O . LEU A 1 407 ? 6.264 -1.564 -15.567 1.00 86.19 407 LEU A O 1
ATOM 3031 N N . THR A 1 408 ? 6.783 -3.614 -14.791 1.00 89.62 408 THR A N 1
ATOM 3032 C CA . THR A 1 408 ? 7.147 -4.189 -16.092 1.00 89.62 408 THR A CA 1
ATOM 3033 C C . THR A 1 408 ? 5.891 -4.685 -16.801 1.00 89.62 408 THR A C 1
ATOM 3035 O O . THR A 1 408 ? 4.926 -5.105 -16.157 1.00 89.62 408 THR A O 1
ATOM 3038 N N . GLU A 1 409 ? 5.901 -4.729 -18.135 1.00 92.50 409 GLU A N 1
ATOM 3039 C CA . GLU A 1 409 ? 4.762 -5.278 -18.885 1.00 92.50 409 GLU A CA 1
ATOM 3040 C C . GLU A 1 409 ? 4.503 -6.755 -18.538 1.00 92.50 409 GLU A C 1
ATOM 3042 O O . GLU A 1 409 ? 3.350 -7.179 -18.505 1.00 92.50 409 GLU A O 1
ATOM 3047 N N . SER A 1 410 ? 5.542 -7.531 -18.200 1.00 91.31 410 SER A N 1
ATOM 3048 C CA . SER A 1 410 ? 5.389 -8.920 -17.745 1.00 91.31 410 SER A CA 1
ATOM 3049 C C . SER A 1 410 ? 4.665 -9.043 -16.405 1.00 91.31 410 SER A C 1
ATOM 3051 O O . SER A 1 410 ? 3.868 -9.965 -16.220 1.00 91.31 410 SER A O 1
ATOM 3053 N N . PHE A 1 411 ? 4.865 -8.093 -15.488 1.00 90.25 411 PHE A N 1
ATOM 3054 C CA . PHE A 1 411 ? 4.089 -8.029 -14.255 1.00 90.25 411 PHE A CA 1
ATOM 3055 C C . PHE A 1 411 ? 2.614 -7.762 -14.556 1.00 90.25 411 PHE A C 1
ATOM 3057 O O . PHE A 1 411 ? 1.737 -8.447 -14.027 1.00 90.25 411 PHE A O 1
ATOM 3064 N N . VAL A 1 412 ? 2.326 -6.785 -15.424 1.00 93.00 412 VAL A N 1
ATOM 3065 C CA . VAL A 1 412 ? 0.944 -6.457 -15.801 1.00 93.00 412 VAL A CA 1
ATOM 3066 C C . VAL A 1 412 ? 0.289 -7.647 -16.509 1.00 93.00 412 VAL A C 1
ATOM 3068 O O . VAL A 1 412 ? -0.851 -7.980 -16.191 1.00 93.00 412 VAL A O 1
ATOM 3071 N N . PHE A 1 413 ? 1.024 -8.361 -17.369 1.00 95.00 413 PHE A N 1
ATOM 3072 C CA . PHE A 1 413 ? 0.572 -9.609 -17.991 1.00 95.00 413 PHE A CA 1
ATOM 3073 C C . PHE A 1 413 ? 0.161 -10.645 -16.954 1.00 95.00 413 PHE A C 1
ATOM 3075 O O . PHE A 1 413 ? -0.940 -11.185 -17.034 1.00 95.00 413 PHE A O 1
ATOM 3082 N N . TRP A 1 414 ? 0.993 -10.879 -15.941 1.00 92.19 414 TRP A N 1
ATOM 3083 C CA . TRP A 1 414 ? 0.649 -11.780 -14.847 1.00 92.19 414 TRP A CA 1
ATOM 3084 C C . TRP A 1 414 ? -0.613 -11.341 -14.098 1.00 92.19 414 TRP A C 1
ATOM 3086 O O . TRP A 1 414 ? -1.494 -12.171 -13.861 1.00 92.19 414 TRP A O 1
ATOM 3096 N N . ARG A 1 415 ? -0.733 -10.049 -13.755 1.00 91.12 415 ARG A N 1
ATOM 3097 C CA . ARG A 1 415 ? -1.916 -9.520 -13.056 1.00 91.12 415 ARG A CA 1
ATOM 3098 C C . ARG A 1 415 ? -3.190 -9.693 -13.874 1.00 91.12 415 ARG A C 1
ATOM 3100 O O . ARG A 1 415 ? -4.201 -10.089 -13.303 1.00 91.12 415 ARG A O 1
ATOM 3107 N N . VAL A 1 416 ? -3.139 -9.441 -15.182 1.00 94.19 416 VAL A N 1
ATOM 3108 C CA . VAL A 1 416 ? -4.287 -9.638 -16.076 1.00 94.19 416 VAL A CA 1
ATOM 3109 C C . VAL A 1 416 ? -4.602 -11.125 -16.216 1.00 94.19 416 VAL A C 1
ATOM 3111 O O . VAL A 1 416 ? -5.730 -11.526 -15.956 1.00 94.19 416 VAL A O 1
ATOM 3114 N N . ALA A 1 417 ? -3.613 -11.957 -16.543 1.00 93.69 417 ALA A N 1
ATOM 3115 C CA . ALA A 1 417 ? -3.812 -13.385 -16.769 1.00 93.69 417 ALA A CA 1
ATOM 3116 C C . ALA A 1 417 ? -4.380 -14.104 -15.536 1.00 93.69 417 ALA A C 1
ATOM 3118 O O . ALA A 1 417 ? -5.349 -14.849 -15.656 1.00 93.69 417 ALA A O 1
ATOM 3119 N N . LYS A 1 418 ? -3.798 -13.869 -14.352 1.00 90.38 418 LYS A N 1
ATOM 3120 C CA . LYS A 1 418 ? -4.124 -14.609 -13.122 1.00 90.38 418 LYS A CA 1
ATOM 3121 C C . LYS A 1 418 ? -5.159 -13.939 -12.228 1.00 90.38 418 LYS A C 1
ATOM 3123 O O . LYS A 1 418 ? -5.730 -14.612 -11.378 1.00 90.38 418 LYS A O 1
ATOM 3128 N N . GLY A 1 419 ? -5.413 -12.642 -12.388 1.00 88.62 419 GLY A N 1
ATOM 3129 C CA . GLY A 1 419 ? -6.400 -11.929 -11.582 1.00 88.62 419 GLY A CA 1
ATOM 3130 C C . GLY A 1 419 ? -6.105 -11.973 -10.077 1.00 88.62 419 GLY A C 1
ATOM 3131 O O . GLY A 1 419 ? -4.970 -11.782 -9.627 1.00 88.62 419 GLY A O 1
ATOM 3132 N N . GLY A 1 420 ? -7.148 -12.151 -9.271 1.00 80.19 420 GLY A N 1
ATOM 3133 C CA . GLY A 1 420 ? -7.074 -12.207 -7.808 1.00 80.19 420 GLY A CA 1
ATOM 3134 C C . GLY A 1 420 ? -6.637 -13.524 -7.159 1.00 80.19 420 GLY A C 1
ATOM 3135 O O . GLY A 1 420 ? -5.892 -13.464 -6.176 1.00 80.19 420 GLY A O 1
ATOM 3136 N N . PRO A 1 421 ? -7.085 -14.700 -7.634 1.00 77.19 421 PRO A N 1
ATOM 3137 C CA . PRO A 1 421 ? -6.734 -15.976 -7.015 1.00 77.19 421 PRO A CA 1
ATOM 3138 C C . PRO A 1 421 ? -5.223 -16.255 -7.016 1.00 77.19 421 PRO A C 1
ATOM 3140 O O . PRO A 1 421 ? -4.529 -15.997 -7.995 1.00 77.19 421 PRO A O 1
ATOM 3143 N N . GLY A 1 422 ? -4.709 -16.817 -5.917 1.00 65.00 422 GLY A N 1
ATOM 3144 C CA . GLY A 1 422 ? -3.305 -17.243 -5.824 1.00 65.00 422 GLY A CA 1
ATOM 3145 C C . GLY A 1 422 ? -2.287 -16.116 -5.614 1.00 65.00 422 GLY A C 1
ATOM 3146 O O . GLY A 1 422 ? -1.095 -16.332 -5.823 1.00 65.00 422 GLY A O 1
ATOM 3147 N N . LEU A 1 423 ? -2.731 -14.923 -5.197 1.00 69.44 423 LEU A N 1
ATOM 3148 C CA . LEU A 1 423 ? -1.832 -13.839 -4.796 1.00 69.44 423 LEU A CA 1
ATOM 3149 C C . LEU A 1 423 ? -0.926 -14.253 -3.613 1.00 69.44 423 LEU A C 1
ATOM 3151 O O . LEU A 1 423 ? -1.399 -14.931 -2.695 1.00 69.44 423 LEU A O 1
ATOM 3155 N N . PRO A 1 424 ? 0.354 -13.823 -3.589 1.00 66.88 424 PRO A N 1
ATOM 3156 C CA . PRO A 1 424 ? 1.246 -14.053 -2.454 1.00 66.88 424 PRO A CA 1
ATOM 3157 C C . PRO A 1 424 ? 0.665 -13.521 -1.138 1.00 66.88 424 PRO A C 1
ATOM 3159 O O . PRO A 1 424 ? -0.129 -12.576 -1.128 1.00 66.88 424 PRO A O 1
ATOM 3162 N N . ARG A 1 425 ? 1.091 -14.091 -0.001 1.00 63.44 425 ARG A N 1
ATOM 3163 C CA . ARG A 1 425 ? 0.554 -13.745 1.332 1.00 63.44 425 ARG A CA 1
ATOM 3164 C C . ARG A 1 425 ? 0.683 -12.254 1.665 1.00 63.44 425 ARG A C 1
ATOM 3166 O O . ARG A 1 425 ? -0.168 -11.735 2.378 1.00 63.44 425 ARG A O 1
ATOM 3173 N N . GLU A 1 426 ? 1.668 -11.544 1.120 1.00 60.47 426 GLU A N 1
ATOM 3174 C CA . GLU A 1 426 ? 1.805 -10.083 1.268 1.00 60.47 426 GLU A CA 1
ATOM 3175 C C . GLU A 1 426 ? 0.687 -9.246 0.615 1.00 60.47 426 GLU A C 1
ATOM 3177 O O . GLU A 1 426 ? 0.541 -8.070 0.942 1.00 60.47 426 GLU A O 1
ATOM 3182 N N . GLY A 1 427 ? -0.110 -9.831 -0.287 1.00 57.38 427 GLY A N 1
ATOM 3183 C CA . GLY A 1 427 ? -1.324 -9.216 -0.834 1.00 57.38 427 GLY A CA 1
ATOM 3184 C C . GLY A 1 427 ? -2.568 -9.419 0.043 1.00 57.38 427 GLY A C 1
ATOM 3185 O O . GLY A 1 427 ? -3.612 -8.829 -0.223 1.00 57.38 427 GLY A O 1
ATOM 3186 N N . THR A 1 428 ? -2.482 -10.245 1.093 1.00 54.53 428 THR A N 1
ATOM 3187 C CA . THR A 1 428 ? -3.609 -10.566 1.986 1.00 54.53 428 THR A CA 1
ATOM 3188 C C . THR A 1 428 ? -3.770 -9.506 3.089 1.00 54.53 428 THR A C 1
ATOM 3190 O O . THR A 1 428 ? -2.796 -8.846 3.455 1.00 54.53 428 THR A O 1
ATOM 3193 N N . PRO A 1 429 ? -4.984 -9.284 3.636 1.00 47.69 429 PRO A N 1
ATOM 3194 C CA . PRO A 1 429 ? -6.220 -10.068 3.476 1.00 47.69 429 PRO A CA 1
ATOM 3195 C C . PRO A 1 429 ? -7.059 -9.727 2.235 1.00 47.69 429 PRO A C 1
ATOM 3197 O O . PRO A 1 429 ? -8.114 -10.324 2.034 1.00 47.69 429 PRO A O 1
ATOM 3200 N N . TRP A 1 430 ? -6.615 -8.789 1.401 1.00 55.56 430 TRP A N 1
ATOM 3201 C CA . TRP A 1 430 ? -7.404 -8.266 0.291 1.00 55.56 430 TRP A CA 1
ATOM 3202 C C . TRP A 1 430 ? -7.137 -9.022 -1.006 1.00 55.56 430 TRP A C 1
ATOM 3204 O O . TRP A 1 430 ? -6.324 -8.609 -1.833 1.00 55.56 430 TRP A O 1
ATOM 3214 N N . ASN A 1 431 ? -7.849 -10.125 -1.213 1.00 63.00 431 ASN A N 1
ATOM 3215 C CA . ASN A 1 431 ? -7.845 -10.775 -2.518 1.00 63.00 431 ASN A CA 1
ATOM 3216 C C . ASN A 1 431 ? -8.459 -9.818 -3.548 1.00 63.00 431 ASN A C 1
ATOM 3218 O O . ASN A 1 431 ? -9.585 -9.351 -3.379 1.00 63.00 431 ASN A O 1
ATOM 3222 N N . SER A 1 432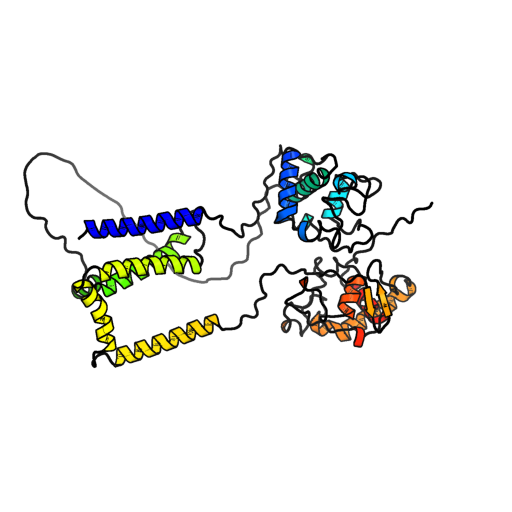 ? -7.704 -9.499 -4.601 1.00 76.00 432 SER A N 1
ATOM 3223 C CA . SER A 1 432 ? -8.209 -8.687 -5.708 1.00 76.00 432 SER A CA 1
ATOM 3224 C C . SER A 1 432 ? -9.479 -9.325 -6.282 1.00 76.00 432 SER 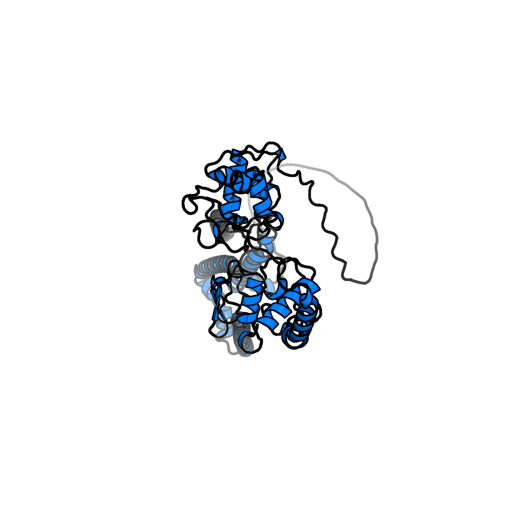A C 1
ATOM 3226 O O . SER A 1 432 ? -9.537 -10.536 -6.469 1.00 76.00 432 SER A O 1
ATOM 3228 N N . ALA A 1 433 ? -10.487 -8.514 -6.595 1.00 83.19 433 ALA A N 1
ATOM 3229 C CA . ALA A 1 433 ? -11.696 -8.981 -7.274 1.00 83.19 433 ALA A CA 1
ATOM 3230 C C . ALA A 1 433 ? -11.510 -9.137 -8.797 1.00 83.19 433 ALA A C 1
ATOM 3232 O O . ALA A 1 433 ? -12.468 -9.401 -9.520 1.00 83.19 433 ALA A O 1
ATOM 3233 N N . MET A 1 434 ? -10.286 -8.937 -9.300 1.00 90.56 434 MET A N 1
ATOM 3234 C CA . MET A 1 434 ? -9.980 -9.021 -10.722 1.00 90.56 434 MET A CA 1
ATOM 3235 C C . MET A 1 434 ? -10.165 -10.463 -11.227 1.00 90.56 434 MET A C 1
ATOM 3237 O O . MET A 1 434 ? -9.561 -11.377 -10.652 1.00 90.56 434 MET A O 1
ATOM 3241 N N . PRO A 1 435 ? -10.957 -10.680 -12.295 1.00 90.81 435 PRO A N 1
ATOM 3242 C CA . PRO A 1 435 ? -11.141 -12.001 -12.887 1.00 90.81 435 PRO A CA 1
ATOM 3243 C C . PRO A 1 435 ? -9.835 -12.619 -13.390 1.00 90.81 435 PRO A C 1
ATOM 3245 O O . PRO A 1 435 ? -8.877 -11.917 -13.717 1.00 90.81 435 PRO A O 1
ATOM 3248 N N . VAL A 1 436 ? -9.829 -13.946 -13.493 1.00 93.00 436 VAL A N 1
ATOM 3249 C CA . VAL A 1 436 ? -8.756 -14.733 -14.109 1.00 93.00 436 VAL A CA 1
ATOM 3250 C C . VAL A 1 436 ? -8.908 -14.629 -15.633 1.00 93.00 436 VAL A C 1
ATOM 3252 O O . VAL A 1 436 ? -9.601 -15.430 -16.256 1.00 93.00 436 VAL A O 1
ATOM 3255 N N . TRP A 1 437 ? -8.345 -13.584 -16.251 1.00 95.19 437 TRP A N 1
ATOM 3256 C CA . TRP A 1 437 ? -8.602 -13.309 -17.673 1.00 95.19 437 TRP A CA 1
ATOM 3257 C C . TRP A 1 437 ? -7.979 -14.325 -18.626 1.00 95.19 437 TRP A C 1
ATOM 3259 O O . TRP A 1 437 ? -8.399 -14.375 -19.780 1.00 95.19 437 TRP A O 1
ATOM 3269 N N . GLU A 1 438 ? -7.032 -15.159 -18.184 1.00 94.19 438 GLU A N 1
ATOM 3270 C CA . GLU A 1 438 ? -6.507 -16.237 -19.032 1.00 94.19 438 GLU A CA 1
ATOM 3271 C C . GLU A 1 438 ? -7.587 -17.228 -19.483 1.00 94.19 438 GLU A C 1
ATOM 3273 O O . GLU A 1 438 ? -7.421 -17.853 -20.527 1.00 94.19 438 GLU A O 1
ATOM 3278 N N . ASP A 1 439 ? -8.716 -17.336 -18.783 1.00 93.50 439 ASP A N 1
ATOM 3279 C CA . ASP A 1 439 ? -9.827 -18.202 -19.194 1.00 93.50 439 ASP A CA 1
ATOM 3280 C C . ASP A 1 439 ? -10.649 -17.598 -20.347 1.00 93.50 439 ASP A C 1
ATOM 3282 O O . ASP A 1 439 ? -11.301 -18.323 -21.097 1.00 93.50 439 ASP A O 1
ATOM 3286 N N . PHE A 1 440 ? -10.566 -16.279 -20.552 1.00 95.00 440 PHE A N 1
ATOM 3287 C CA . PHE A 1 440 ? -11.423 -15.536 -21.484 1.00 95.00 440 PHE A CA 1
ATOM 3288 C C . PHE A 1 440 ? -10.657 -14.894 -22.644 1.00 95.00 440 PHE A C 1
ATOM 3290 O O . PHE A 1 440 ? -11.169 -14.840 -23.759 1.00 95.00 440 PHE A O 1
ATOM 3297 N N . LEU A 1 441 ? -9.425 -14.438 -22.409 1.00 96.94 441 LEU A N 1
ATOM 3298 C CA . LEU A 1 441 ? -8.612 -13.699 -23.373 1.00 96.94 441 LEU A CA 1
ATOM 3299 C C . LEU A 1 441 ? -7.425 -14.528 -23.862 1.00 96.94 441 LEU A C 1
ATOM 3301 O O . LEU A 1 441 ? -6.838 -15.326 -23.129 1.00 96.94 441 LEU A O 1
ATOM 3305 N N . THR A 1 442 ? -7.048 -14.325 -25.120 1.00 96.94 442 THR A N 1
ATOM 3306 C CA . THR A 1 442 ? -5.823 -14.912 -25.676 1.00 96.94 442 THR A CA 1
ATOM 3307 C C . THR A 1 442 ? -4.565 -14.211 -25.150 1.00 96.94 442 THR A C 1
ATOM 3309 O O . THR A 1 442 ? -4.612 -13.056 -24.731 1.00 96.94 442 THR A O 1
ATOM 3312 N N . GLU A 1 443 ? -3.405 -14.883 -25.219 1.00 96.12 443 GLU A N 1
ATOM 3313 C CA . GLU A 1 443 ? -2.103 -14.285 -24.854 1.00 96.12 443 GLU A CA 1
ATOM 3314 C C . GLU A 1 443 ? -1.874 -12.962 -25.608 1.00 96.12 443 GLU A C 1
ATOM 3316 O O . GLU A 1 443 ? -1.461 -11.970 -25.012 1.00 96.12 443 GLU A O 1
ATOM 3321 N N . ARG A 1 444 ? -2.215 -12.925 -26.906 1.00 96.75 444 ARG A N 1
ATOM 3322 C CA . ARG A 1 444 ? -2.114 -11.721 -27.739 1.00 96.75 444 ARG A CA 1
ATOM 3323 C C . ARG A 1 444 ? -3.029 -10.608 -27.243 1.00 96.75 444 ARG A C 1
ATOM 3325 O O . ARG A 1 444 ? -2.553 -9.498 -27.084 1.00 96.75 444 ARG A O 1
ATOM 3332 N N . GLU A 1 445 ? -4.298 -10.895 -26.961 1.00 98.19 445 GLU A N 1
ATOM 3333 C CA . GLU A 1 445 ? -5.246 -9.882 -26.474 1.00 98.19 445 GLU A CA 1
ATOM 3334 C C . GLU A 1 445 ? -4.815 -9.278 -25.135 1.00 98.19 445 GLU A C 1
ATOM 3336 O O . GLU A 1 445 ? -4.953 -8.069 -24.942 1.00 98.19 445 GLU A O 1
ATOM 3341 N N . ILE A 1 446 ? -4.244 -10.090 -24.237 1.00 98.00 446 ILE A N 1
ATOM 3342 C CA . ILE A 1 446 ? -3.677 -9.601 -22.974 1.00 98.00 446 ILE A CA 1
ATOM 3343 C C . ILE A 1 446 ? -2.485 -8.672 -23.249 1.00 98.00 446 ILE A C 1
ATOM 3345 O O . ILE A 1 446 ? -2.422 -7.571 -22.706 1.00 98.00 446 ILE A O 1
ATOM 3349 N N . TRP A 1 447 ? -1.557 -9.060 -24.125 1.00 97.94 447 TRP A N 1
ATOM 3350 C CA . TRP A 1 447 ? -0.445 -8.181 -24.503 1.00 97.94 447 TRP A CA 1
ATOM 3351 C C . TRP A 1 447 ? -0.905 -6.899 -25.208 1.00 97.94 447 TRP A C 1
ATOM 3353 O O . TRP A 1 447 ? -0.359 -5.828 -24.941 1.00 97.94 447 TRP A O 1
ATOM 3363 N N . SER A 1 448 ? -1.924 -6.990 -26.062 1.00 98.38 448 SER A N 1
ATOM 3364 C CA . SER A 1 448 ? -2.520 -5.863 -26.775 1.00 98.38 448 SER A CA 1
ATOM 3365 C C . SER A 1 448 ? -3.172 -4.873 -25.805 1.00 98.38 448 SER A C 1
ATOM 3367 O O . SER A 1 448 ? -2.941 -3.669 -25.923 1.00 98.38 448 SER A O 1
ATOM 3369 N N . VAL A 1 449 ? -3.933 -5.334 -24.799 1.00 98.19 449 VAL A N 1
ATOM 3370 C CA . VAL A 1 449 ? -4.523 -4.419 -23.801 1.00 98.19 449 VAL A CA 1
ATOM 3371 C C . VAL A 1 449 ? -3.454 -3.747 -22.940 1.00 98.19 449 VAL A C 1
ATOM 3373 O O . VAL A 1 449 ? -3.590 -2.570 -22.623 1.00 98.19 449 VAL A O 1
ATOM 3376 N N . ILE A 1 450 ? -2.351 -4.435 -22.632 1.00 97.38 450 ILE A N 1
ATOM 3377 C CA . ILE A 1 450 ? -1.214 -3.839 -21.914 1.00 97.38 450 ILE A CA 1
ATOM 3378 C C . ILE A 1 450 ? -0.569 -2.726 -22.743 1.00 97.38 450 ILE A C 1
ATOM 3380 O O . ILE A 1 450 ? -0.335 -1.645 -22.206 1.00 97.38 450 ILE A O 1
ATOM 3384 N N . LEU A 1 451 ? -0.348 -2.946 -24.047 1.00 96.75 451 LEU A N 1
ATOM 3385 C CA . LEU A 1 451 ? 0.134 -1.889 -24.945 1.00 96.75 451 LEU A CA 1
ATOM 3386 C C . LEU A 1 451 ? -0.790 -0.673 -24.915 1.00 96.75 451 LEU A C 1
ATOM 3388 O O . LEU A 1 451 ? -0.315 0.447 -24.756 1.00 96.75 451 LEU A O 1
ATOM 3392 N N . PHE A 1 452 ? -2.102 -0.900 -25.027 1.00 97.12 452 PHE A N 1
ATOM 3393 C CA . PHE A 1 452 ? -3.093 0.172 -24.982 1.00 97.12 452 PHE A CA 1
ATOM 3394 C C . PHE A 1 452 ? -3.049 0.953 -23.661 1.00 97.12 452 PHE A C 1
ATOM 3396 O O . PHE A 1 452 ? -3.116 2.176 -23.694 1.00 97.12 452 PHE A O 1
ATOM 3403 N N . LEU A 1 453 ? -2.903 0.284 -22.511 1.00 96.50 453 LEU A N 1
ATOM 3404 C CA . LEU A 1 453 ? -2.820 0.954 -21.208 1.00 96.50 453 LEU A CA 1
ATOM 3405 C C . LEU A 1 453 ? -1.612 1.896 -21.120 1.00 96.50 453 LEU A C 1
ATOM 3407 O O . LEU A 1 453 ? -1.768 3.043 -20.704 1.00 96.50 453 LEU A O 1
ATOM 3411 N N . TYR A 1 454 ? -0.424 1.436 -21.519 1.00 94.88 454 TYR A N 1
ATOM 3412 C CA . TYR A 1 454 ? 0.780 2.275 -21.496 1.00 94.88 454 TYR A CA 1
ATOM 3413 C C . TYR A 1 454 ? 0.707 3.414 -22.523 1.00 94.88 454 TYR A C 1
ATOM 3415 O O . TYR A 1 454 ? 1.039 4.547 -22.190 1.00 94.88 454 TYR A O 1
ATOM 3423 N N . GLU A 1 455 ? 0.190 3.150 -23.726 1.00 94.19 455 GLU A N 1
ATOM 3424 C CA . GLU A 1 455 ? -0.019 4.181 -24.752 1.00 94.19 455 GLU A CA 1
ATOM 3425 C C . GLU A 1 455 ? -0.997 5.267 -24.273 1.00 94.19 455 GLU A C 1
ATOM 3427 O O . GLU A 1 455 ? -0.702 6.456 -24.335 1.00 94.19 455 GLU A O 1
ATOM 3432 N N . GLN A 1 456 ? -2.155 4.864 -23.744 1.00 94.25 456 GLN A N 1
ATOM 3433 C CA . GLN A 1 456 ? -3.231 5.778 -23.356 1.00 94.25 456 GLN A CA 1
ATOM 3434 C C . GLN A 1 456 ? -2.897 6.602 -22.104 1.00 94.25 456 GLN A C 1
ATOM 3436 O O . GLN A 1 456 ? -3.397 7.716 -21.954 1.00 94.25 456 GLN A O 1
ATOM 3441 N N . THR A 1 457 ? -2.083 6.063 -21.194 1.00 92.06 457 THR A N 1
ATOM 3442 C CA . THR A 1 457 ? -1.606 6.798 -20.008 1.00 92.06 457 THR A CA 1
ATOM 3443 C C . THR A 1 457 ? -0.363 7.641 -20.287 1.00 92.06 457 THR A C 1
ATOM 3445 O O . THR A 1 457 ? -0.054 8.541 -19.511 1.00 92.06 457 THR A O 1
ATOM 3448 N N . GLY A 1 458 ? 0.360 7.364 -21.376 1.00 90.38 458 GLY A N 1
ATOM 3449 C CA . GLY A 1 458 ? 1.641 8.000 -21.683 1.00 90.38 458 GLY A CA 1
ATOM 3450 C C . GLY A 1 458 ? 2.799 7.532 -20.794 1.00 90.38 458 GLY A C 1
ATOM 3451 O O . GLY A 1 458 ? 3.885 8.110 -20.856 1.00 90.38 458 GLY A O 1
ATOM 3452 N N . TRP A 1 459 ? 2.600 6.501 -19.965 1.00 89.12 459 TRP A N 1
ATOM 3453 C CA . TRP A 1 459 ? 3.661 5.946 -19.130 1.00 89.12 459 TRP A CA 1
ATOM 3454 C C . TRP A 1 459 ? 4.595 5.039 -19.931 1.00 89.12 459 TRP A C 1
ATOM 3456 O O . TRP A 1 459 ? 4.170 4.254 -20.777 1.00 89.12 459 TRP A O 1
ATOM 3466 N N . THR A 1 460 ? 5.881 5.067 -19.591 1.00 86.69 460 THR A N 1
ATOM 3467 C CA . THR A 1 460 ? 6.850 4.075 -20.065 1.00 86.69 460 THR A CA 1
ATOM 3468 C C . THR A 1 460 ? 6.946 2.921 -19.063 1.00 86.69 460 THR A C 1
ATOM 3470 O O . THR A 1 460 ? 7.168 3.186 -17.878 1.00 86.69 460 THR A O 1
ATOM 3473 N N . PRO A 1 461 ? 6.796 1.653 -19.490 1.00 85.81 461 PRO A N 1
ATOM 3474 C CA . PRO A 1 461 ? 6.949 0.510 -18.595 1.00 85.81 461 PRO A CA 1
ATOM 3475 C C . PRO A 1 461 ? 8.382 0.396 -18.072 1.00 85.81 461 PRO A C 1
ATOM 3477 O O . PRO A 1 461 ? 9.335 0.768 -18.758 1.00 85.81 461 PRO A O 1
ATOM 3480 N N . ARG A 1 462 ? 8.542 -0.198 -16.883 1.00 81.50 462 ARG A N 1
ATOM 3481 C CA . ARG A 1 462 ? 9.871 -0.587 -16.392 1.00 81.50 462 ARG A CA 1
ATOM 3482 C C . ARG A 1 462 ? 10.458 -1.659 -17.313 1.00 81.50 462 ARG A C 1
ATOM 3484 O O . ARG A 1 462 ? 9.752 -2.589 -17.712 1.00 81.50 462 ARG A O 1
ATOM 3491 N N . THR A 1 463 ? 11.744 -1.548 -17.623 1.00 77.75 463 THR A N 1
ATOM 3492 C CA . THR A 1 463 ? 12.472 -2.493 -18.478 1.00 77.75 463 THR A CA 1
ATOM 3493 C C . THR A 1 463 ? 13.489 -3.303 -17.681 1.00 77.75 463 THR A C 1
ATOM 3495 O O . THR A 1 463 ? 13.821 -2.991 -16.536 1.00 77.75 463 THR A O 1
ATOM 3498 N N . TRP A 1 464 ? 13.947 -4.394 -18.288 1.00 65.62 464 TRP A N 1
ATOM 3499 C CA . TRP A 1 464 ? 14.983 -5.267 -17.746 1.00 65.62 464 TRP A CA 1
ATOM 3500 C C . TRP A 1 464 ? 16.374 -4.764 -18.143 1.00 65.62 464 TRP A C 1
ATOM 3502 O O . TRP A 1 464 ? 16.535 -4.130 -19.187 1.00 65.62 464 TRP A O 1
ATOM 3512 N N . GLU A 1 465 ? 17.395 -5.073 -17.340 1.00 50.41 465 GLU A N 1
ATOM 3513 C CA . GLU A 1 465 ? 18.788 -4.822 -17.722 1.00 50.41 465 GLU A CA 1
ATOM 3514 C C . GLU A 1 465 ? 19.130 -5.622 -18.992 1.00 50.41 465 GLU A C 1
ATOM 3516 O O . GLU A 1 465 ? 18.860 -6.823 -19.082 1.00 50.41 465 GLU A O 1
ATOM 3521 N N . LYS A 1 466 ? 19.763 -4.973 -19.977 1.00 49.94 466 LYS A N 1
ATOM 3522 C CA . LYS A 1 466 ? 20.429 -5.693 -21.067 1.00 49.94 466 LYS A CA 1
ATOM 3523 C C . LYS A 1 466 ? 21.700 -6.299 -20.490 1.00 49.94 466 LYS A C 1
ATOM 3525 O O . LYS A 1 466 ? 22.674 -5.581 -20.284 1.00 49.94 466 LYS A O 1
ATOM 3530 N N . SER A 1 467 ? 21.702 -7.602 -20.219 1.00 41.41 467 SER A N 1
ATOM 3531 C CA . SER A 1 467 ? 22.924 -8.292 -19.808 1.00 41.41 467 SER A CA 1
ATOM 3532 C C . SER A 1 467 ? 24.003 -8.059 -20.866 1.00 41.41 467 SER A C 1
ATOM 3534 O O . SER A 1 467 ? 23.825 -8.470 -22.015 1.00 41.41 467 SER A O 1
ATOM 3536 N N . VAL A 1 468 ? 25.115 -7.425 -20.492 1.00 36.53 468 VAL A N 1
ATOM 3537 C CA . VAL A 1 468 ? 26.331 -7.447 -21.308 1.00 36.53 468 VAL A CA 1
ATOM 3538 C C . VAL A 1 468 ? 26.796 -8.899 -21.305 1.00 36.53 468 VAL A C 1
ATOM 3540 O O . VAL A 1 468 ? 27.398 -9.377 -20.345 1.00 36.53 468 VAL A O 1
ATOM 3543 N N . SER A 1 469 ? 26.415 -9.648 -22.337 1.00 37.78 469 SER A N 1
ATOM 3544 C CA . SER A 1 469 ? 26.954 -10.976 -22.585 1.00 37.78 469 SER A CA 1
ATOM 3545 C C . SER A 1 469 ? 28.456 -10.815 -22.762 1.00 37.78 469 SER A C 1
ATOM 3547 O O . SER A 1 469 ? 28.893 -10.195 -23.730 1.00 37.78 469 SER A O 1
ATOM 3549 N N . GLY A 1 470 ? 29.225 -11.316 -21.797 1.00 36.03 470 GLY A N 1
ATOM 3550 C CA . GLY A 1 470 ? 30.676 -11.331 -21.876 1.00 36.03 470 GLY A CA 1
ATOM 3551 C C . GLY A 1 470 ? 31.122 -12.036 -23.151 1.00 36.03 470 GLY A C 1
ATOM 3552 O O . GLY A 1 470 ? 30.868 -13.229 -23.325 1.00 36.03 470 GLY A O 1
ATOM 3553 N N . GLU A 1 471 ? 31.787 -11.292 -24.029 1.00 30.41 471 GLU A N 1
ATOM 3554 C CA . GLU A 1 471 ? 32.723 -11.882 -24.975 1.00 30.41 471 GLU A CA 1
ATOM 3555 C C . GLU A 1 471 ? 33.870 -12.486 -24.157 1.00 30.41 471 GLU A C 1
ATOM 3557 O O . GLU A 1 471 ? 34.490 -11.815 -23.327 1.00 30.41 471 GLU A O 1
ATOM 3562 N N . LYS A 1 472 ? 34.062 -13.794 -24.334 1.00 32.53 472 LYS A N 1
ATOM 3563 C CA . LYS A 1 472 ? 35.283 -14.499 -23.947 1.00 32.53 472 LYS A CA 1
ATOM 3564 C C . LYS A 1 472 ? 36.406 -14.158 -24.907 1.00 32.53 472 LYS A C 1
ATOM 3566 O O . LYS A 1 472 ? 36.107 -14.089 -26.121 1.00 32.53 472 LYS A O 1
#

Foldseek 3Di:
DVVVVVVLVVVLVVVVVVVVVVVVVPPPPPPPPPDQPPDDLADDLVNLLVLLVCCCVPVVCVVVQEPPLPAAAHAQADRVPQGHLLQCQCPQDPPDGSLRSLLCCQQPVLVHGPPPHFSQHDNSCVRHALSNSLSNSSNSNVSNHDRPRDSVSRPPDDPDDDDDDDDDDDDDDDDDDDDDDDDDYDDDDDDDDDDDDDDDDDDDDDDPDDPVVVVQCPQLQNVLVVQLVVQLCCLQPVQCVDPPGHHQDPVRSVVSSVVSNVSSCCVQVVDPVSVCRNCVVVCCCVPPPVNPVVVVVVVVVVVVVVVVVVCVVPVDDPDDDPDDAPPQADDDQWDQQPNDIDGLAQDALPCVVPVVCLVVLLVLLVVLCVVPVCQQCNPLSQRPHVCQVVFVVGGHGLLDCVPQLSAGLSSQLCCQQQPFPPGPPSNPPGRGPHDNCSVPDDSSSSSSNSSNSCVSSVHDGRHDDPPPPDDD

pLDDT: mean 75.26, std 20.97, range [24.34, 98.38]

Radius of gyration: 35.96 Å; chains: 1; bounding box: 78×82×113 Å